Protein AF-A0A8K0ULE8-F1 (afdb_monomer)

Nearest PDB structures (foldseek):
  5k27-assembly2_B  TM=6.915E-01  e=6.421E+00  synthetic construct
  5o0i-assembly1_A  TM=7.031E-01  e=7.693E+00  Pyrococcus horikoshii OT3
  1gc5-assembly1_A  TM=5.669E-01  e=6.820E+00  Thermococcus litoralis
  8p26-assembly3_F  TM=2.749E-01  e=3.311E+00  Arabidopsis thaliana
  4b8s-assembly1_A  TM=5.685E-01  e=8.677E+00  Thermococcus litoralis

Mean predicted aligned error: 12.11 Å

Solvent-accessible surface area (backbone atoms only — not comparable to full-atom values): 22705 Å² total; per-residue (Å²): 144,85,86,84,84,82,85,81,78,89,74,80,68,84,75,68,79,76,69,72,62,56,60,66,34,23,42,37,60,37,31,70,53,32,47,78,79,87,82,47,74,37,88,89,54,75,74,54,62,62,93,87,38,66,47,86,64,55,75,67,86,63,76,83,53,90,82,64,53,56,54,40,36,43,60,51,54,66,65,64,52,29,53,51,38,50,52,34,42,71,75,74,38,52,69,50,42,63,84,72,65,83,42,91,90,54,75,74,83,78,78,66,98,59,99,62,87,74,73,69,68,64,89,69,60,66,72,33,55,48,22,67,90,65,40,77,69,76,74,57,37,82,88,63,68,90,46,43,81,54,55,66,52,52,47,47,45,48,46,53,16,62,51,38,26,40,45,41,52,44,25,70,77,36,64,87,46,59,51,45,44,80,41,77,53,81,92,54,96,46,52,82,64,45,45,48,27,27,43,31,57,65,85,70,70,84,78,56,104,8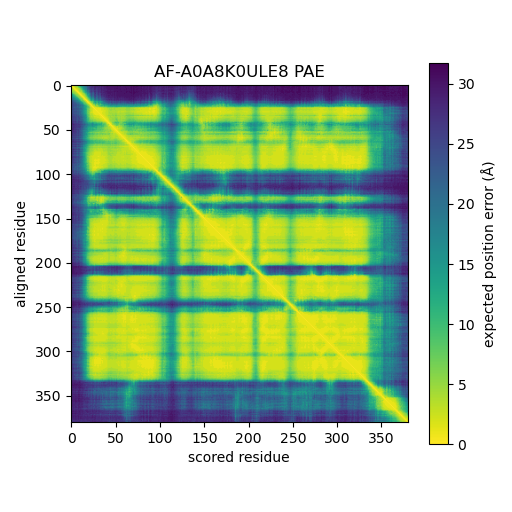3,61,84,78,51,14,41,29,32,43,34,37,29,49,45,52,38,42,17,69,46,37,51,48,55,35,40,68,42,47,58,72,61,77,43,69,64,63,97,88,44,77,61,39,56,51,68,49,40,32,52,53,51,46,50,50,55,52,23,61,74,27,66,15,49,24,37,37,42,29,38,79,59,31,40,33,46,33,38,39,34,97,80,44,31,36,34,40,25,33,68,42,53,47,84,34,84,60,21,53,53,41,47,49,46,42,51,53,36,21,44,68,70,40,90,79,42,64,73,77,72,90,66,92,65,76,73,74,69,74,83,71,82,68,85,81,49,70,72,77,72,71,53,50,69,68,53,50,52,50,50,52,51,53,56,69,67,53,68,80,79,76,74,75,89,70,83,76,77,88,124

Structure (mmCIF, N/CA/C/O backbone):
data_AF-A0A8K0ULE8-F1
#
_entry.id   AF-A0A8K0ULE8-F1
#
loop_
_atom_site.group_PDB
_atom_site.id
_atom_site.type_symbol
_atom_site.label_atom_id
_atom_site.label_alt_id
_atom_site.label_comp_id
_atom_site.label_asym_id
_atom_site.label_entity_id
_atom_site.label_seq_id
_atom_site.pdbx_PDB_ins_code
_atom_site.Cartn_x
_atom_site.Cartn_y
_atom_site.Cartn_z
_atom_site.occupancy
_atom_site.B_iso_or_equiv
_atom_site.auth_seq_id
_atom_site.auth_comp_id
_atom_site.auth_asym_id
_atom_site.auth_atom_id
_atom_site.pdbx_PDB_model_num
ATOM 1 N N . MET A 1 1 ? 62.820 -29.231 -32.930 1.00 41.22 1 MET A N 1
ATOM 2 C CA . MET A 1 1 ? 62.132 -28.408 -31.912 1.00 41.22 1 MET A CA 1
ATOM 3 C C . MET A 1 1 ? 61.739 -27.067 -32.526 1.00 41.22 1 MET A C 1
ATOM 5 O O . MET A 1 1 ? 62.378 -26.070 -32.256 1.00 41.22 1 MET A O 1
ATOM 9 N N . ASN A 1 2 ? 60.735 -27.076 -33.405 1.00 38.84 2 ASN A N 1
ATOM 10 C CA . ASN A 1 2 ? 60.076 -25.897 -33.979 1.00 38.84 2 ASN A CA 1
ATOM 11 C C . ASN A 1 2 ? 58.710 -26.378 -34.472 1.00 38.84 2 ASN A C 1
ATOM 13 O O . ASN A 1 2 ? 58.623 -26.914 -35.568 1.00 38.84 2 ASN A O 1
ATOM 17 N N . SER A 1 3 ? 57.696 -26.316 -33.613 1.00 46.69 3 SER A N 1
ATOM 18 C CA . SER A 1 3 ? 56.264 -26.376 -33.944 1.00 46.69 3 SER A CA 1
ATOM 19 C C . SER A 1 3 ? 55.527 -26.601 -32.631 1.00 46.69 3 SER A C 1
ATOM 21 O O . SER A 1 3 ? 55.575 -27.709 -32.111 1.00 46.69 3 SER A O 1
ATOM 23 N N . LEU A 1 4 ? 54.965 -25.531 -32.062 1.00 38.12 4 LEU A N 1
ATOM 24 C CA . LEU A 1 4 ? 53.870 -25.553 -31.072 1.00 38.12 4 LEU A CA 1
ATOM 25 C C . LEU A 1 4 ? 53.392 -24.134 -30.670 1.00 38.12 4 LEU A C 1
ATOM 27 O O . LEU A 1 4 ? 52.587 -24.005 -29.757 1.00 38.12 4 LEU A O 1
ATOM 31 N N . ALA A 1 5 ? 53.837 -23.062 -31.343 1.00 40.53 5 ALA A N 1
ATOM 32 C CA . ALA A 1 5 ? 53.460 -21.685 -30.990 1.00 40.53 5 ALA A CA 1
ATOM 33 C C . ALA A 1 5 ? 52.318 -21.071 -31.834 1.00 40.53 5 ALA A C 1
ATOM 35 O O . ALA A 1 5 ? 51.857 -19.986 -31.504 1.00 40.53 5 ALA A O 1
ATOM 36 N N . ASN A 1 6 ? 51.812 -21.745 -32.876 1.00 41.44 6 ASN A N 1
ATOM 37 C CA . ASN A 1 6 ? 50.876 -21.133 -33.841 1.00 41.44 6 ASN A CA 1
ATOM 38 C C . ASN A 1 6 ? 49.424 -21.657 -33.789 1.00 41.44 6 ASN A C 1
ATOM 40 O O . ASN A 1 6 ? 48.691 -21.480 -34.753 1.00 41.44 6 ASN A O 1
ATOM 44 N N . ILE A 1 7 ? 48.974 -22.286 -32.693 1.00 42.44 7 ILE A N 1
ATOM 45 C CA . ILE A 1 7 ? 47.584 -22.806 -32.579 1.00 42.44 7 ILE A CA 1
ATOM 46 C C . ILE A 1 7 ? 46.742 -22.049 -31.525 1.00 42.44 7 ILE A C 1
ATOM 48 O O . ILE A 1 7 ? 45.599 -22.394 -31.259 1.00 42.44 7 ILE A O 1
ATOM 52 N N . LEU A 1 8 ? 47.249 -20.950 -30.957 1.00 38.38 8 LEU A N 1
ATOM 53 C CA . LEU A 1 8 ? 46.501 -20.132 -29.983 1.00 38.38 8 LEU A CA 1
ATOM 54 C C . LEU A 1 8 ? 46.202 -18.701 -30.474 1.00 38.38 8 LEU A C 1
ATOM 56 O O . LEU A 1 8 ? 45.950 -17.817 -29.663 1.00 38.38 8 LEU A O 1
ATOM 60 N N . GLY A 1 9 ? 46.226 -18.473 -31.793 1.00 37.66 9 GLY A N 1
ATOM 61 C CA . GLY A 1 9 ? 46.072 -17.140 -32.394 1.00 37.66 9 GLY A CA 1
ATOM 62 C C . GLY A 1 9 ? 44.640 -16.682 -32.708 1.00 37.66 9 GLY A C 1
ATOM 63 O O . GLY A 1 9 ? 44.380 -15.490 -32.628 1.00 37.66 9 GLY A O 1
ATOM 64 N N . ASP A 1 10 ? 43.694 -17.587 -32.989 1.00 38.47 10 ASP A N 1
ATOM 65 C CA . ASP A 1 10 ? 42.441 -17.207 -33.683 1.00 38.47 10 ASP A CA 1
ATOM 66 C C . ASP A 1 10 ? 41.141 -17.545 -32.925 1.00 38.47 10 ASP A C 1
ATOM 68 O O . ASP A 1 10 ? 40.096 -17.819 -33.513 1.00 38.47 10 ASP A O 1
ATOM 72 N N . SER A 1 11 ? 41.153 -17.534 -31.591 1.00 39.69 11 SER A N 1
ATOM 73 C CA . SER A 1 11 ? 39.914 -17.705 -30.802 1.00 39.69 11 SER A CA 1
ATOM 74 C C . SER A 1 11 ? 39.792 -16.771 -29.603 1.00 39.69 11 SER A C 1
ATOM 76 O O . SER A 1 11 ? 39.112 -17.080 -28.624 1.00 39.69 11 SER A O 1
ATOM 78 N N . ILE A 1 12 ? 40.355 -15.565 -29.708 1.00 41.44 12 ILE A N 1
ATOM 79 C CA . ILE A 1 12 ? 39.846 -14.442 -28.921 1.00 41.44 12 ILE A CA 1
ATOM 80 C C . ILE A 1 12 ? 38.589 -13.960 -29.633 1.00 41.44 12 ILE A C 1
ATOM 82 O O . ILE A 1 12 ? 38.614 -13.136 -30.545 1.00 41.44 12 ILE A O 1
ATOM 86 N N . ARG A 1 13 ? 37.480 -14.578 -29.221 1.00 37.81 13 ARG A N 1
ATOM 87 C CA . ARG A 1 13 ? 36.118 -14.118 -29.458 1.00 37.81 13 ARG A CA 1
ATOM 88 C C . ARG A 1 13 ? 36.097 -12.598 -29.377 1.00 37.81 13 ARG A C 1
ATOM 90 O O . ARG A 1 13 ? 36.548 -12.027 -28.386 1.00 37.81 13 ARG A O 1
ATOM 97 N N . GLN A 1 14 ? 35.535 -11.979 -30.408 1.00 37.19 14 GLN A N 1
ATOM 98 C CA . GLN A 1 14 ? 34.980 -10.640 -30.335 1.00 37.19 14 GLN A CA 1
ATOM 99 C C . GLN A 1 14 ? 34.080 -10.573 -29.095 1.00 37.19 14 GLN A C 1
ATOM 101 O O . GLN A 1 14 ? 32.918 -10.974 -29.127 1.00 37.19 14 GLN A O 1
ATOM 106 N N . LEU A 1 15 ? 34.632 -10.109 -27.976 1.00 36.44 15 LEU A N 1
ATOM 107 C CA . LEU A 1 15 ? 33.852 -9.607 -26.862 1.00 36.44 15 LEU A CA 1
ATOM 108 C C . LEU A 1 15 ? 33.307 -8.270 -27.344 1.00 36.44 15 LEU A C 1
ATOM 110 O O . LEU A 1 15 ? 33.883 -7.213 -27.101 1.00 36.44 15 LEU A O 1
ATOM 114 N N . VAL A 1 16 ? 32.209 -8.339 -28.099 1.00 36.34 16 VAL A N 1
ATOM 115 C CA . VAL A 1 16 ? 31.273 -7.224 -28.174 1.00 36.34 16 VAL A CA 1
ATOM 116 C C . VAL A 1 16 ? 31.009 -6.845 -26.717 1.00 36.34 16 VAL A C 1
ATOM 118 O O . VAL A 1 16 ? 30.648 -7.738 -25.942 1.00 36.34 16 VAL A O 1
ATOM 121 N N . PRO A 1 17 ? 31.234 -5.592 -26.290 1.00 35.38 17 PRO A N 1
ATOM 122 C CA . PRO A 1 17 ? 30.727 -5.173 -25.001 1.00 35.38 17 PRO A CA 1
ATOM 123 C C . PRO A 1 17 ? 29.215 -5.334 -25.119 1.00 35.38 17 PRO A C 1
ATOM 125 O O . PRO A 1 17 ? 28.567 -4.578 -25.839 1.00 35.38 17 PRO A O 1
ATOM 128 N N . LEU A 1 18 ? 28.674 -6.391 -24.511 1.00 39.00 18 LEU A N 1
ATOM 129 C CA . LEU A 1 18 ? 27.244 -6.537 -24.301 1.00 39.00 18 LEU A CA 1
ATOM 130 C C . LEU A 1 18 ? 26.864 -5.312 -23.478 1.00 39.00 18 LEU A C 1
ATOM 132 O O . LEU A 1 18 ? 27.076 -5.283 -22.268 1.00 39.00 18 LEU A O 1
ATOM 136 N N . SER A 1 19 ? 26.415 -4.258 -24.162 1.00 50.84 19 SER A N 1
ATOM 137 C CA . SER A 1 19 ? 25.757 -3.130 -23.527 1.00 50.84 19 SER A CA 1
ATOM 138 C C . SER A 1 19 ? 24.705 -3.738 -22.617 1.00 50.84 19 SER A C 1
ATOM 140 O O . SER A 1 19 ? 23.903 -4.553 -23.088 1.00 50.84 19 SER A O 1
ATOM 142 N N . LEU A 1 20 ? 24.765 -3.421 -21.323 1.00 48.88 20 LEU A N 1
ATOM 143 C CA . LEU A 1 20 ? 23.747 -3.889 -20.398 1.00 48.88 20 LEU A CA 1
ATOM 144 C C . LEU A 1 20 ? 22.372 -3.527 -20.981 1.00 48.88 20 LEU A C 1
ATOM 146 O O . LEU A 1 20 ? 22.230 -2.414 -21.491 1.00 48.88 20 LEU A O 1
ATOM 150 N N . PRO A 1 21 ? 21.406 -4.462 -20.987 1.00 54.47 21 PRO A N 1
ATOM 151 C CA . PRO A 1 21 ? 20.066 -4.159 -21.469 1.00 54.47 21 PRO A CA 1
ATOM 152 C C . PRO A 1 21 ? 19.508 -2.969 -20.684 1.00 54.47 21 PRO A C 1
ATOM 154 O O . PRO A 1 21 ? 19.780 -2.845 -19.492 1.00 54.47 21 PRO A O 1
ATOM 157 N N . ASP A 1 22 ? 18.723 -2.104 -21.312 1.00 65.25 22 ASP A N 1
ATOM 158 C CA . ASP A 1 22 ? 18.002 -1.080 -20.559 1.00 65.25 22 ASP A CA 1
ATOM 159 C C . ASP A 1 22 ? 16.986 -1.767 -19.627 1.00 65.25 22 ASP A C 1
ATOM 161 O O . ASP A 1 22 ? 16.499 -2.861 -19.915 1.00 65.25 22 ASP A O 1
ATOM 165 N N . GLY A 1 23 ? 16.613 -1.148 -18.500 1.00 62.72 23 GLY A N 1
ATOM 166 C CA . GLY A 1 23 ? 15.635 -1.751 -17.574 1.00 62.72 23 GLY A CA 1
ATOM 167 C C . GLY A 1 23 ? 14.275 -2.067 -18.228 1.00 62.72 23 GLY A C 1
ATOM 168 O O . GLY A 1 23 ? 13.535 -2.923 -17.748 1.00 62.72 23 GLY A O 1
ATOM 169 N N . THR A 1 24 ? 13.970 -1.415 -19.353 1.00 72.69 24 THR A N 1
ATOM 170 C CA . THR A 1 24 ? 12.793 -1.635 -20.208 1.00 72.69 24 THR A CA 1
ATOM 171 C C . THR A 1 24 ? 12.939 -2.811 -21.182 1.00 72.69 24 THR A C 1
ATOM 173 O O . THR A 1 24 ? 11.938 -3.257 -21.745 1.00 72.69 24 THR A O 1
ATOM 176 N N . ASP A 1 25 ? 14.148 -3.350 -21.361 1.00 76.81 25 ASP A N 1
AT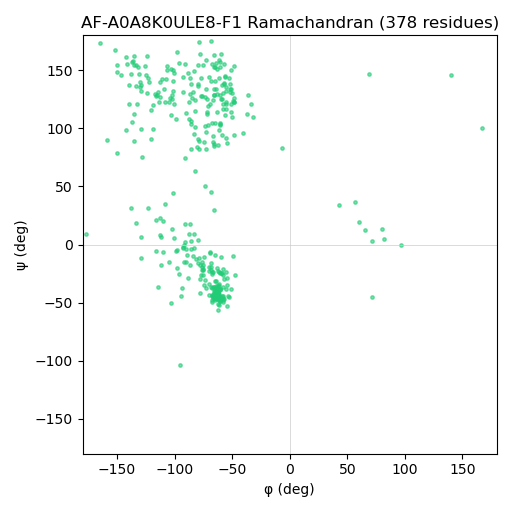OM 177 C CA . ASP A 1 25 ? 14.422 -4.497 -22.232 1.00 76.81 25 ASP A CA 1
ATOM 178 C C . ASP A 1 25 ? 13.994 -5.826 -21.608 1.00 76.81 25 ASP A C 1
ATOM 180 O O . ASP A 1 25 ?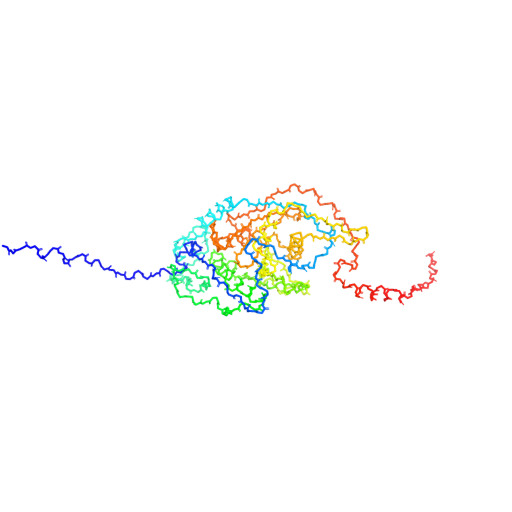 13.717 -6.792 -22.318 1.00 76.81 25 ASP A O 1
ATOM 184 N N . ASN A 1 26 ? 13.957 -5.889 -20.278 1.00 86.50 26 ASN A N 1
ATOM 185 C CA . ASN A 1 26 ? 13.511 -7.052 -19.525 1.00 86.50 26 ASN A CA 1
ATOM 186 C C . ASN A 1 26 ? 12.911 -6.582 -18.195 1.00 86.50 26 ASN A C 1
ATOM 188 O O . ASN A 1 26 ? 13.538 -6.631 -17.134 1.00 86.50 26 ASN A O 1
ATOM 192 N N . LEU A 1 27 ? 11.664 -6.113 -18.281 1.00 89.62 27 LEU A N 1
ATOM 193 C CA . LEU A 1 27 ? 10.914 -5.569 -17.150 1.00 89.62 27 LEU A CA 1
ATOM 194 C C . LEU A 1 27 ? 10.786 -6.579 -16.008 1.00 89.62 27 LEU A C 1
ATOM 196 O O . LEU A 1 27 ? 10.879 -6.206 -14.839 1.00 89.62 27 LEU A O 1
ATOM 200 N N . ARG A 1 28 ? 10.620 -7.867 -16.329 1.00 92.38 28 ARG A N 1
ATOM 201 C CA . ARG A 1 28 ? 10.543 -8.925 -15.317 1.00 92.38 28 ARG A CA 1
ATOM 202 C C . ARG A 1 28 ? 11.832 -9.027 -14.507 1.00 92.38 28 ARG A C 1
ATOM 204 O O . ARG A 1 28 ? 11.785 -8.993 -13.277 1.00 92.38 28 ARG A O 1
ATOM 211 N N . PHE A 1 29 ? 12.980 -9.112 -15.180 1.00 90.50 29 PHE A N 1
ATOM 212 C CA . PHE A 1 29 ? 14.273 -9.140 -14.500 1.00 90.50 29 PHE A CA 1
ATOM 213 C C . PHE A 1 29 ? 14.503 -7.838 -13.730 1.00 90.50 29 PHE A C 1
ATOM 215 O O . PHE A 1 29 ? 14.921 -7.890 -12.571 1.00 90.50 29 PHE A O 1
ATOM 222 N N . TYR A 1 30 ? 14.135 -6.690 -14.315 1.00 90.69 30 TYR A N 1
ATOM 223 C CA . TYR A 1 30 ? 14.220 -5.400 -13.639 1.00 90.69 30 TYR A CA 1
ATOM 224 C C . TYR A 1 30 ? 13.476 -5.407 -12.297 1.00 90.69 30 TYR A C 1
ATOM 226 O O . TYR A 1 30 ? 14.079 -5.115 -11.265 1.00 90.69 30 TYR A O 1
ATOM 234 N N . LEU A 1 31 ? 12.202 -5.805 -12.287 1.00 93.12 31 LEU A N 1
ATOM 235 C CA . LEU A 1 31 ? 11.376 -5.864 -11.079 1.00 93.12 31 LEU A CA 1
ATOM 236 C C . LEU A 1 31 ? 11.918 -6.873 -10.053 1.00 93.12 31 LEU A C 1
ATOM 238 O O . LEU A 1 31 ? 11.876 -6.599 -8.856 1.00 93.12 31 LEU A O 1
ATOM 242 N N . SER A 1 32 ? 12.468 -8.005 -10.505 1.00 93.25 32 SER A N 1
ATOM 243 C CA . SER A 1 32 ? 13.025 -9.047 -9.622 1.00 93.25 32 SER A CA 1
ATOM 244 C C . SER A 1 32 ? 14.323 -8.650 -8.905 1.00 93.25 32 SER A C 1
ATOM 246 O O . SER A 1 32 ? 14.699 -9.269 -7.913 1.00 93.25 32 SER A O 1
ATOM 248 N N . LYS A 1 33 ? 15.032 -7.635 -9.414 1.00 90.94 33 LYS A N 1
ATOM 249 C CA . LYS A 1 33 ? 16.311 -7.152 -8.861 1.00 90.94 33 LYS A CA 1
ATOM 250 C C . LYS A 1 33 ? 16.247 -5.712 -8.347 1.00 90.94 33 LYS A C 1
ATOM 252 O O . LYS A 1 33 ? 17.217 -5.222 -7.769 1.00 90.94 33 LYS A O 1
ATOM 257 N N . ALA A 1 34 ? 15.123 -5.031 -8.553 1.00 89.69 34 ALA A N 1
ATOM 258 C CA . ALA A 1 34 ? 14.890 -3.690 -8.049 1.00 89.69 34 ALA A CA 1
ATOM 259 C C . ALA A 1 34 ? 14.828 -3.699 -6.515 1.00 89.69 34 ALA A C 1
ATOM 261 O O . ALA A 1 34 ? 14.067 -4.465 -5.921 1.00 89.69 34 ALA A O 1
ATOM 262 N N . PHE A 1 35 ? 15.605 -2.825 -5.875 1.00 88.00 35 PHE A N 1
ATOM 263 C CA . PHE A 1 35 ? 15.669 -2.728 -4.417 1.00 88.00 35 PHE A CA 1
ATOM 264 C C . PHE A 1 35 ? 15.373 -1.308 -3.950 1.00 88.00 35 PHE A C 1
ATOM 266 O O . PHE A 1 35 ? 15.736 -0.323 -4.597 1.00 88.00 35 PHE A O 1
ATOM 273 N N . LEU A 1 36 ? 14.729 -1.189 -2.790 1.00 88.62 36 LEU A N 1
ATOM 274 C CA . LEU A 1 36 ? 14.494 0.113 -2.183 1.00 88.62 36 LEU A CA 1
ATOM 275 C C . LEU A 1 36 ? 15.785 0.643 -1.539 1.00 88.62 36 LEU A C 1
ATOM 277 O O . LEU A 1 36 ? 16.387 -0.051 -0.716 1.00 88.62 36 LEU A O 1
ATOM 281 N N . PRO A 1 37 ? 16.207 1.881 -1.852 1.00 86.31 37 PRO A N 1
ATOM 282 C CA . PRO A 1 37 ? 17.342 2.505 -1.185 1.00 86.31 37 PRO A CA 1
ATOM 283 C C . PRO A 1 37 ? 17.182 2.566 0.334 1.00 86.31 37 PRO A C 1
ATOM 285 O O . PRO A 1 37 ? 16.099 2.839 0.857 1.00 86.31 37 PRO A O 1
ATOM 288 N N . VAL A 1 38 ? 18.290 2.408 1.057 1.00 85.62 38 VAL A N 1
ATOM 289 C CA . VAL A 1 38 ? 18.305 2.615 2.508 1.00 85.62 38 VAL A CA 1
ATOM 290 C C . VAL A 1 38 ? 18.116 4.101 2.813 1.00 85.62 38 VAL A C 1
ATOM 292 O O . VAL A 1 38 ? 18.918 4.948 2.415 1.00 85.62 38 VAL A O 1
ATOM 295 N N . ILE A 1 39 ? 17.066 4.415 3.566 1.00 84.88 39 ILE A N 1
ATOM 296 C CA . ILE A 1 39 ? 16.788 5.771 4.037 1.00 84.88 39 ILE A CA 1
ATOM 297 C C . ILE A 1 39 ? 17.658 6.106 5.248 1.00 84.88 39 ILE A C 1
ATOM 299 O O . ILE A 1 39 ? 17.775 5.322 6.190 1.00 84.88 39 ILE A O 1
ATOM 303 N N . LYS A 1 40 ? 18.194 7.330 5.266 1.00 84.69 40 LYS A N 1
ATOM 304 C CA . LYS A 1 40 ? 18.836 7.925 6.443 1.00 84.69 40 LYS A CA 1
ATOM 305 C C . LYS A 1 40 ? 17.907 8.959 7.074 1.00 84.69 40 LYS A C 1
ATOM 307 O O . LYS A 1 40 ? 17.455 9.891 6.409 1.00 84.69 40 LYS A O 1
ATOM 312 N N . PHE A 1 41 ? 17.636 8.815 8.365 1.00 83.00 41 PHE A N 1
ATOM 313 C CA . PHE A 1 41 ? 16.819 9.765 9.122 1.00 83.00 41 PHE A CA 1
ATOM 314 C C . PHE A 1 41 ? 17.673 10.923 9.660 1.00 83.00 41 PHE A C 1
ATOM 316 O O . PHE A 1 41 ? 18.841 10.746 10.010 1.00 83.00 41 PHE A O 1
ATOM 323 N N . GLY A 1 42 ? 17.107 12.132 9.682 1.00 81.88 42 GLY A N 1
ATOM 324 C CA . GLY A 1 42 ? 17.730 13.300 10.304 1.00 81.88 42 GLY A CA 1
ATOM 325 C C . GLY A 1 42 ? 17.699 13.230 11.834 1.00 81.88 42 GLY A C 1
ATOM 326 O O . GLY A 1 42 ? 16.850 12.562 12.414 1.00 81.88 42 GLY A O 1
ATOM 327 N N . SER A 1 43 ? 18.589 13.972 12.498 1.00 79.44 43 SER A N 1
ATOM 328 C CA . SER A 1 43 ? 18.732 13.992 13.967 1.00 79.44 43 SER A CA 1
ATOM 329 C C . SER A 1 43 ? 17.568 14.645 14.724 1.00 79.44 43 SER A C 1
ATOM 331 O O . SER A 1 43 ? 17.552 14.625 15.947 1.00 79.44 43 SER A O 1
ATOM 333 N N . VAL A 1 44 ? 16.620 15.260 14.013 1.00 76.62 44 VAL A N 1
ATOM 334 C CA . VAL A 1 44 ? 15.490 16.005 14.596 1.00 76.62 44 VAL A CA 1
ATOM 335 C C . VAL A 1 44 ? 14.388 15.069 15.114 1.00 76.62 44 VAL A C 1
ATOM 337 O O . VAL A 1 44 ? 13.557 15.487 15.915 1.00 76.62 44 VAL A O 1
ATOM 340 N N . TYR A 1 45 ? 14.376 13.803 14.688 1.00 74.12 45 TYR A N 1
ATOM 341 C CA . TYR A 1 45 ? 13.341 12.847 15.080 1.00 74.12 45 TYR A CA 1
ATOM 342 C C . TYR A 1 45 ? 13.825 11.900 16.166 1.00 74.12 45 TYR A C 1
ATOM 344 O O . TYR A 1 45 ? 15.015 11.572 16.204 1.00 74.12 45 TYR A O 1
ATOM 352 N N . PRO A 1 46 ? 12.900 11.419 17.021 1.00 77.25 46 PRO A N 1
ATOM 353 C CA . PRO A 1 46 ? 13.204 10.328 17.923 1.00 77.25 46 PRO A CA 1
ATOM 354 C C . PRO A 1 46 ? 13.804 9.185 17.115 1.00 77.25 46 PRO A C 1
ATOM 356 O O . PRO A 1 46 ? 13.276 8.827 16.055 1.00 77.25 46 PRO A O 1
ATOM 359 N N . ALA A 1 47 ? 14.900 8.617 17.615 1.00 76.44 47 ALA A N 1
ATOM 360 C CA . ALA A 1 47 ? 15.392 7.369 17.066 1.00 76.44 47 ALA A CA 1
ATOM 361 C C . ALA A 1 47 ? 14.222 6.369 17.045 1.00 76.44 47 ALA A C 1
ATOM 363 O O . ALA A 1 47 ? 13.435 6.339 18.003 1.00 76.44 47 ALA A O 1
ATOM 364 N N . PRO A 1 48 ? 14.065 5.581 15.965 1.00 77.88 48 PRO A N 1
ATOM 365 C CA . PRO A 1 48 ? 13.090 4.507 15.986 1.00 77.88 48 PRO A CA 1
ATOM 366 C C . PRO A 1 48 ? 13.355 3.646 17.230 1.00 77.88 48 PRO A C 1
ATOM 368 O O . PRO A 1 48 ? 14.516 3.484 17.626 1.00 77.88 48 PRO A O 1
ATOM 371 N N . PRO A 1 49 ? 12.303 3.125 17.880 1.00 83.31 49 PRO A N 1
ATOM 372 C CA . PRO A 1 49 ? 12.496 2.267 19.036 1.00 83.31 49 PRO A CA 1
ATOM 373 C C . PRO A 1 49 ? 13.373 1.062 18.646 1.00 83.31 49 PRO A C 1
ATOM 375 O O . PRO A 1 49 ? 13.418 0.701 17.463 1.00 83.31 49 PRO A O 1
ATOM 378 N N . PRO A 1 50 ? 14.076 0.437 19.612 1.00 83.94 50 PRO A N 1
ATOM 379 C CA . PRO A 1 50 ? 14.973 -0.677 19.327 1.00 83.94 50 PRO A CA 1
ATOM 380 C C . PRO A 1 50 ? 14.294 -1.767 18.494 1.00 83.94 50 PRO A C 1
ATOM 382 O O . PRO A 1 50 ? 13.077 -1.967 18.583 1.00 83.94 50 PRO A O 1
ATOM 385 N N . ALA A 1 51 ? 15.079 -2.479 17.682 1.00 82.31 51 ALA A N 1
ATOM 386 C CA . ALA A 1 51 ? 14.562 -3.528 16.812 1.00 82.31 51 ALA A CA 1
ATOM 387 C C . ALA A 1 51 ? 13.672 -4.501 17.603 1.00 82.31 51 ALA A C 1
ATOM 389 O O . ALA A 1 51 ? 14.025 -4.961 18.686 1.00 82.31 51 ALA A O 1
ATOM 390 N N . GLY A 1 52 ? 12.479 -4.771 17.073 1.00 83.44 52 GLY A N 1
ATOM 391 C CA . GLY A 1 52 ? 11.497 -5.600 17.757 1.00 83.44 52 GLY A CA 1
ATOM 392 C C . GLY A 1 52 ? 10.693 -4.885 18.845 1.00 83.44 52 GLY A C 1
ATOM 393 O O . GLY A 1 52 ? 9.999 -5.573 19.576 1.00 83.44 52 GLY A O 1
ATOM 394 N N . HIS A 1 53 ? 10.692 -3.556 18.963 1.00 86.19 53 HIS A N 1
ATOM 395 C CA . HIS A 1 53 ? 9.779 -2.818 19.850 1.00 86.19 53 HIS A CA 1
ATOM 396 C C . HIS A 1 53 ? 8.668 -2.086 19.072 1.00 86.19 53 HIS A C 1
ATOM 398 O O . HIS A 1 53 ? 8.795 -1.777 17.885 1.00 86.19 53 HIS A O 1
ATOM 404 N N . LYS A 1 54 ? 7.531 -1.862 19.742 1.00 88.38 54 LYS A N 1
ATOM 405 C CA . LYS A 1 54 ? 6.394 -1.083 19.222 1.00 88.38 54 LYS A CA 1
ATOM 406 C C . LYS A 1 54 ? 6.635 0.411 19.439 1.00 88.38 54 LYS A C 1
ATOM 408 O O . LYS A 1 54 ? 7.285 0.775 20.420 1.00 88.38 54 LYS A O 1
ATOM 413 N N . SER A 1 55 ? 6.109 1.268 18.567 1.00 87.56 55 SER A N 1
ATOM 414 C CA . SER A 1 55 ? 6.090 2.710 18.823 1.00 87.56 55 SER A CA 1
ATOM 415 C C . SER A 1 55 ? 4.868 3.091 19.655 1.00 87.56 55 SER A C 1
ATOM 417 O O . SER A 1 55 ? 3.748 2.642 19.416 1.00 87.56 55 SER A O 1
ATOM 419 N N . HIS A 1 56 ? 5.082 3.974 20.627 1.00 85.06 56 HIS A N 1
ATOM 420 C CA . HIS A 1 56 ? 4.008 4.622 21.381 1.00 85.06 56 HIS A CA 1
ATOM 421 C C . HIS A 1 56 ? 3.588 5.965 20.763 1.00 85.06 56 HIS A C 1
ATOM 423 O O . HIS A 1 56 ? 2.652 6.595 21.247 1.00 85.06 56 HIS A O 1
ATOM 429 N N . ALA A 1 57 ? 4.253 6.403 19.688 1.00 88.31 57 ALA A N 1
ATOM 430 C CA . ALA A 1 57 ? 3.996 7.686 19.035 1.00 88.31 57 ALA A CA 1
ATOM 431 C C . ALA A 1 57 ? 2.818 7.642 18.044 1.00 88.31 57 ALA A C 1
ATOM 433 O O . ALA A 1 57 ? 2.447 8.668 17.473 1.00 88.31 57 ALA A O 1
ATOM 434 N N . ASN A 1 58 ? 2.212 6.470 17.830 1.00 90.75 58 ASN A N 1
ATOM 435 C CA . ASN A 1 58 ? 1.056 6.314 16.955 1.00 90.75 58 ASN A CA 1
ATOM 436 C C . ASN A 1 58 ? -0.244 6.777 17.640 1.00 90.75 58 ASN A C 1
ATOM 438 O O . ASN A 1 58 ? -1.016 5.985 18.188 1.00 90.75 58 ASN A O 1
ATOM 442 N N . SER A 1 59 ? -0.480 8.088 17.617 1.00 91.62 59 SER A N 1
ATOM 443 C CA . SER A 1 59 ? -1.641 8.743 18.225 1.00 91.62 59 SER A CA 1
ATOM 444 C C . SER A 1 59 ? -2.718 9.118 17.198 1.00 91.62 59 SER A C 1
ATOM 446 O O . SER A 1 59 ? -3.228 10.234 17.239 1.00 91.62 59 SER A O 1
ATOM 448 N N . LEU A 1 60 ? -3.042 8.218 16.261 1.00 93.50 60 LEU A N 1
ATOM 449 C CA . LEU A 1 60 ? -4.073 8.467 15.243 1.00 93.50 60 LEU A CA 1
ATOM 450 C C . LEU A 1 60 ? -5.422 8.841 15.871 1.00 93.50 60 LEU A C 1
ATOM 452 O O . LEU A 1 60 ? -5.927 8.146 16.761 1.00 93.50 60 LEU A O 1
ATOM 456 N N . SER A 1 61 ? -6.017 9.908 15.347 1.00 91.44 61 SER A N 1
ATOM 457 C CA . SER A 1 61 ? -7.328 10.424 15.713 1.00 91.44 61 SER A CA 1
ATOM 458 C C . SER A 1 61 ? -8.406 9.599 15.016 1.00 91.44 61 SER A C 1
ATOM 460 O O . SER A 1 61 ? -8.823 9.885 13.893 1.00 91.44 61 SER A O 1
ATOM 462 N N . VAL A 1 62 ? -8.860 8.548 15.695 1.00 89.06 62 VAL A N 1
ATOM 463 C CA . VAL A 1 62 ? -9.936 7.675 15.220 1.00 89.06 62 VAL A CA 1
ATOM 464 C C . VAL A 1 62 ? -11.141 7.824 16.127 1.00 89.06 62 VAL A C 1
ATOM 466 O O . VAL A 1 62 ? -11.053 7.567 17.327 1.00 89.06 62 VAL A O 1
ATOM 469 N N . LYS A 1 63 ? -12.281 8.189 15.542 1.00 82.75 63 LYS A N 1
ATOM 470 C CA . LYS A 1 63 ? -13.549 8.233 16.268 1.00 82.75 63 LYS A CA 1
ATOM 471 C C . LYS A 1 63 ? -14.263 6.876 16.221 1.00 82.75 63 LYS A C 1
ATOM 473 O O . LYS A 1 63 ? -14.190 6.160 15.206 1.00 82.75 63 LYS A O 1
ATOM 478 N N . PRO A 1 64 ? -14.998 6.527 17.289 1.00 77.81 64 PRO A N 1
ATOM 479 C CA . PRO A 1 64 ? -16.109 5.599 17.198 1.00 77.81 64 PRO A CA 1
ATOM 480 C C . PRO A 1 64 ? -17.024 5.971 16.041 1.00 77.81 64 PRO A C 1
ATOM 482 O O . PRO A 1 64 ? -17.499 7.096 15.953 1.00 77.81 64 PRO A O 1
ATOM 485 N N . SER A 1 65 ? -17.223 5.028 15.126 1.00 80.31 65 SER A N 1
ATOM 486 C CA . SER A 1 65 ? -18.127 5.197 13.996 1.00 80.31 65 SER A CA 1
ATOM 487 C C . SER A 1 65 ? -18.995 3.961 13.906 1.00 80.31 65 SER A C 1
ATOM 489 O O . SER A 1 65 ? -18.487 2.851 13.743 1.00 80.31 65 SER A O 1
ATOM 491 N N . ARG A 1 66 ? -20.310 4.165 14.010 1.00 79.44 66 ARG A N 1
ATOM 492 C CA . ARG A 1 66 ? -21.310 3.106 13.812 1.00 79.44 66 ARG A CA 1
ATOM 493 C C . ARG A 1 66 ? -21.369 2.647 12.356 1.00 79.44 66 ARG A C 1
ATOM 495 O O . ARG A 1 66 ? -21.831 1.546 12.087 1.00 79.44 66 ARG A O 1
ATOM 502 N N . LEU A 1 67 ? -20.870 3.476 11.438 1.00 83.50 67 LEU A N 1
ATOM 503 C CA . LEU A 1 67 ? -20.779 3.162 10.016 1.00 83.50 67 LEU A CA 1
ATOM 504 C C . LEU A 1 67 ? -19.630 2.198 9.708 1.00 83.50 67 LEU A C 1
ATOM 506 O O . LEU A 1 67 ? -19.599 1.632 8.619 1.00 83.50 67 LEU A O 1
ATOM 510 N N . ARG A 1 68 ? -18.690 1.994 10.643 1.00 89.19 68 ARG A N 1
ATOM 511 C CA . ARG A 1 68 ? -17.589 1.049 10.460 1.00 89.19 68 ARG A CA 1
ATOM 512 C C . ARG A 1 68 ? -18.112 -0.378 10.571 1.00 89.19 68 ARG A C 1
ATOM 514 O O . ARG A 1 68 ? -18.338 -0.887 11.666 1.00 89.19 68 ARG A O 1
ATOM 521 N N . THR A 1 69 ? -18.284 -1.023 9.423 1.00 91.19 69 THR A N 1
ATOM 522 C CA . THR A 1 69 ? -18.829 -2.383 9.316 1.00 91.19 69 THR A CA 1
ATOM 523 C C . THR A 1 69 ? -17.767 -3.478 9.337 1.00 91.19 69 THR A C 1
ATOM 525 O O . THR A 1 69 ? -18.137 -4.649 9.276 1.00 91.19 69 THR A O 1
ATOM 528 N N . LEU A 1 70 ? -16.477 -3.136 9.442 1.00 93.69 70 LEU A N 1
ATOM 529 C CA . LEU A 1 70 ? -15.371 -4.097 9.463 1.00 93.69 70 LEU A CA 1
ATOM 530 C C . LEU A 1 70 ? -15.449 -5.014 10.690 1.00 93.69 70 LEU A C 1
ATOM 532 O O . LEU A 1 70 ? -15.277 -4.564 11.821 1.00 93.69 70 LEU A O 1
ATOM 536 N N . LYS A 1 71 ? -15.680 -6.307 10.450 1.00 92.00 71 LYS A N 1
ATOM 537 C CA . LYS A 1 71 ? -15.821 -7.343 11.483 1.00 92.00 71 LYS A CA 1
ATOM 538 C C . LYS A 1 71 ? -14.568 -8.190 11.603 1.00 92.00 71 LYS A C 1
ATOM 540 O O . LYS A 1 71 ? -14.055 -8.371 12.699 1.00 92.00 71 LYS A O 1
ATOM 545 N N . THR A 1 72 ? -14.076 -8.706 10.479 1.00 95.12 72 THR A N 1
ATOM 546 C CA . THR A 1 72 ? -12.979 -9.681 10.476 1.00 95.12 72 THR A CA 1
ATOM 547 C C . THR A 1 72 ? -11.873 -9.276 9.521 1.00 95.12 72 THR A C 1
ATOM 549 O O . THR A 1 72 ? -12.142 -8.904 8.383 1.00 95.12 72 THR A O 1
ATOM 552 N N . MET A 1 73 ? -10.632 -9.417 9.955 1.00 96.56 73 MET A N 1
ATOM 553 C CA . MET A 1 73 ? -9.444 -9.259 9.128 1.00 96.56 73 MET A CA 1
ATOM 554 C C . MET A 1 73 ? -8.731 -10.608 9.056 1.00 96.56 73 MET A C 1
ATOM 556 O O . MET A 1 73 ? -8.510 -11.259 10.074 1.00 96.56 73 MET A O 1
ATOM 560 N N . ALA A 1 74 ? -8.419 -11.055 7.848 1.00 96.56 74 ALA A N 1
ATOM 561 C CA . ALA A 1 74 ? -7.672 -12.276 7.602 1.00 96.56 74 ALA A CA 1
ATOM 562 C C . ALA A 1 74 ? -6.262 -11.928 7.123 1.00 96.56 74 ALA A C 1
ATOM 564 O O . ALA A 1 74 ? -6.061 -10.981 6.358 1.00 96.56 74 ALA A O 1
ATOM 565 N N . SER A 1 75 ? -5.278 -12.709 7.555 1.00 96.88 75 SER A N 1
ATOM 566 C CA . SER A 1 75 ? -3.934 -12.618 6.998 1.00 96.88 75 SER A CA 1
ATOM 567 C C . SER A 1 75 ? -3.849 -13.513 5.763 1.00 96.88 75 SER A C 1
ATOM 569 O O . SER A 1 75 ? -4.243 -14.677 5.821 1.00 96.88 75 SER A O 1
ATOM 571 N N . ILE A 1 76 ? -3.360 -12.968 4.651 1.00 97.19 76 ILE A N 1
ATOM 572 C CA . ILE A 1 76 ? -2.947 -13.761 3.492 1.00 97.19 76 ILE A CA 1
ATOM 573 C C . ILE A 1 76 ? -1.589 -14.363 3.850 1.00 97.19 76 ILE A C 1
ATOM 575 O O . ILE A 1 76 ? -0.685 -13.644 4.289 1.00 97.19 76 ILE A O 1
ATOM 579 N N . HIS A 1 77 ? -1.453 -15.680 3.699 1.00 96.62 77 HIS A N 1
ATOM 580 C CA . HIS A 1 77 ? -0.196 -16.346 3.995 1.00 96.62 77 HIS A CA 1
ATOM 581 C C . HIS A 1 77 ? 0.896 -15.869 3.029 1.00 96.62 77 HIS A C 1
ATOM 583 O O . HIS A 1 77 ? 0.651 -15.655 1.842 1.00 96.62 77 HIS A O 1
ATOM 589 N N . ARG A 1 78 ? 2.116 -15.677 3.542 1.00 96.50 78 ARG A N 1
ATOM 590 C CA . ARG A 1 78 ? 3.204 -15.070 2.764 1.00 96.50 78 ARG A CA 1
ATOM 591 C C . ARG A 1 78 ? 3.608 -15.919 1.555 1.00 96.50 78 ARG A C 1
ATOM 593 O O . ARG A 1 78 ? 3.899 -15.334 0.521 1.00 96.50 78 ARG A O 1
ATOM 600 N N . SER A 1 79 ? 3.619 -17.251 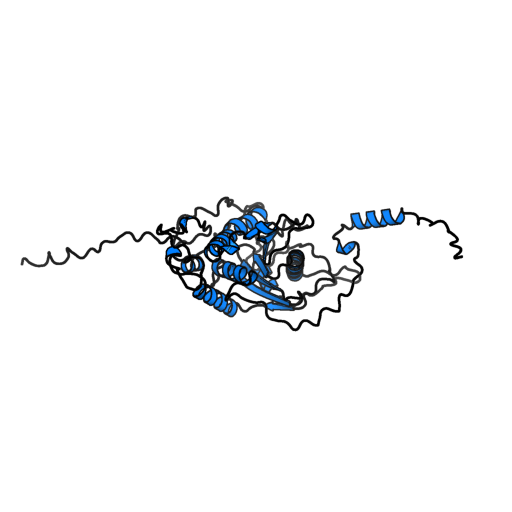1.674 1.00 97.38 79 SER A N 1
ATOM 601 C CA . SER A 1 79 ? 3.926 -18.133 0.533 1.00 97.38 79 SER A CA 1
ATOM 602 C C . SER A 1 79 ? 2.871 -18.020 -0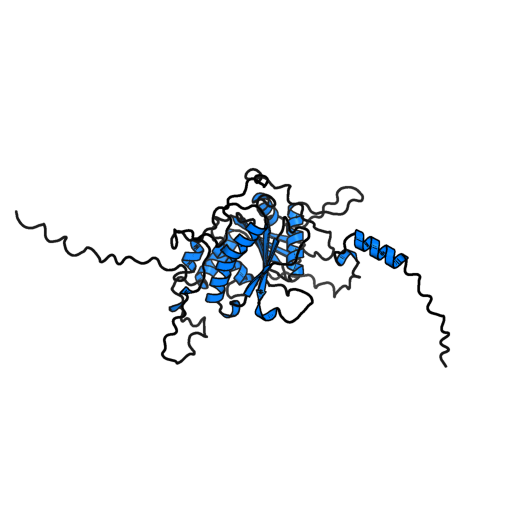.558 1.00 97.38 79 SER A C 1
ATOM 604 O O . SER A 1 79 ? 3.220 -17.802 -1.704 1.00 97.38 79 SER A O 1
ATOM 606 N N . ASP A 1 80 ? 1.590 -18.056 -0.188 1.00 97.56 80 ASP A N 1
ATOM 607 C CA . ASP A 1 80 ? 0.489 -17.995 -1.152 1.00 97.56 80 ASP A CA 1
ATOM 608 C C . ASP A 1 80 ? 0.512 -16.656 -1.896 1.00 97.56 80 ASP A C 1
ATOM 610 O O . ASP A 1 80 ? 0.315 -16.596 -3.105 1.00 97.56 80 ASP A O 1
ATOM 614 N N . PHE A 1 81 ? 0.807 -15.567 -1.179 1.00 98.06 81 PHE A N 1
ATOM 615 C CA . PHE A 1 81 ? 1.012 -14.263 -1.799 1.00 98.06 81 PHE A CA 1
ATOM 616 C C . PHE A 1 81 ? 2.222 -14.253 -2.743 1.00 98.06 81 PHE A C 1
ATOM 618 O O . PHE A 1 81 ? 2.126 -13.705 -3.838 1.00 98.06 81 PHE A O 1
ATOM 625 N N . ALA A 1 82 ? 3.345 -14.851 -2.338 1.00 98.19 82 ALA A N 1
ATOM 626 C CA . ALA A 1 82 ? 4.537 -14.945 -3.174 1.00 98.19 82 ALA A CA 1
ATOM 627 C C . ALA A 1 82 ? 4.256 -15.708 -4.472 1.00 98.19 82 ALA A C 1
ATOM 629 O O . ALA A 1 82 ? 4.545 -15.191 -5.549 1.00 98.19 82 ALA A O 1
ATOM 630 N N . ASP A 1 83 ? 3.616 -16.873 -4.379 1.00 98.38 83 ASP A N 1
ATOM 631 C CA . ASP A 1 83 ? 3.259 -17.705 -5.528 1.00 98.38 83 ASP A CA 1
ATOM 632 C C . ASP A 1 83 ? 2.366 -16.937 -6.513 1.00 98.38 83 ASP A C 1
ATOM 634 O O . ASP A 1 83 ? 2.636 -16.927 -7.714 1.00 98.38 83 ASP A O 1
ATOM 638 N N . LEU A 1 84 ? 1.361 -16.211 -6.006 1.00 98.25 84 LEU A N 1
ATOM 639 C CA . LEU A 1 84 ? 0.489 -15.363 -6.824 1.00 98.25 84 LEU A CA 1
ATOM 640 C C . LEU A 1 84 ? 1.261 -14.245 -7.538 1.00 98.25 84 LEU A C 1
ATOM 642 O O . LEU A 1 84 ? 1.051 -14.006 -8.728 1.00 98.25 84 LEU A O 1
ATOM 646 N N . VAL A 1 85 ? 2.167 -13.561 -6.832 1.00 98.50 85 VAL A N 1
ATOM 647 C CA . VAL A 1 85 ? 2.978 -12.483 -7.413 1.00 98.50 85 VAL A CA 1
ATOM 648 C C . VAL A 1 85 ? 3.937 -13.028 -8.470 1.00 98.50 85 VAL A C 1
ATOM 650 O O . VAL A 1 85 ? 4.059 -12.427 -9.539 1.00 98.50 85 VAL A O 1
ATOM 653 N N . HIS A 1 86 ? 4.610 -14.150 -8.206 1.00 98.25 86 HIS A N 1
ATOM 654 C CA . HIS A 1 86 ? 5.515 -14.777 -9.168 1.00 98.25 86 HIS A CA 1
ATOM 655 C C . HIS A 1 86 ? 4.761 -15.253 -10.404 1.00 98.25 86 HIS A C 1
ATOM 657 O O . HIS A 1 86 ? 5.164 -14.905 -11.510 1.00 98.25 86 HIS A O 1
ATOM 663 N N . GLN A 1 87 ? 3.627 -15.935 -10.225 1.00 98.06 87 GLN A N 1
ATOM 664 C CA . GLN A 1 87 ? 2.775 -16.369 -11.329 1.00 98.06 87 GLN A CA 1
ATOM 665 C C . GLN A 1 87 ? 2.328 -15.181 -12.191 1.00 98.06 87 GLN A C 1
ATOM 667 O O . GLN A 1 87 ? 2.459 -15.225 -13.415 1.00 98.06 87 GLN A O 1
ATOM 672 N N . TYR A 1 88 ? 1.861 -14.093 -11.569 1.00 97.81 88 TYR A N 1
ATOM 673 C CA . TYR A 1 88 ? 1.481 -12.884 -12.297 1.00 97.81 88 TYR A CA 1
ATOM 674 C C . TYR A 1 88 ? 2.662 -12.279 -13.066 1.00 97.81 88 TYR A C 1
ATOM 676 O O . TYR A 1 88 ? 2.546 -11.965 -14.251 1.00 97.81 88 TYR A O 1
ATOM 684 N N . CYS A 1 89 ? 3.823 -12.143 -12.418 1.00 97.19 89 CYS A N 1
ATOM 685 C CA . CYS A 1 89 ? 5.025 -11.633 -13.073 1.00 97.19 89 CYS A CA 1
ATOM 686 C C . CYS A 1 89 ? 5.457 -12.525 -14.244 1.00 97.19 89 CYS A C 1
ATOM 688 O O . CYS A 1 89 ? 5.888 -12.017 -15.280 1.00 97.19 89 CYS A O 1
ATOM 690 N N . ASP A 1 90 ? 5.324 -13.841 -14.100 1.00 96.50 90 ASP A N 1
ATOM 691 C CA . ASP A 1 90 ? 5.737 -14.794 -15.116 1.00 96.50 90 ASP A CA 1
ATOM 692 C C . ASP A 1 90 ? 4.815 -14.845 -16.330 1.00 96.50 90 ASP A C 1
ATOM 694 O O . ASP A 1 90 ? 5.283 -15.085 -17.447 1.00 96.50 90 ASP A O 1
ATOM 698 N N . GLU A 1 91 ? 3.528 -14.575 -16.140 1.00 95.75 91 GLU A N 1
ATOM 699 C CA . GLU A 1 91 ? 2.552 -14.609 -17.224 1.00 95.75 91 GLU A CA 1
AT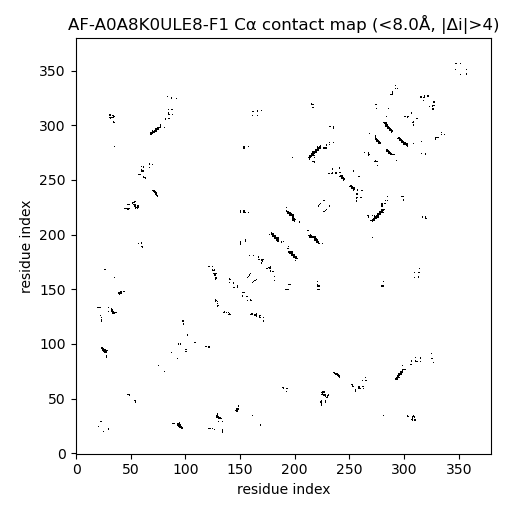OM 700 C C . GLU A 1 91 ? 2.333 -13.241 -17.893 1.00 95.75 91 GLU A C 1
ATOM 702 O O . GLU A 1 91 ? 2.167 -13.182 -19.115 1.00 95.75 91 GLU A O 1
ATOM 707 N N . TYR A 1 92 ? 2.350 -12.149 -17.123 1.00 94.44 92 TYR A N 1
ATOM 708 C CA . TYR A 1 92 ? 1.899 -10.831 -17.594 1.00 94.44 92 TYR A CA 1
ATOM 709 C C . TYR A 1 92 ? 3.015 -9.798 -17.735 1.00 94.44 92 TYR A C 1
ATOM 711 O O . TYR A 1 92 ? 2.836 -8.809 -18.444 1.00 94.44 92 TYR A O 1
ATOM 719 N N . ILE A 1 93 ? 4.178 -10.010 -17.111 1.00 93.88 93 ILE A N 1
ATOM 720 C CA . ILE A 1 93 ? 5.306 -9.083 -17.238 1.00 93.88 93 ILE A CA 1
ATOM 721 C C . ILE A 1 93 ? 6.316 -9.634 -18.250 1.00 93.88 93 ILE A C 1
ATOM 723 O O . ILE A 1 93 ? 6.873 -10.715 -18.035 1.00 93.88 93 ILE A O 1
ATOM 727 N N . PRO A 1 94 ? 6.613 -8.911 -19.341 1.00 91.81 94 PRO A N 1
ATOM 728 C CA . PRO A 1 94 ? 7.519 -9.392 -20.370 1.00 91.81 94 PRO A CA 1
ATOM 729 C C . PRO A 1 94 ? 8.961 -9.472 -19.858 1.00 91.81 94 PRO A C 1
ATOM 731 O O . PRO A 1 94 ? 9.451 -8.604 -19.129 1.00 91.81 94 PRO A O 1
ATOM 734 N N . ASN A 1 95 ? 9.649 -10.534 -20.274 1.00 88.62 95 ASN A N 1
ATOM 735 C CA . ASN A 1 95 ? 11.084 -10.734 -20.067 1.00 88.62 95 ASN A CA 1
ATOM 736 C C . ASN A 1 95 ? 11.918 -10.406 -21.324 1.00 88.62 95 ASN A C 1
ATOM 738 O O . ASN A 1 95 ? 13.126 -10.635 -21.346 1.00 88.62 95 ASN A O 1
ATOM 742 N N . THR A 1 96 ? 11.269 -9.883 -22.364 1.00 82.94 96 THR A N 1
ATOM 743 C CA . THR A 1 96 ? 11.864 -9.466 -23.636 1.00 82.94 96 THR A CA 1
ATOM 744 C C . THR A 1 96 ? 11.539 -8.008 -23.926 1.00 82.94 96 THR A C 1
ATOM 746 O O . THR A 1 96 ? 10.567 -7.466 -23.394 1.00 82.94 96 THR A O 1
ATOM 749 N N . ARG A 1 97 ? 12.299 -7.400 -24.846 1.00 75.25 97 ARG A N 1
ATOM 750 C CA . ARG A 1 97 ? 12.056 -6.036 -25.322 1.00 75.25 97 ARG A CA 1
ATOM 751 C C . ARG A 1 97 ? 10.614 -5.860 -25.779 1.00 75.25 97 ARG A C 1
ATOM 753 O O . ARG A 1 97 ? 10.126 -6.634 -26.602 1.00 75.25 97 ARG A O 1
ATOM 760 N N . MET A 1 98 ? 9.975 -4.792 -25.305 1.00 66.00 98 MET A N 1
ATOM 761 C CA . MET A 1 98 ? 8.602 -4.428 -25.674 1.00 66.00 98 MET A CA 1
ATOM 762 C C . MET A 1 98 ? 8.416 -4.240 -27.186 1.00 66.00 98 MET A C 1
ATOM 764 O O . MET A 1 98 ? 7.350 -4.549 -27.705 1.00 66.00 98 MET A O 1
ATOM 768 N N . GLU A 1 99 ? 9.457 -3.813 -27.912 1.00 64.12 99 GLU A N 1
ATOM 769 C CA . GLU A 1 99 ? 9.443 -3.680 -29.380 1.00 64.12 99 GLU A CA 1
ATOM 770 C C . GLU A 1 99 ? 9.115 -5.000 -30.102 1.00 64.12 99 GLU A C 1
ATOM 772 O O . GLU A 1 99 ? 8.582 -4.991 -31.208 1.00 64.12 99 GLU A O 1
ATOM 777 N N . HIS A 1 100 ? 9.414 -6.138 -29.468 1.00 52.44 100 HIS A N 1
ATOM 778 C CA . HIS A 1 100 ? 9.184 -7.476 -30.009 1.00 52.44 100 HIS A CA 1
ATOM 779 C C . HIS A 1 100 ? 7.883 -8.108 -29.490 1.00 52.44 100 HIS A C 1
ATOM 781 O O . HIS A 1 100 ? 7.504 -9.189 -29.944 1.00 52.44 100 HIS A O 1
ATOM 787 N N . VAL A 1 101 ? 7.173 -7.455 -28.563 1.00 55.12 101 VAL A N 1
ATOM 788 C CA . VAL A 1 101 ? 5.894 -7.938 -28.023 1.00 55.12 101 VAL A CA 1
ATOM 789 C C . VAL A 1 101 ? 4.765 -7.550 -28.988 1.00 55.12 101 VAL A C 1
ATOM 791 O O . VAL A 1 101 ? 3.859 -6.790 -28.671 1.00 55.12 101 VAL A O 1
ATOM 794 N N . VAL A 1 102 ? 4.813 -8.092 -30.208 1.00 47.56 102 VAL A N 1
ATOM 795 C CA . VAL A 1 102 ? 3.666 -8.128 -31.129 1.00 47.56 102 VAL A CA 1
ATOM 796 C C . VAL A 1 102 ? 2.932 -9.439 -30.865 1.00 47.56 102 VAL A C 1
ATOM 798 O O . VAL A 1 102 ? 3.073 -10.423 -31.585 1.00 47.56 102 VAL A O 1
ATOM 801 N N . GLY A 1 103 ? 2.220 -9.490 -29.740 1.00 44.12 103 GLY A N 1
ATOM 802 C CA . GLY A 1 103 ? 1.448 -10.659 -29.331 1.00 44.12 103 GLY A CA 1
ATOM 803 C C . GLY A 1 103 ? -0.054 -10.474 -29.576 1.00 44.12 103 GLY A C 1
ATOM 804 O O . GLY A 1 103 ? -0.553 -9.358 -29.440 1.00 44.12 103 GLY A O 1
ATOM 805 N N . PRO A 1 104 ? -0.820 -11.556 -29.828 1.00 44.94 104 PRO A N 1
ATOM 806 C CA . PRO A 1 104 ? -2.285 -11.514 -29.957 1.00 44.94 104 PRO A CA 1
ATOM 807 C C . PRO A 1 104 ? -3.015 -10.991 -28.703 1.00 44.94 104 PRO A C 1
ATOM 809 O O . PRO A 1 104 ? -4.207 -10.706 -28.768 1.00 44.94 104 PRO A O 1
ATOM 812 N N . ARG A 1 105 ? -2.306 -10.843 -27.572 1.00 52.50 105 ARG A N 1
ATOM 813 C CA . ARG A 1 105 ? -2.797 -10.247 -26.318 1.00 52.50 105 ARG A CA 1
ATOM 814 C C . ARG A 1 105 ? -2.830 -8.704 -26.329 1.00 52.50 105 ARG A C 1
ATOM 816 O O . ARG A 1 105 ? -3.461 -8.131 -25.453 1.00 52.50 105 ARG A O 1
ATOM 823 N N . TYR A 1 106 ? -2.219 -8.047 -27.323 1.00 50.00 106 TYR A N 1
ATOM 824 C CA . TYR A 1 106 ? -2.195 -6.583 -27.483 1.00 50.00 106 TYR A CA 1
ATOM 825 C C . TYR A 1 106 ? -2.654 -6.189 -28.904 1.00 50.00 106 TYR A C 1
ATOM 827 O O . TYR A 1 106 ? -1.834 -5.872 -29.771 1.00 50.00 106 TYR A O 1
ATOM 835 N N . PRO A 1 107 ? -3.967 -6.256 -29.196 1.00 46.00 107 PRO A N 1
ATOM 836 C CA . PRO A 1 107 ? -4.501 -6.221 -30.562 1.00 46.00 107 PRO A CA 1
ATOM 837 C C . PRO A 1 107 ? -4.376 -4.872 -31.294 1.00 46.00 107 PRO A C 1
ATOM 839 O O . PRO A 1 107 ? -4.669 -4.806 -32.488 1.00 46.00 107 PRO A O 1
ATOM 842 N N . GLU A 1 108 ? -3.927 -3.798 -30.639 1.00 47.50 108 GLU A N 1
ATOM 843 C CA . GLU A 1 108 ? -3.882 -2.464 -31.258 1.00 47.50 108 GLU A CA 1
ATOM 844 C C . GLU A 1 108 ? -2.569 -2.134 -31.983 1.00 47.50 108 GLU A C 1
ATOM 846 O O . GLU A 1 108 ? -2.548 -1.240 -32.827 1.00 47.50 108 GLU A O 1
ATOM 851 N N . ALA A 1 109 ? -1.484 -2.883 -31.758 1.00 45.97 109 ALA A N 1
ATOM 852 C CA . ALA A 1 109 ? -0.199 -2.593 -32.406 1.00 45.97 109 ALA A CA 1
ATOM 853 C C . ALA A 1 109 ? -0.142 -2.983 -33.900 1.00 45.97 109 ALA A C 1
ATOM 855 O O . ALA A 1 109 ? 0.792 -2.604 -34.602 1.00 45.97 109 ALA A O 1
ATOM 856 N N . SER A 1 110 ? -1.127 -3.731 -34.412 1.00 43.12 110 SER A N 1
ATOM 857 C CA . SER A 1 110 ? -1.074 -4.355 -35.746 1.00 43.12 110 SER A CA 1
ATOM 858 C C . SER A 1 110 ? -2.047 -3.776 -36.786 1.00 43.12 110 SER A C 1
ATOM 860 O O . SER A 1 110 ? -2.109 -4.282 -37.904 1.00 43.12 110 SER A O 1
ATOM 862 N N . LYS A 1 111 ? -2.771 -2.685 -36.485 1.00 43.91 111 LYS A N 1
ATOM 863 C CA . LYS A 1 111 ? -3.699 -2.028 -37.437 1.00 43.91 111 LYS A CA 1
ATOM 864 C C . LYS A 1 111 ? -3.221 -0.670 -37.972 1.00 43.91 111 LYS A C 1
ATOM 866 O O . LYS A 1 111 ? -4.037 0.202 -38.254 1.00 43.91 111 LYS A O 1
ATOM 871 N N . ALA A 1 112 ? -1.918 -0.493 -38.173 1.00 45.81 112 ALA A N 1
ATOM 872 C CA . ALA A 1 112 ? -1.384 0.620 -38.958 1.00 45.81 112 ALA A CA 1
ATOM 873 C C . ALA A 1 112 ? -0.574 0.065 -40.137 1.00 45.81 112 ALA A C 1
ATOM 875 O O . ALA A 1 112 ? 0.617 -0.207 -40.023 1.00 45.81 112 ALA A O 1
ATOM 876 N N . GLY A 1 113 ? -1.248 -0.133 -41.271 1.00 42.09 113 GLY A N 1
ATOM 877 C CA . GLY A 1 113 ? -0.645 -0.504 -42.552 1.00 42.09 113 GLY A CA 1
ATOM 878 C C . GLY A 1 113 ? 0.092 0.658 -43.219 1.00 42.09 113 GLY A C 1
ATOM 879 O O . GLY A 1 113 ? -0.143 0.920 -44.391 1.00 42.09 113 GLY A O 1
ATOM 880 N N . ASP A 1 114 ? 0.968 1.339 -42.480 1.00 42.91 114 ASP A N 1
ATOM 881 C CA . ASP A 1 114 ? 1.881 2.342 -43.020 1.00 42.91 114 ASP A CA 1
ATOM 882 C C . ASP A 1 114 ? 3.319 1.917 -42.723 1.00 42.91 114 ASP A C 1
ATOM 884 O O . ASP A 1 114 ? 3.749 1.834 -41.573 1.00 42.91 114 ASP A O 1
ATOM 888 N N . SER A 1 115 ? 4.071 1.654 -43.790 1.00 42.16 115 SER A N 1
ATOM 889 C CA . SER A 1 115 ? 5.462 1.184 -43.816 1.00 42.16 115 SER A CA 1
ATOM 890 C C . SER A 1 115 ? 6.490 2.216 -43.326 1.00 42.16 115 SER A C 1
ATOM 892 O O . SER A 1 115 ? 7.549 2.401 -43.925 1.00 42.16 115 SER A O 1
ATOM 894 N N . LYS A 1 116 ? 6.216 2.884 -42.207 1.00 41.53 116 LYS A N 1
ATOM 895 C CA . LYS A 1 116 ? 7.230 3.538 -41.385 1.00 41.53 116 LYS A CA 1
ATOM 896 C C . LYS A 1 116 ? 7.171 2.881 -40.022 1.00 41.53 116 LYS A C 1
ATOM 898 O O . LYS A 1 116 ? 6.294 3.200 -39.230 1.00 41.53 116 LYS A O 1
ATOM 903 N N . SER A 1 117 ? 8.103 1.954 -39.801 1.00 39.53 117 SER A N 1
ATOM 904 C CA . SER A 1 117 ? 8.413 1.346 -38.507 1.00 39.53 117 SER A CA 1
ATOM 905 C C . SER A 1 117 ? 8.367 2.418 -37.417 1.00 39.53 117 SER A C 1
ATOM 907 O O . SER A 1 117 ? 9.299 3.205 -37.249 1.00 39.53 117 SER A O 1
ATOM 909 N N . ARG A 1 118 ? 7.224 2.515 -36.737 1.00 39.44 118 ARG A N 1
ATOM 910 C CA . ARG A 1 118 ? 7.056 3.342 -35.555 1.00 39.44 118 ARG A CA 1
ATOM 911 C C . ARG A 1 118 ? 7.647 2.505 -34.441 1.00 39.44 118 ARG A C 1
ATOM 913 O O . ARG A 1 118 ? 6.930 1.757 -33.786 1.00 39.44 118 ARG A O 1
ATOM 920 N N . THR A 1 119 ? 8.966 2.585 -34.286 1.00 39.81 119 THR A N 1
ATOM 921 C CA . THR A 1 119 ? 9.627 2.152 -33.061 1.00 39.81 119 THR A CA 1
ATOM 922 C C . THR A 1 119 ? 8.871 2.827 -31.924 1.00 39.81 119 THR A C 1
ATOM 924 O O . THR A 1 119 ? 8.836 4.057 -31.809 1.00 39.81 119 THR A O 1
ATOM 927 N N . VAL A 1 120 ? 8.133 2.041 -31.142 1.00 44.12 120 VAL A N 1
ATOM 928 C CA . VAL A 1 120 ? 7.600 2.519 -29.873 1.00 44.12 120 VAL A CA 1
ATOM 929 C C . VAL A 1 120 ? 8.843 2.732 -29.033 1.00 44.12 120 VAL A C 1
ATOM 931 O O . VAL A 1 120 ? 9.376 1.779 -28.483 1.00 44.12 120 VAL A O 1
ATOM 934 N N . ASN A 1 121 ? 9.364 3.961 -29.033 1.00 41.56 121 ASN A N 1
ATOM 935 C CA . ASN A 1 121 ? 10.521 4.344 -28.238 1.00 41.56 121 ASN A CA 1
ATOM 936 C C . ASN A 1 121 ? 10.146 4.168 -26.757 1.00 41.56 121 ASN A C 1
ATOM 938 O O . ASN A 1 121 ? 9.714 5.107 -26.091 1.00 41.56 121 ASN A O 1
ATOM 942 N N . THR A 1 122 ? 10.306 2.953 -26.237 1.00 47.84 122 THR A N 1
ATOM 943 C CA . THR A 1 122 ? 10.211 2.610 -24.812 1.00 47.84 122 THR A CA 1
ATOM 944 C C . THR A 1 122 ? 11.318 3.274 -23.994 1.00 47.84 122 THR A C 1
ATOM 946 O O . THR A 1 122 ? 11.222 3.338 -22.773 1.00 47.84 122 THR A O 1
ATOM 949 N N . SER A 1 123 ? 12.295 3.886 -24.676 1.00 49.56 123 SER A N 1
ATOM 950 C CA . SER A 1 123 ? 13.294 4.840 -24.173 1.00 49.56 123 SER A CA 1
ATOM 951 C C . SER A 1 123 ? 12.723 6.007 -23.336 1.00 49.56 123 SER A C 1
ATOM 953 O O . SER A 1 123 ? 13.505 6.743 -22.736 1.00 49.56 123 SER A O 1
ATOM 955 N N . GLY A 1 124 ? 11.400 6.203 -23.277 1.00 55.25 124 GLY A N 1
ATOM 956 C CA . GLY A 1 124 ? 10.760 7.239 -22.458 1.00 55.25 124 GLY A CA 1
ATOM 957 C C . GLY A 1 124 ? 10.341 6.826 -21.039 1.00 55.25 124 GLY A C 1
ATOM 958 O O . GLY A 1 124 ? 10.063 7.717 -20.239 1.00 55.25 124 GLY A O 1
ATOM 959 N N . ALA A 1 125 ? 10.274 5.527 -20.710 1.00 64.69 125 ALA A N 1
ATOM 960 C CA . ALA A 1 125 ? 9.802 5.088 -19.393 1.00 64.69 125 ALA A CA 1
ATOM 961 C C . ALA A 1 125 ? 10.843 5.413 -18.313 1.00 64.69 125 ALA A C 1
ATOM 963 O O . ALA A 1 125 ? 11.949 4.867 -18.293 1.00 64.69 125 ALA A O 1
ATOM 964 N N . LYS A 1 126 ? 10.492 6.317 -17.395 1.00 75.62 126 LYS A N 1
ATOM 965 C CA . LYS A 1 126 ? 11.403 6.780 -16.345 1.00 75.62 126 LYS A CA 1
ATOM 966 C C . LYS A 1 126 ? 11.361 5.831 -15.146 1.00 75.62 126 LYS A C 1
ATOM 968 O O . LYS A 1 126 ? 10.678 6.092 -14.161 1.00 75.62 126 LYS A O 1
ATOM 973 N N . LEU A 1 127 ? 12.110 4.733 -15.220 1.00 83.31 127 LEU A N 1
ATOM 974 C CA . LEU A 1 127 ? 12.283 3.820 -14.087 1.00 83.31 127 LEU A CA 1
ATOM 975 C C . LEU A 1 127 ? 13.152 4.495 -13.013 1.00 83.31 127 LEU A C 1
ATOM 977 O O . LEU A 1 127 ? 14.289 4.883 -13.281 1.00 83.31 127 LEU A O 1
ATOM 981 N N . THR A 1 128 ? 12.613 4.686 -11.807 1.00 81.50 128 THR A N 1
ATOM 982 C CA . THR A 1 128 ? 13.260 5.482 -10.745 1.00 81.50 128 THR A CA 1
ATOM 983 C C . THR A 1 128 ? 13.868 4.642 -9.626 1.00 81.50 128 THR A C 1
ATOM 985 O O . THR A 1 128 ? 14.673 5.159 -8.847 1.00 81.50 128 THR A O 1
ATOM 988 N N . ILE A 1 129 ? 13.508 3.358 -9.525 1.00 84.31 129 ILE A N 1
ATOM 989 C CA . ILE A 1 129 ? 14.074 2.458 -8.517 1.00 84.31 129 ILE A CA 1
ATOM 990 C C . ILE A 1 129 ? 15.404 1.864 -8.998 1.00 84.31 129 ILE A C 1
ATOM 992 O O . ILE A 1 129 ? 15.481 1.358 -10.121 1.00 84.31 129 ILE A O 1
ATOM 996 N N . PRO A 1 130 ? 16.465 1.896 -8.169 1.00 79.50 130 PRO A N 1
ATOM 997 C CA . PRO A 1 130 ? 17.733 1.289 -8.532 1.00 79.50 130 PRO A CA 1
ATOM 998 C C . PRO A 1 130 ? 17.618 -0.214 -8.758 1.00 79.50 130 PRO A C 1
ATOM 1000 O O . PRO A 1 130 ? 16.929 -0.937 -8.035 1.00 79.50 130 PRO A O 1
ATOM 1003 N N . ASN A 1 131 ? 18.380 -0.676 -9.738 1.00 78.50 131 ASN A N 1
ATOM 1004 C CA . ASN A 1 131 ? 18.616 -2.079 -9.997 1.00 78.50 131 ASN A CA 1
ATOM 1005 C C . ASN A 1 131 ? 20.118 -2.226 -10.256 1.00 78.50 131 ASN A C 1
ATOM 1007 O O . ASN A 1 131 ? 20.588 -1.698 -11.260 1.00 78.50 131 ASN A O 1
ATOM 1011 N N . PRO A 1 132 ? 20.882 -2.885 -9.372 1.00 71.81 132 PRO A N 1
ATOM 1012 C CA . PRO A 1 132 ? 22.340 -2.850 -9.412 1.00 71.81 132 PRO A CA 1
ATOM 1013 C C . PRO A 1 132 ? 22.896 -3.587 -10.636 1.00 71.81 132 PRO A C 1
ATOM 1015 O O . PRO A 1 132 ? 24.001 -3.283 -11.073 1.00 71.81 132 PRO A O 1
ATOM 1018 N N . GLU A 1 133 ? 22.104 -4.500 -11.204 1.00 68.88 133 GLU A N 1
ATOM 1019 C CA . GLU A 1 133 ? 22.423 -5.257 -12.413 1.00 68.88 133 GLU A CA 1
ATOM 1020 C C . GLU A 1 133 ? 22.183 -4.447 -13.694 1.00 68.88 133 GLU A C 1
ATOM 1022 O O . GLU A 1 133 ? 22.680 -4.839 -14.736 1.00 68.88 133 GLU A O 1
ATOM 1027 N N . TYR A 1 134 ? 21.444 -3.329 -13.647 1.00 61.53 134 TYR A N 1
ATOM 1028 C CA . TYR A 1 134 ? 21.216 -2.444 -14.804 1.00 61.53 134 TYR A CA 1
ATOM 1029 C C . TYR A 1 134 ? 21.839 -1.057 -14.640 1.00 61.53 134 TYR A C 1
ATOM 1031 O O . TYR A 1 134 ? 22.352 -0.475 -15.590 1.00 61.53 134 TYR A O 1
ATOM 1039 N N . PHE A 1 135 ? 21.820 -0.526 -13.420 1.00 60.59 135 PHE A N 1
ATOM 1040 C CA . PHE A 1 135 ? 22.280 0.808 -13.067 1.00 60.59 135 PHE A CA 1
ATOM 1041 C C . PHE A 1 135 ? 22.965 0.758 -11.696 1.00 60.59 135 PHE A C 1
ATOM 1043 O O . PHE A 1 135 ? 22.324 0.808 -10.646 1.00 60.59 135 PHE A O 1
ATOM 1050 N N . SER A 1 136 ? 24.297 0.692 -11.695 1.00 48.78 136 SER A N 1
ATOM 1051 C CA . SER A 1 136 ? 25.115 0.845 -10.481 1.00 48.78 136 SER A CA 1
ATOM 1052 C C . SER A 1 136 ? 25.206 2.308 -10.016 1.00 48.78 136 SER A C 1
ATOM 1054 O O . SER A 1 136 ? 25.522 2.588 -8.858 1.00 48.78 136 SER A O 1
ATOM 1056 N N . GLY A 1 137 ? 24.887 3.254 -10.904 1.00 45.69 137 GLY A N 1
ATOM 1057 C CA . GLY A 1 137 ? 24.793 4.675 -10.604 1.00 45.69 137 GLY A CA 1
ATOM 1058 C C . GLY A 1 137 ? 23.409 5.029 -10.077 1.00 45.69 137 GLY A C 1
ATOM 1059 O O . GLY A 1 137 ? 22.460 5.154 -10.844 1.00 45.69 137 GLY A O 1
ATOM 1060 N N . ILE A 1 138 ? 23.298 5.241 -8.769 1.00 44.09 138 ILE A N 1
ATOM 1061 C CA . ILE A 1 138 ? 22.131 5.878 -8.157 1.00 44.09 138 ILE A CA 1
ATOM 1062 C C . ILE A 1 138 ? 22.088 7.330 -8.663 1.00 44.09 138 ILE A C 1
ATOM 1064 O O . ILE A 1 138 ? 22.567 8.247 -7.998 1.00 44.09 138 ILE A O 1
ATOM 1068 N N . ALA A 1 139 ? 21.495 7.577 -9.832 1.00 45.44 139 ALA A N 1
ATOM 1069 C CA . ALA A 1 139 ? 20.769 8.823 -10.018 1.00 45.44 139 ALA A CA 1
ATOM 1070 C C . ALA A 1 139 ? 19.582 8.699 -9.061 1.00 45.44 139 ALA A C 1
ATOM 1072 O O . ALA A 1 139 ? 18.579 8.072 -9.390 1.00 45.44 139 ALA A O 1
ATOM 1073 N N . GLY A 1 140 ? 19.781 9.123 -7.808 1.00 55.00 140 GLY A N 1
ATOM 1074 C CA . GLY A 1 140 ? 18.823 8.912 -6.725 1.00 55.00 140 GLY A CA 1
ATOM 1075 C C . GLY A 1 140 ? 17.419 9.306 -7.144 1.00 55.00 140 GLY A C 1
ATOM 1076 O O . GLY A 1 140 ? 17.265 10.159 -8.019 1.00 55.00 140 GLY A O 1
ATOM 1077 N N . ILE A 1 141 ? 16.412 8.685 -6.514 1.00 62.75 141 ILE A N 1
ATOM 1078 C CA . ILE A 1 141 ? 15.002 9.079 -6.647 1.00 62.75 141 ILE A CA 1
ATOM 1079 C C . ILE A 1 141 ? 14.971 10.605 -6.725 1.00 62.75 141 ILE A C 1
ATOM 1081 O O . ILE A 1 141 ? 15.428 11.275 -5.800 1.00 62.75 141 ILE A O 1
ATOM 1085 N N . SER A 1 142 ? 14.600 11.141 -7.887 1.00 60.56 142 SER A N 1
ATOM 1086 C CA . SER A 1 142 ? 14.914 12.531 -8.221 1.00 60.56 142 SER A CA 1
ATOM 1087 C C . SER A 1 142 ? 14.302 13.467 -7.176 1.00 60.56 142 SER A C 1
ATOM 1089 O O . SER A 1 142 ? 13.112 13.370 -6.890 1.00 60.56 142 SER A O 1
ATOM 1091 N N . GLY A 1 143 ? 15.122 14.331 -6.568 1.00 60.91 143 GLY A N 1
ATOM 1092 C CA . GLY A 1 143 ? 14.681 15.218 -5.484 1.00 60.91 143 GLY A CA 1
ATOM 1093 C C . GLY A 1 143 ? 14.638 14.581 -4.088 1.00 60.91 143 GLY A C 1
ATOM 1094 O O . GLY A 1 143 ? 14.233 15.247 -3.137 1.00 60.91 143 GLY A O 1
ATOM 1095 N N . ALA A 1 144 ? 15.087 13.331 -3.927 1.00 64.25 144 ALA A N 1
ATOM 1096 C CA . ALA A 1 144 ? 15.207 12.690 -2.625 1.00 64.25 144 ALA A CA 1
ATOM 1097 C C . ALA A 1 144 ? 16.165 13.471 -1.712 1.00 64.25 144 ALA A C 1
ATOM 1099 O O . ALA A 1 144 ? 17.330 13.684 -2.067 1.00 64.25 144 ALA A O 1
ATOM 1100 N N . PRO A 1 145 ? 15.723 13.867 -0.510 1.00 66.56 145 PRO A N 1
ATOM 1101 C CA . PRO A 1 145 ? 16.596 14.541 0.432 1.00 66.56 145 PRO A CA 1
ATOM 1102 C C . PRO A 1 145 ? 17.637 13.557 0.976 1.00 66.56 145 PRO A C 1
ATOM 1104 O O . PRO A 1 145 ? 17.338 12.397 1.255 1.00 66.56 145 PRO A O 1
ATOM 1107 N N . ALA A 1 146 ? 18.858 14.043 1.218 1.00 73.00 146 ALA A N 1
ATOM 1108 C CA . ALA A 1 146 ? 19.931 13.237 1.809 1.00 73.00 146 ALA A CA 1
ATOM 1109 C C . ALA A 1 146 ? 19.580 12.694 3.211 1.00 73.00 146 ALA A C 1
ATOM 1111 O O . ALA A 1 146 ? 20.154 11.700 3.660 1.00 73.00 146 ALA A O 1
ATOM 1112 N N . LYS A 1 147 ? 18.659 13.368 3.915 1.00 81.38 147 LYS A N 1
ATOM 1113 C CA . LYS A 1 147 ? 18.124 12.968 5.218 1.00 81.38 147 LYS A CA 1
ATOM 1114 C C . LYS A 1 147 ? 16.625 13.227 5.272 1.00 81.38 147 LYS A C 1
ATOM 1116 O O . LYS A 1 147 ? 16.154 14.290 4.874 1.00 81.38 147 LYS A O 1
ATOM 1121 N N . ILE A 1 148 ? 15.878 12.284 5.829 1.00 83.00 148 ILE A N 1
ATOM 1122 C CA . ILE A 1 148 ? 14.440 12.447 6.044 1.00 83.00 148 ILE A CA 1
ATOM 1123 C C . ILE A 1 148 ? 14.190 13.229 7.324 1.00 83.00 148 ILE A C 1
ATOM 1125 O O . ILE A 1 148 ? 14.654 12.843 8.398 1.00 83.00 148 ILE A O 1
ATOM 1129 N N . THR A 1 149 ? 13.451 14.327 7.189 1.00 82.44 149 THR A N 1
ATOM 1130 C CA . THR A 1 149 ? 13.166 15.289 8.256 1.00 82.44 149 THR A CA 1
ATOM 1131 C C . THR A 1 149 ? 11.682 15.587 8.392 1.00 82.44 149 THR A C 1
ATOM 1133 O O . THR A 1 149 ? 11.326 16.479 9.149 1.00 82.44 149 THR A O 1
ATOM 1136 N N . ASP A 1 150 ? 10.806 14.900 7.669 1.00 85.44 150 ASP A N 1
ATOM 1137 C CA . ASP A 1 150 ? 9.366 14.932 7.888 1.00 85.44 150 ASP A CA 1
ATOM 1138 C C . ASP A 1 150 ? 8.694 13.767 7.145 1.00 85.44 150 ASP A C 1
ATOM 1140 O O . ASP A 1 150 ? 9.316 13.015 6.389 1.00 85.44 150 ASP A O 1
ATOM 1144 N N . ILE A 1 151 ? 7.391 13.616 7.375 1.00 89.56 151 ILE A N 1
ATOM 1145 C CA . ILE A 1 151 ? 6.546 12.663 6.653 1.00 89.56 151 ILE A CA 1
ATOM 1146 C C . ILE A 1 151 ? 6.366 13.029 5.169 1.00 89.56 151 ILE A C 1
ATOM 1148 O O . ILE A 1 151 ? 6.085 12.146 4.358 1.00 89.56 151 ILE A O 1
ATOM 1152 N N . HIS A 1 152 ? 6.538 14.303 4.797 1.00 89.69 152 HIS A N 1
ATOM 1153 C CA . HIS A 1 152 ? 6.419 14.760 3.411 1.00 89.69 152 HIS A CA 1
ATOM 1154 C C . HIS A 1 152 ? 7.531 14.175 2.537 1.00 89.69 152 HIS A C 1
ATOM 1156 O O . HIS A 1 152 ? 7.277 13.770 1.408 1.00 89.69 152 HIS A O 1
ATOM 1162 N N . HIS A 1 153 ? 8.734 14.030 3.080 1.00 89.75 153 HIS A N 1
ATOM 1163 C CA . HIS A 1 153 ? 9.846 13.371 2.412 1.00 89.75 153 HIS A CA 1
ATOM 1164 C C . HIS A 1 153 ? 9.557 11.886 2.176 1.00 89.75 153 HIS A C 1
ATOM 1166 O O . HIS A 1 153 ? 9.847 11.379 1.099 1.00 89.75 153 HIS A O 1
ATOM 1172 N N . ILE A 1 154 ? 8.932 11.186 3.129 1.00 90.75 154 ILE A N 1
ATOM 1173 C CA . ILE A 1 154 ? 8.598 9.762 2.952 1.00 90.75 154 ILE A CA 1
ATOM 1174 C C . ILE A 1 154 ? 7.527 9.582 1.883 1.00 90.75 154 ILE A C 1
ATOM 1176 O O . ILE A 1 154 ? 7.713 8.782 0.972 1.00 90.75 154 ILE A O 1
ATOM 1180 N N . ILE A 1 155 ? 6.421 10.329 1.959 1.00 92.62 155 ILE A N 1
ATOM 1181 C CA . ILE A 1 155 ? 5.363 10.216 0.946 1.00 92.62 155 ILE A CA 1
ATOM 1182 C C . ILE A 1 155 ? 5.890 10.616 -0.442 1.00 92.62 155 ILE A C 1
ATOM 1184 O O . ILE A 1 155 ? 5.531 9.984 -1.430 1.00 92.62 155 ILE A O 1
ATOM 1188 N N . HIS A 1 156 ? 6.795 11.599 -0.516 1.00 91.38 156 HIS A N 1
ATOM 1189 C CA . HIS A 1 156 ? 7.473 11.988 -1.751 1.00 91.38 156 HIS A CA 1
ATOM 1190 C C . HIS A 1 156 ? 8.363 10.866 -2.301 1.00 91.38 156 HIS A C 1
ATOM 1192 O O . HIS A 1 156 ? 8.303 10.582 -3.493 1.00 91.38 156 HIS A O 1
ATOM 1198 N N . LEU A 1 157 ? 9.145 10.190 -1.453 1.00 91.75 157 LEU A N 1
ATOM 1199 C CA . LEU A 1 157 ? 9.965 9.042 -1.859 1.00 91.75 157 LEU A CA 1
ATOM 1200 C C . LEU A 1 157 ? 9.117 7.867 -2.338 1.00 91.75 157 LEU A C 1
ATOM 1202 O O . LEU A 1 157 ? 9.440 7.259 -3.352 1.00 91.75 157 LEU A O 1
ATOM 1206 N N . VAL A 1 158 ? 8.025 7.561 -1.635 1.00 94.56 158 VAL A N 1
ATOM 1207 C CA . VAL A 1 158 ? 7.080 6.512 -2.038 1.00 94.56 158 VAL A CA 1
ATOM 1208 C C . VAL A 1 158 ? 6.460 6.856 -3.394 1.00 94.56 158 VAL A C 1
ATOM 1210 O O . VAL A 1 158 ? 6.442 6.007 -4.281 1.00 94.56 158 VAL A O 1
ATOM 1213 N N . LYS A 1 159 ? 6.016 8.106 -3.585 1.00 94.19 159 LYS A N 1
ATOM 1214 C CA . LYS A 1 159 ? 5.440 8.576 -4.850 1.00 94.19 159 LYS A CA 1
ATOM 1215 C C . LYS A 1 159 ? 6.444 8.510 -6.001 1.00 94.19 159 LYS A C 1
ATOM 1217 O O . LYS A 1 159 ? 6.179 7.845 -6.990 1.00 94.19 159 LYS A O 1
ATOM 1222 N N . ASN A 1 160 ? 7.594 9.162 -5.859 1.00 90.75 160 ASN A N 1
ATOM 1223 C CA . ASN A 1 160 ? 8.553 9.342 -6.953 1.00 90.75 160 ASN A CA 1
ATOM 1224 C C . ASN A 1 160 ? 9.502 8.150 -7.147 1.00 90.75 160 ASN A C 1
ATOM 1226 O O . ASN A 1 160 ? 10.247 8.108 -8.123 1.00 90.75 160 ASN A O 1
ATOM 1230 N N . GLY A 1 161 ? 9.507 7.201 -6.213 1.00 90.75 161 GLY A N 1
ATOM 1231 C CA . GLY A 1 161 ? 10.235 5.942 -6.305 1.00 90.75 161 GLY A CA 1
ATOM 1232 C C . GLY A 1 161 ? 9.335 4.816 -6.824 1.00 90.75 161 GLY A C 1
ATOM 1233 O O . GLY A 1 161 ? 9.053 4.754 -8.023 1.00 90.75 161 GLY A O 1
ATOM 1234 N N . PRO A 1 162 ? 8.876 3.908 -5.942 1.00 94.50 162 PRO A N 1
ATOM 1235 C CA . PRO A 1 162 ? 8.217 2.678 -6.368 1.00 94.50 162 PRO A CA 1
ATOM 1236 C C . PRO A 1 162 ? 6.915 2.932 -7.134 1.00 94.50 162 PRO A C 1
ATOM 1238 O O . PRO A 1 162 ? 6.656 2.256 -8.125 1.00 94.50 162 PRO A O 1
ATOM 1241 N N . LEU A 1 163 ? 6.113 3.919 -6.722 1.00 95.88 163 LEU A N 1
ATOM 1242 C CA . LEU A 1 163 ? 4.819 4.178 -7.356 1.00 95.88 163 LEU A CA 1
ATOM 1243 C C . LEU A 1 163 ? 4.956 4.758 -8.767 1.00 95.88 163 LEU A C 1
ATOM 1245 O O . LEU A 1 163 ? 4.267 4.301 -9.673 1.00 95.88 163 LEU A O 1
ATOM 1249 N N . GLU A 1 164 ? 5.867 5.711 -8.969 1.00 92.75 164 GLU A N 1
ATOM 1250 C CA . GLU A 1 164 ? 6.165 6.259 -10.295 1.00 92.75 164 GLU A CA 1
ATOM 1251 C C . GLU A 1 164 ? 6.697 5.172 -11.233 1.00 92.75 164 GLU A C 1
ATOM 1253 O O . GLU A 1 164 ? 6.212 5.028 -12.349 1.00 92.75 164 GLU A O 1
ATOM 1258 N N . THR A 1 165 ? 7.632 4.344 -10.758 1.00 92.19 165 THR A N 1
ATOM 1259 C CA . THR A 1 165 ? 8.166 3.231 -11.555 1.00 92.19 165 THR A CA 1
ATOM 1260 C C . THR A 1 165 ? 7.054 2.267 -11.980 1.00 92.19 165 THR A C 1
ATOM 1262 O O . THR A 1 165 ? 6.988 1.878 -13.143 1.00 92.19 165 THR A O 1
ATOM 1265 N N . VAL A 1 166 ? 6.145 1.905 -11.067 1.00 95.31 166 VAL A N 1
ATOM 1266 C CA . VAL A 1 166 ? 5.001 1.040 -11.397 1.00 95.31 166 VAL A CA 1
ATOM 1267 C C . VAL A 1 166 ? 4.035 1.720 -12.364 1.00 95.31 166 VAL A C 1
ATOM 1269 O O . VAL A 1 166 ? 3.573 1.062 -13.291 1.00 95.31 166 VAL A O 1
ATOM 1272 N N . ARG A 1 167 ? 3.762 3.020 -12.201 1.00 94.56 167 ARG A N 1
ATOM 1273 C CA . ARG A 1 167 ? 2.921 3.786 -13.132 1.00 94.56 167 ARG A CA 1
ATOM 1274 C C . ARG A 1 167 ? 3.487 3.749 -14.549 1.00 94.56 167 ARG A C 1
ATOM 1276 O O . ARG A 1 167 ? 2.746 3.465 -15.482 1.00 94.56 167 ARG A O 1
ATOM 1283 N N . GLU A 1 168 ? 4.785 4.004 -14.703 1.00 90.81 168 GLU A N 1
ATOM 1284 C CA . GLU A 1 168 ? 5.453 3.981 -16.008 1.00 90.81 168 GLU A CA 1
ATOM 1285 C C . GLU A 1 168 ? 5.388 2.591 -16.647 1.00 90.81 168 GLU A C 1
ATOM 1287 O O . GLU A 1 168 ? 5.026 2.465 -17.816 1.00 90.81 168 GLU A O 1
ATOM 1292 N N . ILE A 1 169 ? 5.667 1.535 -15.876 1.00 91.88 169 ILE A N 1
ATOM 1293 C CA . ILE A 1 169 ? 5.588 0.158 -16.375 1.00 91.88 169 ILE A CA 1
ATOM 1294 C C . ILE A 1 169 ? 4.155 -0.185 -16.793 1.00 91.88 169 ILE A C 1
ATOM 1296 O O . ILE A 1 169 ? 3.946 -0.699 -17.889 1.00 91.88 169 ILE A O 1
ATOM 1300 N N . LEU A 1 170 ? 3.156 0.126 -15.965 1.00 93.31 170 LEU A N 1
ATOM 1301 C CA . LEU A 1 170 ? 1.758 -0.147 -16.290 1.00 93.31 170 LEU A CA 1
ATOM 1302 C C . LEU A 1 170 ? 1.265 0.670 -17.483 1.00 93.31 170 LEU A C 1
ATOM 1304 O O . LEU A 1 170 ? 0.539 0.122 -18.296 1.00 93.31 170 LEU A O 1
ATOM 1308 N N . GLY A 1 171 ? 1.686 1.926 -17.645 1.00 91.00 171 GLY A N 1
ATOM 1309 C CA . GLY A 1 171 ? 1.341 2.730 -18.822 1.00 91.00 171 GLY A CA 1
ATOM 1310 C C . GLY A 1 171 ? 1.970 2.212 -20.122 1.00 91.00 171 GLY A C 1
ATOM 1311 O O . GLY A 1 171 ? 1.430 2.449 -21.201 1.00 91.00 171 GLY A O 1
ATOM 1312 N N . VAL A 1 172 ? 3.094 1.492 -20.027 1.00 87.94 172 VAL A N 1
ATOM 1313 C CA . VAL A 1 172 ? 3.712 0.780 -21.157 1.00 87.94 172 VAL A CA 1
ATOM 1314 C C . VAL A 1 172 ? 2.980 -0.531 -21.458 1.00 87.94 172 VAL A C 1
ATOM 1316 O O . VAL A 1 172 ? 2.771 -0.846 -22.627 1.00 87.94 172 VAL A O 1
ATOM 1319 N N . LEU A 1 173 ? 2.595 -1.290 -20.427 1.00 88.81 173 LEU A N 1
ATOM 1320 C CA . LEU A 1 173 ? 1.890 -2.569 -20.583 1.00 88.81 173 LEU A CA 1
ATOM 1321 C C . LEU A 1 173 ? 0.420 -2.391 -20.984 1.00 88.81 173 LEU A C 1
ATOM 1323 O O . LEU A 1 173 ? -0.099 -3.196 -21.746 1.00 88.81 173 LEU A O 1
ATOM 1327 N N . TYR A 1 174 ? -0.232 -1.344 -20.490 1.00 90.94 174 TYR A N 1
ATOM 1328 C CA . TYR A 1 174 ? -1.657 -1.061 -20.638 1.00 90.94 174 TYR A CA 1
ATOM 1329 C C . TYR A 1 174 ? -1.820 0.426 -20.991 1.00 90.94 174 TYR A C 1
ATOM 1331 O O . TYR A 1 174 ? -1.909 1.274 -20.095 1.00 90.94 174 TYR A O 1
ATOM 1339 N N . PRO A 1 175 ? -1.799 0.790 -22.287 1.00 90.06 175 PRO A N 1
ATOM 1340 C CA . PRO A 1 175 ? -1.844 2.186 -22.728 1.00 90.06 175 PRO A CA 1
ATOM 1341 C C . PRO A 1 175 ? -3.035 2.990 -22.181 1.00 90.06 175 PRO A C 1
ATOM 1343 O O . PRO A 1 175 ? -2.918 4.198 -21.966 1.00 90.06 175 PRO A O 1
ATOM 1346 N N . GLU A 1 176 ? -4.162 2.336 -21.901 1.00 89.50 176 GLU A N 1
ATOM 1347 C CA . GLU A 1 176 ? -5.346 2.911 -21.258 1.00 89.50 176 GLU A CA 1
ATOM 1348 C C . GLU A 1 176 ? -5.076 3.433 -19.836 1.00 89.50 176 GLU A C 1
ATOM 1350 O O . GLU A 1 176 ? -5.762 4.343 -19.359 1.00 89.50 176 GLU A O 1
ATOM 1355 N N . LEU A 1 177 ? -4.039 2.915 -19.169 1.00 92.19 177 LEU A N 1
ATOM 1356 C CA . LEU A 1 177 ? -3.624 3.332 -17.831 1.00 92.19 177 LEU A CA 1
ATOM 1357 C C . LEU A 1 177 ? -2.690 4.545 -17.835 1.00 92.19 177 LEU A C 1
ATOM 1359 O O . LEU A 1 177 ? -2.371 5.076 -16.774 1.00 92.19 177 LEU A O 1
ATOM 1363 N N . LYS A 1 178 ? -2.288 5.053 -19.006 1.00 90.31 178 LYS A N 1
ATOM 1364 C CA . LYS A 1 178 ? -1.358 6.189 -19.122 1.00 90.31 178 LYS A CA 1
ATOM 1365 C C . LYS A 1 178 ? -1.853 7.474 -18.446 1.00 90.31 178 LYS A C 1
ATOM 1367 O O . LYS A 1 178 ? -1.051 8.325 -18.078 1.00 90.31 178 LYS A O 1
ATOM 1372 N N . HIS A 1 179 ? -3.166 7.622 -18.293 1.00 91.75 179 HIS A N 1
ATOM 1373 C CA . HIS A 1 179 ? -3.792 8.779 -17.650 1.00 91.75 179 HIS A CA 1
ATOM 1374 C C . HIS A 1 179 ? -4.008 8.609 -16.142 1.00 91.75 179 HIS A C 1
ATOM 1376 O O . HIS A 1 179 ? -4.581 9.491 -15.500 1.00 91.75 179 HIS A O 1
ATOM 1382 N N . TRP A 1 180 ? -3.589 7.484 -15.570 1.00 94.44 180 TRP A N 1
ATOM 1383 C CA . TRP A 1 180 ? -3.745 7.213 -14.151 1.00 94.44 180 TRP A CA 1
ATOM 1384 C C . TRP A 1 180 ? -2.518 7.652 -13.365 1.00 94.44 180 TRP A C 1
ATOM 1386 O O . TRP A 1 180 ? -1.386 7.304 -13.697 1.00 94.44 180 TRP A O 1
ATOM 1396 N N . GLU A 1 181 ? -2.749 8.379 -12.277 1.00 95.12 181 GLU A N 1
ATOM 1397 C CA . GLU A 1 181 ? -1.689 8.930 -11.441 1.00 95.12 181 GLU A CA 1
ATOM 1398 C C . GLU A 1 181 ? -1.978 8.741 -9.951 1.00 95.12 181 GLU A C 1
ATOM 1400 O O . GLU A 1 181 ? -3.119 8.584 -9.514 1.00 95.12 181 GLU A O 1
ATOM 1405 N N . PHE A 1 182 ? -0.915 8.783 -9.144 1.00 95.12 182 PHE A N 1
ATOM 1406 C CA . PHE A 1 182 ? -1.025 8.833 -7.689 1.00 95.12 182 PHE A CA 1
ATOM 1407 C C . PHE A 1 182 ? -1.197 10.281 -7.221 1.00 95.12 182 PHE A C 1
ATOM 1409 O O . PHE A 1 182 ? -0.250 11.082 -7.197 1.00 95.12 182 PHE A O 1
ATOM 1416 N N . ILE A 1 183 ? -2.420 10.605 -6.815 1.00 94.06 183 ILE A N 1
ATOM 1417 C CA . ILE A 1 183 ? -2.849 11.941 -6.401 1.00 94.06 183 ILE A CA 1
ATOM 1418 C C . ILE A 1 183 ? -2.892 11.996 -4.875 1.00 94.06 183 ILE A C 1
ATOM 1420 O O . ILE A 1 183 ? -3.268 11.030 -4.215 1.00 94.06 183 ILE A O 1
ATOM 1424 N N . HIS A 1 184 ? -2.465 13.111 -4.280 1.00 93.25 184 HIS A N 1
ATOM 1425 C CA . HIS A 1 184 ? -2.535 13.269 -2.829 1.00 93.25 184 HIS A CA 1
ATOM 1426 C C . HIS A 1 184 ? -3.987 13.321 -2.355 1.00 93.25 184 HIS A C 1
ATOM 1428 O O . HIS A 1 184 ? -4.801 14.055 -2.907 1.00 93.25 184 HIS A O 1
ATOM 1434 N N . GLY A 1 185 ? -4.279 12.561 -1.300 1.00 89.69 185 GLY A N 1
ATOM 1435 C CA . GLY A 1 185 ? -5.591 12.562 -0.673 1.00 89.69 185 GLY A CA 1
ATOM 1436 C C . GLY A 1 185 ? -5.920 13.869 0.049 1.00 89.69 185 GLY A C 1
ATOM 1437 O O . GLY A 1 185 ? -5.083 14.766 0.200 1.00 89.69 185 GLY A O 1
ATOM 1438 N N . SER A 1 186 ? -7.152 13.952 0.550 1.00 87.50 186 SER A N 1
ATOM 1439 C CA . SER A 1 186 ? -7.630 15.094 1.330 1.00 87.50 186 SER A CA 1
ATOM 1440 C C . SER A 1 186 ? -6.817 15.316 2.614 1.00 87.50 186 SER A C 1
ATOM 1442 O O . SER A 1 186 ? -6.154 14.420 3.148 1.00 87.50 186 SER A O 1
ATOM 1444 N N . ILE A 1 187 ? -6.851 16.551 3.123 1.00 84.88 187 ILE A N 1
ATOM 1445 C CA . ILE A 1 187 ? -6.119 16.923 4.335 1.00 84.88 187 ILE A CA 1
ATOM 1446 C C . ILE A 1 187 ? -6.791 16.292 5.556 1.00 84.88 187 ILE A C 1
ATOM 1448 O O . ILE A 1 187 ? -7.872 16.700 5.968 1.00 84.88 187 ILE A O 1
ATOM 1452 N N . ASP A 1 188 ? -6.088 15.351 6.177 1.00 89.75 188 ASP A N 1
ATOM 1453 C CA . ASP A 1 188 ? -6.503 14.703 7.418 1.00 89.75 188 ASP A CA 1
ATOM 1454 C C . ASP A 1 188 ? -5.978 15.437 8.677 1.00 89.75 188 ASP A C 1
ATOM 1456 O O . ASP A 1 188 ? -4.957 16.138 8.640 1.00 89.75 188 ASP A O 1
ATOM 1460 N N . ALA A 1 189 ? -6.660 15.276 9.817 1.00 90.31 189 ALA A N 1
ATOM 1461 C CA . ALA A 1 189 ? -6.231 15.825 11.108 1.00 90.31 189 ALA A CA 1
ATOM 1462 C C . ALA A 1 189 ? -4.870 15.262 11.567 1.00 90.31 189 ALA A C 1
ATOM 1464 O O . ALA A 1 189 ? -4.031 15.998 12.089 1.00 90.31 189 ALA A O 1
ATOM 1465 N N . ASP A 1 190 ? -4.606 13.990 11.272 1.00 94.12 190 ASP A N 1
ATOM 1466 C CA . ASP A 1 190 ? -3.382 13.258 11.601 1.00 94.12 190 ASP A CA 1
ATOM 1467 C C . ASP A 1 190 ? -2.284 13.439 10.551 1.00 94.12 190 ASP A C 1
ATOM 1469 O O . ASP A 1 190 ? -1.301 12.700 10.521 1.00 94.12 190 ASP A O 1
ATOM 1473 N N . ARG A 1 191 ? -2.401 14.460 9.700 1.00 92.38 191 ARG A N 1
ATOM 1474 C CA . ARG A 1 191 ? -1.484 14.745 8.596 1.00 92.38 191 ARG A CA 1
ATOM 1475 C C . ARG A 1 191 ? 0.016 14.711 8.912 1.00 92.38 191 ARG A C 1
ATOM 1477 O O . ARG A 1 191 ? 0.837 14.526 8.018 1.00 92.38 191 ARG A O 1
ATOM 1484 N N . LYS A 1 192 ? 0.392 14.957 10.166 1.00 91.81 192 LYS A N 1
ATOM 1485 C CA . LYS A 1 192 ? 1.792 14.945 10.617 1.00 91.81 192 LYS A CA 1
ATOM 1486 C C . LYS A 1 192 ? 2.362 13.528 10.751 1.00 91.81 192 LYS A C 1
ATOM 1488 O O . LYS A 1 192 ? 3.577 13.369 10.744 1.00 91.81 192 LYS A O 1
ATOM 1493 N N . ILE A 1 193 ? 1.497 12.525 10.884 1.00 93.69 193 ILE A N 1
ATOM 1494 C CA . ILE A 1 193 ? 1.859 11.129 11.158 1.00 93.69 193 ILE A CA 1
ATOM 1495 C C . ILE A 1 193 ? 1.205 10.134 10.190 1.00 93.69 193 ILE A C 1
ATOM 1497 O O . ILE A 1 193 ? 1.603 8.972 10.167 1.00 93.69 193 ILE A O 1
ATOM 1501 N N . PHE A 1 194 ? 0.228 10.579 9.396 1.00 95.88 194 PHE A N 1
ATOM 1502 C CA . PHE A 1 194 ? -0.520 9.781 8.432 1.00 95.88 194 PHE A CA 1
ATOM 1503 C C . PHE A 1 194 ? -0.738 10.577 7.148 1.00 95.88 194 PHE A C 1
ATOM 1505 O O . PHE A 1 194 ? -1.333 11.658 7.153 1.00 95.88 194 PHE A O 1
ATOM 1512 N N . ARG A 1 195 ? -0.244 10.044 6.032 1.00 96.25 195 ARG A N 1
ATOM 1513 C CA . ARG A 1 195 ? -0.434 10.605 4.693 1.00 96.25 195 ARG A CA 1
ATOM 1514 C C . ARG A 1 195 ? -0.895 9.514 3.759 1.00 96.25 195 ARG A C 1
ATOM 1516 O O . ARG A 1 195 ? -0.455 8.378 3.896 1.00 96.25 195 ARG A O 1
ATOM 1523 N N . TYR A 1 196 ? -1.726 9.878 2.794 1.00 96.81 196 TYR A N 1
ATOM 1524 C CA . TYR A 1 196 ? -2.165 8.936 1.785 1.00 96.81 196 TYR A CA 1
ATOM 1525 C C . TYR A 1 196 ? -2.283 9.578 0.403 1.00 96.81 196 TYR A C 1
ATOM 1527 O O . TYR A 1 196 ? -2.320 10.805 0.256 1.00 96.81 196 TYR A O 1
ATOM 1535 N N . MET A 1 197 ? -2.295 8.717 -0.602 1.00 96.50 197 MET A N 1
ATOM 1536 C CA . MET A 1 197 ? -2.516 9.019 -2.007 1.00 96.50 197 MET A CA 1
ATOM 1537 C C . MET A 1 197 ? -3.557 8.049 -2.557 1.00 96.50 197 MET A C 1
ATOM 1539 O O . MET A 1 197 ? -3.674 6.928 -2.065 1.00 96.50 197 MET A O 1
ATOM 1543 N N . THR A 1 198 ? -4.286 8.466 -3.578 1.00 96.19 198 THR A N 1
ATOM 1544 C CA . THR A 1 198 ? -5.221 7.632 -4.337 1.00 96.19 198 THR A CA 1
ATOM 1545 C C . THR A 1 198 ? -4.691 7.447 -5.749 1.00 96.19 198 THR A C 1
ATOM 1547 O O . THR A 1 198 ? -4.162 8.394 -6.329 1.00 96.19 198 THR A O 1
ATOM 1550 N N . TYR A 1 199 ? -4.820 6.246 -6.308 1.00 95.81 199 TYR A N 1
ATOM 1551 C CA . TYR A 1 199 ? -4.509 6.007 -7.718 1.00 95.81 199 TYR A CA 1
ATOM 1552 C C . TYR A 1 199 ? -5.750 6.298 -8.559 1.00 95.81 199 TYR A C 1
ATOM 1554 O O . TYR A 1 199 ? -6.715 5.552 -8.466 1.00 95.81 199 TYR A O 1
ATOM 1562 N N . ALA A 1 200 ? -5.774 7.393 -9.314 1.00 93.12 200 ALA A N 1
ATOM 1563 C CA . ALA A 1 200 ? -6.987 7.878 -9.971 1.00 93.12 200 ALA A CA 1
ATOM 1564 C C . ALA A 1 200 ? -6.725 8.337 -11.410 1.00 93.12 200 ALA A C 1
ATOM 1566 O O . ALA A 1 200 ? -5.602 8.685 -11.774 1.00 93.12 200 ALA A O 1
ATOM 1567 N N . ASN A 1 201 ? -7.779 8.334 -12.228 1.00 91.25 201 ASN A N 1
ATOM 1568 C CA . ASN A 1 201 ? -7.713 8.755 -13.623 1.00 91.25 201 ASN A CA 1
ATOM 1569 C C . ASN A 1 201 ? -7.810 10.283 -13.755 1.00 91.25 201 ASN A C 1
ATOM 1571 O O . ASN A 1 201 ? -8.865 10.870 -13.508 1.00 91.25 201 ASN A O 1
ATOM 1575 N N . THR A 1 202 ? -6.734 10.908 -14.227 1.00 87.38 202 THR A N 1
ATOM 1576 C CA . THR A 1 202 ? -6.612 12.367 -14.379 1.00 87.38 202 THR A CA 1
ATOM 1577 C C . THR A 1 202 ? -7.541 12.966 -15.438 1.00 87.38 202 THR A C 1
ATOM 1579 O O . THR A 1 202 ? -7.904 14.136 -15.337 1.00 87.38 202 THR A O 1
ATOM 1582 N N . THR A 1 203 ? -7.999 12.199 -16.438 1.00 82.94 203 THR A N 1
ATOM 1583 C CA . THR A 1 203 ? -8.902 12.737 -17.478 1.00 82.94 203 THR A CA 1
ATOM 1584 C C . THR A 1 203 ? -10.335 12.904 -16.985 1.00 82.94 203 THR A C 1
ATOM 1586 O O . THR A 1 203 ? -11.098 13.689 -17.544 1.00 82.94 203 THR A O 1
ATOM 1589 N N . THR A 1 204 ? -10.716 12.180 -15.931 1.00 69.38 204 THR A N 1
ATOM 1590 C CA . THR A 1 204 ? -12.092 12.157 -15.413 1.00 69.38 204 THR A CA 1
ATOM 1591 C C . THR A 1 204 ? -12.339 13.254 -14.359 1.00 69.38 204 THR A C 1
ATOM 1593 O O . THR A 1 204 ? -13.482 13.508 -13.983 1.00 69.38 204 THR A O 1
ATOM 1596 N N . GLU A 1 205 ? -11.293 13.950 -13.898 1.00 53.25 205 GLU A N 1
ATOM 1597 C CA . GLU A 1 205 ? -11.335 14.837 -12.722 1.00 53.25 205 GLU A CA 1
ATOM 1598 C C . GLU A 1 205 ? -11.940 16.239 -12.932 1.00 53.25 205 GLU A C 1
ATOM 1600 O O . GLU A 1 205 ? -11.998 17.017 -11.983 1.00 53.25 205 GLU A O 1
ATOM 1605 N N . GLN A 1 206 ? -12.471 16.589 -14.107 1.00 45.69 206 GLN A N 1
ATOM 1606 C CA . GLN A 1 206 ? -12.987 17.954 -14.325 1.00 45.69 206 GLN A CA 1
ATOM 1607 C C . GLN A 1 206 ? -14.486 18.187 -14.054 1.00 45.69 206 GLN A C 1
ATOM 1609 O O . GLN A 1 206 ? -14.924 19.329 -14.165 1.00 45.69 206 GLN A O 1
ATOM 1614 N N . VAL A 1 207 ? -15.300 17.188 -13.679 1.00 44.53 207 VAL A N 1
ATOM 1615 C CA . VAL A 1 207 ? -16.774 17.357 -13.794 1.00 44.53 207 VAL A CA 1
ATOM 1616 C C . VAL A 1 207 ? -17.569 17.486 -12.483 1.00 44.53 207 VAL A C 1
ATOM 1618 O O . VAL A 1 207 ? -18.741 17.845 -12.540 1.00 44.53 207 VAL A O 1
ATOM 1621 N N . THR A 1 208 ? -17.010 17.326 -11.279 1.00 42.91 208 THR A N 1
ATOM 1622 C CA . THR A 1 208 ? -17.829 17.530 -10.059 1.00 42.91 208 THR A CA 1
ATOM 1623 C C . THR A 1 208 ? -17.111 18.321 -8.976 1.00 42.91 208 THR A C 1
ATOM 1625 O O . THR A 1 208 ? -16.283 17.780 -8.252 1.00 42.91 208 THR A O 1
ATOM 1628 N N . GLY A 1 209 ? -17.493 19.591 -8.801 1.00 45.12 209 GLY A N 1
ATOM 1629 C CA . GLY A 1 209 ? -17.018 20.500 -7.744 1.00 45.12 209 GLY A CA 1
ATOM 1630 C C . GLY A 1 209 ? -17.409 20.116 -6.305 1.00 45.12 209 GLY A C 1
ATOM 1631 O O . GLY A 1 209 ? -17.583 20.999 -5.473 1.00 45.12 209 GLY A O 1
ATOM 1632 N N . LEU A 1 210 ? -17.576 18.821 -6.008 1.00 43.41 210 LEU A N 1
ATOM 1633 C CA . LEU A 1 210 ? -18.078 18.282 -4.735 1.00 43.41 210 LEU A CA 1
ATOM 1634 C C . LEU A 1 210 ? -17.249 17.109 -4.172 1.00 43.41 210 LEU A C 1
ATOM 1636 O O . LEU A 1 210 ? -17.718 16.392 -3.294 1.00 43.41 210 LEU A O 1
ATOM 1640 N N . GLY A 1 211 ? -16.004 16.937 -4.622 1.00 52.00 211 GLY A N 1
ATOM 1641 C CA . GLY A 1 211 ? -15.053 15.990 -4.032 1.00 52.00 211 GLY A CA 1
ATOM 1642 C C . GLY A 1 211 ? -14.219 15.267 -5.082 1.00 52.00 211 GLY A C 1
ATOM 1643 O O . GLY A 1 211 ? -14.697 14.991 -6.180 1.00 52.00 211 GLY A O 1
ATOM 1644 N N . THR A 1 212 ? -12.965 14.964 -4.745 1.00 53.06 212 THR A N 1
ATOM 1645 C CA . THR A 1 212 ? -12.110 14.066 -5.531 1.00 53.06 212 THR A CA 1
ATOM 1646 C C . THR A 1 212 ? -12.805 12.713 -5.650 1.00 53.06 212 THR A C 1
ATOM 1648 O O . THR A 1 212 ? -13.041 12.059 -4.631 1.00 53.06 212 THR A O 1
ATOM 1651 N N . ARG A 1 213 ? -13.161 12.301 -6.877 1.00 61.59 213 ARG A N 1
ATOM 1652 C CA . ARG A 1 213 ? -13.585 10.920 -7.137 1.00 61.59 213 ARG A CA 1
ATOM 1653 C C . ARG A 1 213 ? -12.445 10.011 -6.698 1.00 61.59 213 ARG A C 1
ATOM 1655 O O . ARG A 1 213 ? -11.315 10.158 -7.151 1.00 61.59 213 ARG A O 1
ATOM 1662 N N . GLY A 1 214 ? -12.754 9.128 -5.764 1.00 69.25 214 GLY A N 1
ATOM 1663 C CA . GLY A 1 214 ? -11.797 8.180 -5.238 1.00 69.25 214 GLY A CA 1
ATOM 1664 C C . GLY A 1 214 ? -11.335 7.172 -6.293 1.00 69.25 214 GLY A C 1
ATOM 1665 O O . GLY A 1 214 ? -12.032 6.914 -7.275 1.00 69.25 214 GLY A O 1
ATOM 1666 N N . GLY A 1 215 ? -10.120 6.664 -6.117 1.00 87.44 215 GLY A N 1
ATOM 1667 C CA . GLY A 1 215 ? -9.520 5.645 -6.975 1.00 87.44 215 GLY A CA 1
ATOM 1668 C C . GLY A 1 215 ? -9.668 4.244 -6.379 1.00 87.44 215 GLY A C 1
ATOM 1669 O O . GLY A 1 215 ? -9.926 4.131 -5.186 1.00 87.44 215 GLY A O 1
ATOM 1670 N N . PRO A 1 216 ? -9.442 3.157 -7.138 1.00 94.69 216 PRO A N 1
ATOM 1671 C CA . PRO A 1 216 ? -9.600 1.798 -6.619 1.00 94.69 216 PRO A CA 1
ATOM 1672 C C . PRO A 1 216 ? -8.552 1.418 -5.559 1.00 94.69 216 PRO A C 1
ATOM 1674 O O . PRO A 1 216 ? -8.740 0.442 -4.827 1.00 94.69 216 PRO A O 1
ATOM 1677 N N . LEU A 1 217 ? -7.465 2.191 -5.459 1.00 97.81 217 LEU A N 1
ATOM 1678 C CA . LEU A 1 217 ? -6.338 1.949 -4.566 1.00 97.81 217 LEU A CA 1
ATOM 1679 C C . LEU A 1 217 ? -5.979 3.192 -3.747 1.00 97.81 217 LEU A C 1
ATOM 1681 O O . LEU A 1 217 ? -5.808 4.287 -4.290 1.00 97.81 217 LEU A O 1
ATOM 1685 N N . VAL A 1 218 ? -5.746 2.979 -2.452 1.00 98.12 218 VAL A N 1
ATOM 1686 C CA . VAL A 1 218 ? -5.175 3.964 -1.526 1.00 98.12 218 VAL A CA 1
ATOM 1687 C C . VAL A 1 218 ? -3.779 3.531 -1.071 1.00 98.12 218 VAL A C 1
ATOM 1689 O O . VAL A 1 218 ? -3.594 2.438 -0.548 1.00 98.12 218 VAL A O 1
ATOM 1692 N N . VAL A 1 219 ? -2.779 4.401 -1.209 1.00 98.44 219 VAL A N 1
ATOM 1693 C CA . VAL A 1 219 ? -1.424 4.173 -0.679 1.00 98.44 219 VAL A CA 1
ATOM 1694 C C . VAL A 1 219 ? -1.178 5.088 0.509 1.00 98.44 219 VAL A C 1
ATOM 1696 O O . VAL A 1 219 ? -1.263 6.304 0.387 1.00 98.44 219 VAL A O 1
ATOM 1699 N N . ILE A 1 220 ? -0.848 4.507 1.654 1.00 98.19 220 ILE A N 1
ATOM 1700 C CA . ILE A 1 220 ? -0.690 5.164 2.947 1.00 98.19 220 ILE A CA 1
ATOM 1701 C C . ILE A 1 220 ? 0.771 5.068 3.365 1.00 98.19 220 ILE A C 1
ATOM 1703 O O . ILE A 1 220 ? 1.354 3.985 3.370 1.00 98.19 220 ILE A O 1
ATOM 1707 N N . ALA A 1 221 ? 1.347 6.194 3.776 1.00 97.12 221 ALA A N 1
ATOM 1708 C CA . ALA A 1 221 ? 2.681 6.248 4.348 1.00 97.12 221 ALA A CA 1
ATOM 1709 C C . ALA A 1 221 ? 2.637 6.743 5.797 1.00 97.12 221 ALA A C 1
ATOM 1711 O O . ALA A 1 221 ? 2.073 7.803 6.094 1.00 97.12 221 ALA A O 1
ATOM 1712 N N . GLN A 1 222 ? 3.289 5.996 6.689 1.00 95.56 222 GLN A N 1
ATOM 1713 C CA . GLN A 1 222 ? 3.602 6.425 8.051 1.00 95.56 222 GLN A CA 1
ATOM 1714 C C . GLN A 1 222 ? 5.093 6.188 8.325 1.00 95.56 222 GLN A C 1
ATOM 1716 O O . GLN A 1 222 ? 5.584 5.105 8.046 1.00 95.56 222 GLN A O 1
ATOM 1721 N N . PRO A 1 223 ? 5.840 7.150 8.880 1.00 92.69 223 PRO A N 1
ATOM 1722 C CA . PRO A 1 223 ? 7.261 6.964 9.173 1.00 92.69 223 PRO A CA 1
ATOM 1723 C C . PRO A 1 223 ? 7.529 5.858 10.202 1.00 92.69 223 PRO A C 1
ATOM 1725 O O . PRO A 1 223 ? 6.747 5.688 11.138 1.00 92.69 223 PRO A O 1
ATOM 1728 N N . SER A 1 224 ? 8.694 5.201 10.125 1.00 91.38 224 SER A N 1
ATOM 1729 C CA . SER A 1 224 ? 9.077 4.109 11.040 1.00 91.38 224 SER A CA 1
ATOM 1730 C C . SER A 1 224 ? 9.132 4.495 12.524 1.00 91.38 224 SER A C 1
ATOM 1732 O O . SER A 1 224 ? 8.977 3.631 13.383 1.00 91.38 224 SER A O 1
ATOM 1734 N N . TRP A 1 225 ? 9.332 5.778 12.857 1.00 89.69 225 TRP A N 1
ATOM 1735 C CA . TRP A 1 225 ? 9.280 6.254 14.250 1.00 89.69 225 TRP A CA 1
ATOM 1736 C C . TRP A 1 225 ? 7.843 6.377 14.791 1.00 89.69 225 TRP A C 1
ATOM 1738 O O . TRP A 1 225 ? 7.633 6.370 16.003 1.00 89.69 225 TRP A O 1
ATOM 1748 N N . ILE A 1 226 ? 6.841 6.449 13.910 1.00 92.81 226 ILE A N 1
ATOM 1749 C CA . ILE A 1 226 ? 5.413 6.416 14.263 1.00 92.81 226 ILE A CA 1
ATOM 1750 C C . ILE A 1 226 ? 4.869 4.991 14.174 1.00 92.81 226 ILE A C 1
ATOM 1752 O O . ILE A 1 226 ? 4.137 4.569 15.061 1.00 92.81 226 ILE A O 1
ATOM 1756 N N . LEU A 1 227 ? 5.208 4.261 13.114 1.00 94.62 227 LEU A N 1
ATOM 1757 C CA . LEU A 1 227 ? 4.685 2.931 12.832 1.00 94.62 227 LEU A CA 1
ATOM 1758 C C . LEU A 1 227 ? 5.848 1.974 12.556 1.00 94.62 227 LEU A C 1
ATOM 1760 O O . LEU A 1 227 ? 6.401 1.954 11.456 1.00 94.62 227 LEU A O 1
ATOM 1764 N N . THR A 1 228 ? 6.243 1.192 13.560 1.00 94.25 228 THR A N 1
ATOM 1765 C CA . THR A 1 228 ? 7.412 0.308 13.441 1.00 94.25 228 THR A CA 1
ATOM 1766 C C . THR A 1 228 ? 7.082 -0.956 12.644 1.00 94.25 228 THR A C 1
ATOM 1768 O O . THR A 1 228 ? 5.909 -1.328 12.532 1.00 94.25 228 THR A O 1
ATOM 1771 N N . PRO A 1 229 ? 8.095 -1.702 12.162 1.00 94.75 229 PRO A N 1
ATOM 1772 C CA . PRO A 1 229 ? 7.888 -3.041 11.606 1.00 94.75 229 PRO A CA 1
ATOM 1773 C C . PRO A 1 229 ? 7.078 -3.967 12.528 1.00 94.75 229 PRO A C 1
ATOM 1775 O O . PRO A 1 229 ? 6.200 -4.700 12.074 1.00 94.75 229 PRO A O 1
ATOM 1778 N N . ARG A 1 230 ? 7.305 -3.896 13.851 1.00 94.38 230 ARG A N 1
ATOM 1779 C CA . ARG A 1 230 ? 6.547 -4.694 14.828 1.00 94.38 230 ARG A CA 1
ATOM 1780 C C . ARG A 1 230 ? 5.087 -4.258 14.917 1.00 94.38 230 ARG A C 1
ATOM 1782 O O . ARG A 1 230 ? 4.223 -5.117 15.095 1.00 94.38 230 ARG A O 1
ATOM 1789 N N . ASP A 1 231 ? 4.805 -2.963 14.801 1.00 95.06 231 ASP A N 1
ATOM 1790 C CA . ASP A 1 231 ? 3.431 -2.457 14.762 1.00 95.06 231 ASP A CA 1
ATOM 1791 C C . ASP A 1 231 ? 2.704 -2.928 13.501 1.00 95.06 231 ASP A C 1
ATOM 1793 O O . ASP A 1 231 ? 1.595 -3.449 13.607 1.00 95.06 231 ASP A O 1
ATOM 1797 N N . MET A 1 232 ? 3.346 -2.832 12.331 1.00 96.38 232 MET A N 1
ATOM 1798 C CA . MET A 1 232 ? 2.793 -3.303 11.053 1.00 96.38 232 MET A CA 1
ATOM 1799 C C . MET A 1 232 ? 2.529 -4.810 11.061 1.00 96.38 232 MET A C 1
ATOM 1801 O O . MET A 1 232 ? 1.436 -5.249 10.703 1.00 96.38 232 MET A O 1
ATOM 1805 N N . LYS A 1 233 ? 3.479 -5.608 11.564 1.00 95.88 233 LYS A N 1
ATOM 1806 C CA . LYS A 1 233 ? 3.295 -7.055 11.726 1.00 95.88 233 LYS A CA 1
ATOM 1807 C C . LYS A 1 233 ? 2.141 -7.367 12.681 1.00 95.88 233 LYS A C 1
ATOM 1809 O O . LYS A 1 233 ? 1.253 -8.140 12.336 1.00 95.88 233 LYS A O 1
ATOM 1814 N N . SER A 1 234 ? 2.091 -6.711 13.843 1.00 94.56 234 SER A N 1
ATOM 1815 C CA . SER A 1 234 ? 0.997 -6.879 14.814 1.00 94.56 234 SER A CA 1
ATOM 1816 C C . SER A 1 234 ? -0.365 -6.462 14.245 1.00 94.56 234 SER A C 1
ATOM 1818 O O . SER A 1 234 ? -1.380 -7.058 14.598 1.00 94.56 234 SER A O 1
ATOM 1820 N N . MET A 1 235 ? -0.398 -5.443 13.386 1.00 95.25 235 MET A N 1
ATOM 1821 C CA . MET A 1 235 ? -1.599 -4.993 12.687 1.00 95.25 235 MET A CA 1
ATOM 1822 C C . MET A 1 235 ? -2.073 -6.052 11.681 1.00 95.25 235 MET A C 1
ATOM 1824 O O . MET A 1 235 ? -3.237 -6.438 11.746 1.00 95.25 235 MET A O 1
ATOM 1828 N N . SER A 1 236 ? -1.182 -6.611 10.853 1.00 95.44 236 SER A N 1
ATOM 1829 C CA . SER A 1 236 ? -1.531 -7.660 9.870 1.00 95.44 236 SER A CA 1
ATOM 1830 C C . SER A 1 236 ? -2.051 -8.963 10.498 1.00 95.44 236 SER A C 1
ATOM 1832 O O . SER A 1 236 ? -2.784 -9.717 9.867 1.00 95.44 236 SER A O 1
ATOM 1834 N N . GLN A 1 237 ? -1.704 -9.211 11.764 1.00 94.94 237 GLN A N 1
ATOM 1835 C CA . GLN A 1 237 ? -2.155 -10.364 12.551 1.00 94.94 237 GLN A CA 1
ATOM 1836 C C . GLN A 1 237 ? -3.449 -10.097 13.339 1.00 94.94 237 GLN A C 1
ATOM 1838 O O . GLN A 1 237 ? -3.955 -10.983 14.025 1.00 94.94 237 GLN A O 1
ATOM 1843 N N . THR A 1 238 ? -3.971 -8.869 13.304 1.00 94.44 238 THR A N 1
ATOM 1844 C CA . THR A 1 238 ? -5.215 -8.522 14.001 1.00 94.44 238 THR A CA 1
ATOM 1845 C C . THR A 1 238 ? -6.390 -9.159 13.267 1.00 94.44 238 THR A C 1
ATOM 1847 O O . THR A 1 238 ? -6.548 -8.927 12.077 1.00 94.44 238 THR A O 1
ATOM 1850 N N . VAL A 1 239 ? -7.216 -9.937 13.976 1.00 93.94 239 VAL A N 1
ATOM 1851 C CA . VAL A 1 239 ? -8.362 -10.660 13.385 1.00 93.94 239 VAL A CA 1
ATOM 1852 C C . VAL A 1 239 ? -9.682 -9.905 13.537 1.00 93.94 239 VAL A C 1
ATOM 1854 O O . VAL A 1 239 ? -10.587 -10.069 12.725 1.00 93.94 239 VAL A O 1
ATOM 1857 N N . GLU A 1 240 ? -9.800 -9.042 14.547 1.00 91.38 240 GLU A N 1
ATOM 1858 C CA . GLU A 1 240 ? -11.030 -8.312 14.870 1.00 91.38 240 GLU A CA 1
ATOM 1859 C C . GLU A 1 240 ? -10.716 -6.919 15.436 1.00 91.38 240 GLU A C 1
ATOM 1861 O O . GLU A 1 240 ? -9.737 -6.735 16.167 1.00 91.38 240 GLU A O 1
ATOM 1866 N N . LEU A 1 241 ? -11.574 -5.942 15.126 1.00 86.06 241 LEU A N 1
ATOM 1867 C CA . LEU A 1 241 ? -11.526 -4.602 15.702 1.00 86.06 241 LEU A CA 1
ATOM 1868 C C . LEU A 1 241 ? -12.238 -4.606 17.054 1.00 86.06 241 LEU A C 1
ATOM 1870 O O . LEU A 1 241 ? -13.454 -4.441 17.137 1.00 86.06 241 LEU A O 1
ATOM 1874 N N . LYS A 1 242 ? -11.467 -4.777 18.127 1.00 80.94 242 LYS A N 1
ATOM 1875 C CA . LYS A 1 242 ? -11.996 -4.738 19.491 1.00 80.94 242 LYS A CA 1
ATOM 1876 C C . LYS A 1 242 ? -12.015 -3.312 20.027 1.00 80.94 242 LYS A C 1
ATOM 1878 O O . LYS A 1 242 ? -10.971 -2.666 20.131 1.00 80.94 242 LYS A O 1
ATOM 1883 N N . TRP A 1 243 ? -13.200 -2.859 20.422 1.00 74.69 243 TRP A N 1
ATOM 1884 C CA . TRP A 1 243 ? -13.359 -1.650 21.220 1.00 74.69 243 TRP A CA 1
ATOM 1885 C C . TRP A 1 243 ? -12.887 -1.910 22.647 1.00 74.69 243 TRP A C 1
ATOM 1887 O O . TRP A 1 243 ? -13.242 -2.924 23.249 1.00 74.69 243 TRP A O 1
ATOM 1897 N N . VAL A 1 244 ? -12.093 -0.990 23.186 1.00 69.62 244 VAL A N 1
ATOM 1898 C CA . VAL A 1 244 ? -11.744 -0.967 24.604 1.00 69.62 244 VAL A CA 1
ATOM 1899 C C . VAL A 1 244 ? -12.538 0.155 25.253 1.00 69.62 244 VAL A C 1
ATOM 1901 O O . VAL A 1 244 ? -12.430 1.314 24.853 1.00 69.62 244 VAL A O 1
ATOM 1904 N N . THR A 1 245 ? -13.323 -0.191 26.266 1.00 61.88 245 THR A N 1
ATOM 1905 C CA . THR A 1 245 ? -13.964 0.782 27.151 1.00 61.88 245 THR A CA 1
ATOM 1906 C C . THR A 1 245 ? -13.110 0.869 28.408 1.00 61.88 245 THR A C 1
ATOM 1908 O O . THR A 1 245 ? -13.053 -0.085 29.182 1.00 61.88 245 THR A O 1
ATOM 1911 N N . THR A 1 246 ? -12.385 1.970 28.604 1.00 50.78 246 THR A N 1
ATOM 1912 C CA . THR A 1 246 ? -11.694 2.205 29.878 1.00 50.78 246 THR A CA 1
ATOM 1913 C C . THR A 1 246 ? -12.611 2.962 30.816 1.00 50.78 246 THR A C 1
ATOM 1915 O O . THR A 1 246 ? -12.852 4.146 30.602 1.00 50.78 246 THR A O 1
ATOM 1918 N N . VAL A 1 247 ? -13.006 2.273 31.888 1.00 54.84 247 VAL A N 1
ATOM 1919 C CA . VAL A 1 247 ? -13.715 2.799 33.065 1.00 54.84 247 VAL A CA 1
ATOM 1920 C C . VAL A 1 247 ? -15.158 3.246 32.776 1.00 54.84 247 VAL A C 1
ATOM 1922 O O . VAL A 1 247 ? -15.490 3.682 31.675 1.00 54.84 247 VAL A O 1
ATOM 1925 N N . GLU A 1 248 ? -16.042 3.082 33.764 1.00 51.97 248 GLU A N 1
ATOM 1926 C CA . GLU A 1 248 ? -17.444 3.510 33.692 1.00 51.97 248 GLU A CA 1
ATOM 1927 C C . GLU A 1 248 ? -17.537 4.980 33.245 1.00 51.97 248 GLU A C 1
ATOM 1929 O O . GLU A 1 248 ? -17.071 5.883 33.936 1.00 51.97 248 GLU A O 1
ATOM 1934 N N . GLY A 1 249 ? -18.110 5.212 32.058 1.00 60.91 249 GLY A N 1
ATOM 1935 C CA . GLY A 1 249 ? -18.325 6.548 31.490 1.00 60.91 249 GLY A CA 1
ATOM 1936 C C . GLY A 1 249 ? -17.271 7.047 30.491 1.00 60.91 249 GLY A C 1
ATOM 1937 O O . GLY A 1 249 ? -17.432 8.147 29.969 1.00 60.91 249 GLY A O 1
ATOM 1938 N N . GLY A 1 250 ? -16.219 6.276 30.191 1.00 62.31 250 GLY A N 1
ATOM 1939 C CA . GLY A 1 250 ? -15.247 6.630 29.149 1.00 62.31 250 GLY A CA 1
ATOM 1940 C C . GLY A 1 250 ? -15.755 6.371 27.723 1.00 62.31 250 GLY A C 1
ATOM 1941 O O . GLY A 1 250 ? -16.414 5.364 27.463 1.00 62.31 250 GLY A O 1
ATOM 1942 N N . GLU A 1 251 ? -15.400 7.250 26.778 1.00 65.12 251 GLU A N 1
ATOM 1943 C CA . GLU A 1 251 ? -15.650 7.020 25.348 1.00 65.12 251 GLU A CA 1
ATOM 1944 C C . GLU A 1 251 ? -14.861 5.790 24.850 1.00 65.12 251 GLU A C 1
ATOM 1946 O O . GLU A 1 251 ? -13.662 5.673 25.140 1.00 65.12 251 GLU A O 1
ATOM 1951 N N . PRO A 1 252 ? -15.484 4.873 24.084 1.00 66.50 252 PRO A N 1
ATOM 1952 C CA . PRO A 1 252 ? -14.794 3.714 23.532 1.00 66.50 252 PRO A CA 1
ATOM 1953 C C . PRO A 1 252 ? -13.618 4.136 22.649 1.00 66.50 252 PRO A C 1
ATOM 1955 O O . PRO A 1 252 ? -13.740 5.029 21.810 1.00 66.50 252 PRO A O 1
ATOM 1958 N N . TYR A 1 253 ? -12.482 3.453 22.769 1.00 72.06 253 TYR A N 1
ATOM 1959 C CA . TYR A 1 253 ? -11.323 3.707 21.914 1.00 72.06 253 TYR A CA 1
ATOM 1960 C C . TYR A 1 253 ? -10.691 2.408 21.415 1.00 72.06 253 TYR A C 1
ATOM 1962 O O . TYR A 1 253 ? -10.908 1.323 21.953 1.00 72.06 253 TYR A O 1
ATOM 1970 N N . HIS A 1 254 ? -9.883 2.518 20.360 1.00 71.62 254 HIS A N 1
ATOM 1971 C CA . HIS A 1 254 ? -9.125 1.391 19.818 1.00 71.62 254 HIS A CA 1
ATOM 1972 C C . HIS A 1 254 ? -7.726 1.301 20.427 1.00 71.62 254 HIS A C 1
ATOM 1974 O O . HIS A 1 254 ? -7.056 2.323 20.618 1.00 71.62 254 HIS A O 1
ATOM 1980 N N . GLN A 1 255 ? -7.239 0.073 20.632 1.00 80.25 255 GLN A N 1
ATOM 1981 C CA . GLN A 1 255 ? -5.805 -0.184 20.836 1.00 80.25 255 GLN A CA 1
ATOM 1982 C C . GLN A 1 255 ? -4.990 0.283 19.615 1.00 80.25 255 GLN A C 1
ATOM 1984 O O . GLN A 1 255 ? -5.553 0.510 18.545 1.00 80.25 255 GLN A O 1
ATOM 1989 N N . SER A 1 256 ? -3.665 0.426 19.743 1.00 82.31 256 SER A N 1
ATOM 1990 C CA . SER A 1 256 ? -2.825 1.041 18.697 1.00 82.31 256 SER A CA 1
ATOM 1991 C C . SER A 1 256 ? -2.999 0.414 17.305 1.00 82.31 256 SER A C 1
ATOM 1993 O O . SER A 1 256 ? -3.193 1.143 16.336 1.00 82.31 256 SER A O 1
ATOM 1995 N N . THR A 1 257 ? -3.028 -0.919 17.196 1.00 90.06 257 THR A N 1
ATOM 1996 C CA . THR A 1 257 ? -3.267 -1.620 15.918 1.00 90.06 257 THR A CA 1
ATOM 1997 C C . THR A 1 257 ? -4.688 -1.420 15.397 1.00 90.06 257 THR A C 1
ATOM 1999 O O . THR A 1 257 ? -4.882 -1.231 14.198 1.00 90.06 257 THR A O 1
ATOM 2002 N N . GLY A 1 258 ? -5.678 -1.392 16.294 1.00 91.12 258 GLY A N 1
ATOM 2003 C CA . GLY A 1 258 ? -7.070 -1.102 15.953 1.00 91.12 258 GLY A CA 1
ATOM 2004 C C . GLY A 1 258 ? -7.256 0.319 15.418 1.00 91.12 258 GLY A C 1
ATOM 2005 O O . GLY A 1 258 ? -8.027 0.515 14.484 1.00 91.12 258 GLY A O 1
ATOM 2006 N N . ARG A 1 259 ? -6.502 1.305 15.931 1.00 92.69 259 ARG A N 1
ATOM 2007 C CA . ARG A 1 259 ? -6.509 2.678 15.394 1.00 92.69 259 ARG A CA 1
ATOM 2008 C C . ARG A 1 259 ? -5.989 2.711 13.961 1.00 92.69 259 ARG A C 1
ATOM 2010 O O . ARG A 1 259 ? -6.596 3.362 13.121 1.00 92.69 259 ARG A O 1
ATOM 2017 N N . VAL A 1 260 ? -4.911 1.985 13.665 1.00 95.62 260 VAL A N 1
ATOM 2018 C CA . VAL A 1 260 ? -4.372 1.896 12.298 1.00 95.62 260 VAL A CA 1
ATOM 2019 C C . VAL A 1 260 ? -5.407 1.284 11.352 1.00 95.62 260 VAL A C 1
ATOM 2021 O O . VAL A 1 260 ? -5.746 1.905 10.350 1.00 95.62 260 VAL A O 1
ATOM 2024 N N . TRP A 1 261 ? -5.979 0.126 11.697 1.00 96.38 261 TRP A N 1
ATOM 2025 C CA . TRP A 1 261 ? -7.025 -0.515 10.889 1.00 96.38 261 TRP A CA 1
ATOM 2026 C C . TRP A 1 261 ? -8.250 0.370 10.679 1.00 96.38 261 TRP A C 1
ATOM 2028 O O . TRP A 1 261 ? -8.730 0.510 9.557 1.00 96.38 261 TRP A O 1
ATOM 2038 N N . ALA A 1 262 ? -8.742 0.994 11.746 1.00 95.06 262 ALA A N 1
ATOM 2039 C CA . ALA A 1 262 ? -9.883 1.888 11.672 1.00 95.06 262 ALA A CA 1
ATOM 2040 C C . ALA A 1 262 ? -9.596 3.110 10.786 1.00 95.06 262 ALA A C 1
ATOM 2042 O O . ALA A 1 262 ? -10.441 3.469 9.972 1.00 95.06 262 ALA A O 1
ATOM 2043 N N . LYS A 1 263 ? -8.395 3.697 10.877 1.00 96.12 263 LYS A N 1
ATOM 2044 C CA . LYS A 1 263 ? -7.988 4.822 10.026 1.00 96.12 263 LYS A CA 1
ATOM 2045 C C . LYS A 1 263 ? -7.870 4.423 8.556 1.00 96.12 263 LYS A C 1
ATOM 2047 O O . LYS A 1 263 ? -8.326 5.170 7.694 1.00 96.12 263 LYS A O 1
ATOM 2052 N N . ILE A 1 264 ? -7.286 3.258 8.266 1.00 97.38 264 ILE A N 1
ATOM 2053 C CA . ILE A 1 264 ? -7.207 2.717 6.900 1.00 97.38 264 ILE A CA 1
ATOM 2054 C C . ILE A 1 264 ? -8.612 2.510 6.350 1.00 97.38 264 ILE A C 1
ATOM 2056 O O . ILE A 1 264 ? -8.891 2.980 5.253 1.00 97.38 264 ILE A O 1
ATOM 2060 N N . TRP A 1 265 ? -9.497 1.871 7.119 1.00 96.56 265 TRP A N 1
ATOM 2061 C CA . TRP A 1 265 ? -10.882 1.646 6.712 1.00 96.56 265 TRP A CA 1
ATOM 2062 C C . TRP A 1 265 ? -11.595 2.963 6.410 1.00 96.56 265 TRP A C 1
ATOM 2064 O O . TRP A 1 265 ? -12.165 3.100 5.335 1.00 96.56 265 TRP A O 1
ATOM 2074 N N . ASP A 1 266 ? -11.512 3.952 7.308 1.00 94.75 266 ASP A N 1
ATOM 2075 C CA . ASP A 1 266 ? -12.167 5.253 7.121 1.00 94.75 266 ASP A CA 1
ATOM 2076 C C . ASP A 1 266 ? -11.632 5.960 5.862 1.00 94.75 266 ASP A C 1
ATOM 2078 O O . ASP A 1 266 ? -12.405 6.494 5.069 1.00 94.75 266 ASP A O 1
ATOM 2082 N N . THR A 1 267 ? -10.311 5.913 5.649 1.00 95.25 267 THR A N 1
ATOM 2083 C CA . THR A 1 267 ? -9.640 6.526 4.490 1.00 95.25 267 THR A CA 1
ATOM 2084 C C . THR A 1 267 ? -10.058 5.851 3.186 1.00 95.25 267 THR A C 1
ATOM 2086 O O . THR A 1 267 ? -10.429 6.521 2.227 1.00 95.25 267 THR A O 1
ATOM 2089 N N . CYS A 1 268 ? -10.028 4.520 3.160 1.00 96.06 268 CYS A N 1
ATOM 2090 C CA . CYS A 1 268 ? -10.389 3.724 1.996 1.00 96.06 268 CYS A CA 1
ATOM 2091 C C . CYS A 1 268 ? -11.875 3.873 1.671 1.00 96.06 268 CYS A C 1
ATOM 2093 O O . CYS A 1 268 ? -12.225 4.074 0.516 1.00 96.06 268 CYS A O 1
ATOM 2095 N N . ARG A 1 269 ? -12.749 3.870 2.685 1.00 93.62 269 ARG A N 1
ATOM 2096 C CA . ARG A 1 269 ? -14.192 4.049 2.504 1.00 93.62 269 ARG A CA 1
ATOM 2097 C C . ARG A 1 269 ? -14.531 5.430 1.956 1.00 93.62 269 ARG A C 1
ATOM 2099 O O . ARG A 1 269 ? -15.381 5.529 1.078 1.00 93.62 269 ARG A O 1
ATOM 2106 N N . LEU A 1 270 ? -13.874 6.477 2.457 1.00 91.19 270 LEU A N 1
ATOM 2107 C CA . LEU A 1 270 ? -14.057 7.843 1.965 1.00 91.19 270 LEU A CA 1
ATOM 2108 C C . LEU A 1 270 ? -13.575 7.996 0.515 1.00 91.19 270 LEU A C 1
ATOM 2110 O O . LEU A 1 270 ? -14.196 8.713 -0.262 1.00 91.19 270 LEU A O 1
ATOM 2114 N N . ALA A 1 271 ? -12.489 7.311 0.159 1.00 91.62 271 ALA A N 1
ATOM 2115 C CA . ALA A 1 271 ? -11.939 7.278 -1.191 1.00 91.62 271 ALA A CA 1
ATOM 2116 C C . ALA A 1 271 ? -12.561 6.187 -2.085 1.00 91.62 271 ALA A C 1
ATOM 2118 O O . ALA A 1 271 ? -12.013 5.921 -3.145 1.00 91.62 271 ALA A O 1
ATOM 2119 N N . ASP A 1 272 ? -13.636 5.519 -1.654 1.00 92.44 272 ASP A N 1
ATOM 2120 C CA . ASP A 1 272 ? -14.254 4.370 -2.340 1.00 92.44 272 ASP A CA 1
ATOM 2121 C C . ASP A 1 272 ? -13.248 3.329 -2.891 1.00 92.44 272 ASP A C 1
ATOM 2123 O O . ASP A 1 272 ? -13.447 2.702 -3.929 1.00 92.44 272 ASP A O 1
ATOM 2127 N N . ALA A 1 273 ? -12.137 3.146 -2.176 1.00 95.56 273 ALA A N 1
ATOM 2128 C CA . ALA A 1 273 ? -10.994 2.347 -2.592 1.00 95.56 273 ALA A CA 1
ATOM 2129 C C . ALA A 1 273 ? -10.998 1.008 -1.861 1.00 95.56 273 ALA A C 1
ATOM 2131 O O . ALA A 1 273 ? -10.771 0.951 -0.653 1.00 95.56 273 ALA A O 1
ATOM 2132 N N . ARG A 1 274 ? -11.234 -0.099 -2.566 1.00 96.56 274 ARG A N 1
ATOM 2133 C CA . ARG A 1 274 ? -11.261 -1.421 -1.915 1.00 96.56 274 ARG A CA 1
ATOM 2134 C C . ARG A 1 274 ? -9.867 -1.930 -1.582 1.00 96.56 274 ARG A C 1
ATOM 2136 O O . ARG A 1 274 ? -9.727 -2.703 -0.640 1.00 96.56 274 ARG A O 1
ATOM 2143 N N . PHE A 1 275 ? -8.853 -1.499 -2.321 1.00 98.56 275 PHE A N 1
ATOM 2144 C CA . PHE A 1 275 ? -7.475 -1.910 -2.110 1.00 98.56 275 PHE A CA 1
ATOM 2145 C C . PHE A 1 275 ? -6.697 -0.838 -1.360 1.00 98.56 275 PHE A C 1
ATOM 2147 O O . PHE A 1 275 ? -6.908 0.364 -1.542 1.00 98.56 275 PHE A O 1
ATOM 2154 N N . PHE A 1 276 ? -5.735 -1.278 -0.556 1.00 98.69 276 PHE A N 1
ATOM 2155 C CA . PHE A 1 276 ? -4.791 -0.385 0.085 1.00 98.69 276 PHE A CA 1
ATOM 2156 C C . PHE A 1 276 ? -3.375 -0.950 0.142 1.00 98.69 276 PHE A C 1
ATOM 2158 O O . PHE A 1 276 ? -3.147 -2.161 0.158 1.00 98.69 276 PHE A O 1
ATOM 2165 N N . ILE A 1 277 ? -2.419 -0.031 0.226 1.00 98.69 277 ILE A N 1
ATOM 2166 C CA . ILE A 1 277 ? -1.026 -0.294 0.567 1.00 98.69 277 ILE A CA 1
ATOM 2167 C C . ILE A 1 277 ? -0.684 0.581 1.765 1.00 98.69 277 ILE A C 1
ATOM 2169 O O . ILE A 1 277 ? -0.934 1.780 1.746 1.00 98.69 277 ILE A O 1
ATOM 2173 N N . LEU A 1 278 ? -0.092 0.005 2.803 1.00 98.56 278 LEU A N 1
ATOM 2174 C CA . LEU A 1 278 ? 0.455 0.729 3.945 1.00 98.56 278 LEU A CA 1
ATOM 2175 C C . LEU A 1 278 ? 1.963 0.503 3.987 1.00 98.56 278 LEU A C 1
ATOM 2177 O O . LEU A 1 278 ? 2.416 -0.637 3.993 1.00 98.56 278 LEU A O 1
ATOM 2181 N N . THR A 1 279 ? 2.748 1.572 4.061 1.00 98.06 279 THR A N 1
ATOM 2182 C CA . THR A 1 279 ? 4.207 1.470 4.111 1.00 98.06 279 THR A CA 1
ATOM 2183 C C . THR A 1 279 ? 4.831 2.427 5.119 1.00 98.06 279 THR A C 1
ATOM 2185 O O . THR A 1 279 ? 4.362 3.549 5.325 1.00 98.06 279 THR A O 1
ATOM 2188 N N . ASN A 1 280 ? 5.930 1.986 5.723 1.00 95.44 280 ASN A N 1
ATOM 2189 C CA . ASN A 1 280 ? 6.887 2.849 6.414 1.00 95.44 280 ASN A CA 1
ATOM 2190 C C . ASN A 1 280 ? 8.240 2.906 5.689 1.00 95.44 280 ASN A C 1
ATOM 2192 O O . ASN A 1 280 ? 9.261 3.207 6.304 1.00 95.44 280 ASN A O 1
ATOM 2196 N N . TRP A 1 281 ? 8.234 2.603 4.387 1.00 93.88 281 TRP A N 1
ATOM 2197 C CA . TRP A 1 281 ? 9.373 2.333 3.509 1.00 93.88 281 TRP A CA 1
ATOM 2198 C C . TRP A 1 281 ? 10.086 0.998 3.747 1.00 93.88 281 TRP A C 1
ATOM 2200 O O . TRP A 1 281 ? 10.371 0.284 2.788 1.00 93.88 281 TRP A O 1
ATOM 2210 N N . GLN A 1 282 ? 10.357 0.653 5.007 1.00 93.19 282 GLN A N 1
ATOM 2211 C CA . GLN A 1 282 ? 11.079 -0.571 5.385 1.00 93.19 282 GLN A CA 1
ATOM 2212 C C . GLN A 1 282 ? 10.204 -1.822 5.319 1.00 93.19 282 GLN A C 1
ATOM 2214 O O . GLN A 1 282 ? 10.694 -2.915 5.073 1.00 93.19 282 GLN A O 1
ATOM 2219 N N . CYS A 1 283 ? 8.909 -1.663 5.550 1.00 96.31 283 CYS A N 1
ATOM 2220 C CA . CYS A 1 283 ? 7.926 -2.725 5.492 1.00 96.31 283 CYS A CA 1
ATOM 2221 C C . CYS A 1 283 ? 6.702 -2.236 4.728 1.00 96.31 283 CYS A C 1
ATOM 2223 O O . CYS A 1 283 ? 6.401 -1.036 4.670 1.00 96.31 283 CYS A O 1
ATOM 2225 N N . TRP A 1 284 ? 5.989 -3.193 4.158 1.00 98.12 284 TRP A N 1
ATOM 2226 C CA . TRP A 1 284 ? 4.833 -2.981 3.312 1.00 98.12 284 TRP A CA 1
ATOM 2227 C C . TRP A 1 284 ? 3.724 -3.924 3.754 1.00 98.12 284 TRP A C 1
ATOM 2229 O O . TRP A 1 284 ? 3.956 -5.093 4.049 1.00 98.12 284 TRP A O 1
ATOM 2239 N N . VAL A 1 285 ? 2.511 -3.399 3.836 1.00 98.62 285 VAL A N 1
ATOM 2240 C CA . VAL A 1 285 ? 1.301 -4.183 4.035 1.00 98.62 285 VAL A CA 1
ATOM 2241 C C . VAL A 1 285 ? 0.408 -3.951 2.833 1.00 98.62 285 VAL A C 1
ATOM 2243 O O . VAL A 1 285 ? 0.021 -2.816 2.561 1.00 98.62 285 VAL A O 1
ATOM 2246 N N . PHE A 1 286 ? 0.089 -5.028 2.132 1.00 98.62 286 PHE A N 1
ATOM 2247 C CA . PHE A 1 286 ? -0.848 -5.027 1.016 1.00 98.62 286 PHE A CA 1
ATOM 2248 C C . PHE A 1 286 ? -2.160 -5.586 1.530 1.00 98.62 286 PHE A C 1
ATOM 2250 O O . PHE A 1 286 ? -2.162 -6.638 2.170 1.00 98.62 286 PHE A O 1
ATOM 2257 N N . GLY A 1 287 ? -3.262 -4.881 1.308 1.00 98.50 287 GLY A N 1
ATOM 2258 C CA . GLY A 1 287 ? -4.555 -5.356 1.761 1.00 98.50 287 GLY A CA 1
ATOM 2259 C C . GLY A 1 287 ? -5.720 -4.885 0.915 1.00 98.50 287 GLY A C 1
ATOM 2260 O O . GLY A 1 287 ? -5.582 -4.034 0.035 1.00 98.50 287 GLY A O 1
ATOM 2261 N N . ALA A 1 288 ? -6.863 -5.510 1.161 1.00 98.38 288 ALA A N 1
ATOM 2262 C CA . ALA A 1 288 ? -8.098 -5.254 0.445 1.00 98.38 288 ALA A CA 1
ATOM 2263 C C . ALA A 1 288 ? -9.313 -5.496 1.341 1.00 98.38 288 ALA A C 1
ATOM 2265 O O . ALA A 1 288 ? -9.253 -6.288 2.285 1.00 98.38 288 ALA A O 1
ATOM 2266 N N . PHE A 1 289 ? -10.418 -4.827 1.030 1.00 97.88 289 PHE A N 1
ATOM 2267 C CA . PHE A 1 289 ? -11.707 -4.949 1.701 1.00 97.88 289 PHE A CA 1
ATOM 2268 C C . PHE A 1 289 ? -12.719 -5.707 0.842 1.00 97.88 289 PHE A C 1
ATOM 2270 O O . PHE A 1 289 ? -12.680 -5.648 -0.389 1.00 97.88 289 PHE A O 1
ATOM 2277 N N . SER A 1 290 ? -13.649 -6.399 1.506 1.00 96.81 290 SER A N 1
ATOM 2278 C CA . SER A 1 290 ? -14.824 -6.988 0.855 1.00 96.81 290 SER A CA 1
ATOM 2279 C C . SER A 1 290 ? -15.738 -5.897 0.304 1.00 96.81 290 SER A C 1
ATOM 2281 O O . SER A 1 290 ? -15.655 -4.736 0.707 1.00 96.81 290 SER A O 1
ATOM 2283 N N . GLU A 1 291 ? -16.640 -6.275 -0.594 1.00 93.25 291 GLU A N 1
ATOM 2284 C CA . GLU A 1 291 ? -17.589 -5.357 -1.227 1.00 93.25 291 GLU A CA 1
ATOM 2285 C C . GLU A 1 291 ? -18.416 -4.529 -0.223 1.00 93.25 291 GLU A C 1
ATOM 2287 O O . GLU A 1 291 ? -18.518 -3.310 -0.357 1.00 93.25 291 GLU A O 1
ATOM 2292 N N . GLY A 1 292 ? -18.936 -5.153 0.831 1.00 93.38 292 GLY A N 1
ATOM 2293 C CA . GLY A 1 292 ? -19.658 -4.519 1.936 1.00 93.38 292 GLY A CA 1
ATOM 2294 C C . GLY A 1 292 ? -18.774 -4.107 3.107 1.00 93.38 292 GLY A C 1
ATOM 2295 O O . GLY A 1 292 ? -19.284 -3.870 4.208 1.00 93.38 292 GLY A O 1
ATOM 2296 N N . TRP A 1 293 ? -17.456 -4.018 2.898 1.00 94.62 293 TRP A N 1
ATOM 2297 C CA . TRP A 1 293 ? -16.499 -3.438 3.848 1.00 94.62 293 TRP A CA 1
ATOM 2298 C C . TRP A 1 293 ? -16.446 -4.140 5.208 1.00 94.62 293 TRP A C 1
ATOM 2300 O O . TRP A 1 293 ? -15.987 -3.571 6.203 1.00 94.62 293 TRP A O 1
ATOM 2310 N N . SER A 1 294 ? -16.937 -5.379 5.253 1.00 94.44 294 SER A N 1
ATOM 2311 C CA . SER A 1 294 ? -17.132 -6.145 6.481 1.00 94.44 294 SER A CA 1
ATOM 2312 C C . SER A 1 294 ? -15.993 -7.113 6.765 1.00 94.44 294 SER A C 1
ATOM 2314 O O . SER A 1 294 ? -15.792 -7.513 7.916 1.00 94.44 294 SER A O 1
ATOM 2316 N N . ARG A 1 295 ? -15.223 -7.459 5.731 1.00 96.50 295 ARG A N 1
ATOM 2317 C CA . ARG A 1 295 ? -13.997 -8.239 5.849 1.00 96.50 295 ARG A CA 1
ATOM 2318 C C . ARG A 1 295 ? -12.828 -7.518 5.201 1.00 96.50 295 ARG A C 1
ATOM 2320 O O . ARG A 1 295 ? -13.023 -6.731 4.278 1.00 96.50 295 ARG A O 1
ATOM 2327 N N . ALA A 1 296 ? -11.629 -7.809 5.684 1.00 97.75 296 ALA A N 1
ATOM 2328 C CA . ALA A 1 296 ? -10.392 -7.380 5.057 1.00 97.75 296 ALA A CA 1
ATOM 2329 C C . ALA A 1 296 ? -9.399 -8.536 4.965 1.00 97.75 296 ALA A C 1
ATOM 2331 O O . ALA A 1 296 ? -9.434 -9.456 5.782 1.00 97.75 296 ALA A O 1
ATOM 2332 N N . TRP A 1 297 ? -8.492 -8.448 4.002 1.00 97.94 297 TRP A N 1
ATOM 2333 C CA . TRP A 1 297 ? -7.346 -9.333 3.852 1.00 97.94 297 TRP A CA 1
ATOM 2334 C C . TRP A 1 297 ? -6.080 -8.495 3.845 1.00 97.94 297 TRP A C 1
ATOM 2336 O O . TRP A 1 297 ? -6.089 -7.386 3.312 1.00 97.94 297 TRP A O 1
ATOM 2346 N N . SER A 1 298 ? -5.002 -8.995 4.446 1.00 98.00 298 SER A N 1
ATOM 2347 C CA . SER A 1 298 ? -3.709 -8.317 4.376 1.00 98.00 298 SER A CA 1
ATOM 2348 C C . SER A 1 298 ? -2.519 -9.266 4.440 1.00 98.00 298 SER A C 1
ATOM 2350 O O . SER A 1 298 ? -2.571 -10.289 5.121 1.00 98.00 298 SER A O 1
ATOM 2352 N N . VAL A 1 299 ? -1.430 -8.898 3.774 1.00 98.00 299 VAL A N 1
ATOM 2353 C CA . VAL A 1 299 ? -0.116 -9.543 3.879 1.00 98.00 299 VAL A CA 1
ATOM 2354 C C . VAL A 1 299 ? 0.917 -8.514 4.319 1.00 98.00 299 VAL A C 1
ATOM 2356 O O . VAL A 1 299 ? 0.887 -7.372 3.868 1.00 98.00 299 VAL A O 1
ATOM 2359 N N . PHE A 1 300 ? 1.825 -8.915 5.207 1.00 98.06 300 PHE A N 1
ATOM 2360 C CA . PHE A 1 300 ? 2.975 -8.119 5.632 1.00 98.06 300 PHE A CA 1
ATOM 2361 C C . PHE A 1 300 ? 4.239 -8.610 4.922 1.00 98.06 300 PHE A C 1
ATOM 2363 O O . PHE A 1 300 ? 4.522 -9.809 4.944 1.00 98.06 300 PHE A O 1
ATOM 2370 N N . LEU A 1 301 ? 5.013 -7.680 4.364 1.00 97.31 301 LEU A N 1
ATOM 2371 C CA . LEU A 1 301 ? 6.297 -7.918 3.711 1.00 97.31 301 LEU A CA 1
ATOM 2372 C C . LEU A 1 301 ? 7.360 -6.956 4.252 1.00 97.31 301 LEU A C 1
ATOM 2374 O O . LEU A 1 301 ? 7.111 -5.762 4.436 1.00 97.31 301 LEU A O 1
ATOM 2378 N N . ASP A 1 302 ? 8.565 -7.472 4.448 1.00 95.31 302 ASP A N 1
ATOM 2379 C CA . ASP A 1 302 ? 9.768 -6.664 4.653 1.00 95.31 302 ASP A CA 1
ATOM 2380 C C . ASP A 1 302 ? 10.289 -6.148 3.297 1.00 95.31 302 ASP A C 1
ATOM 2382 O O . ASP A 1 302 ? 10.029 -6.765 2.262 1.00 95.31 302 ASP A O 1
ATOM 2386 N N . SER A 1 303 ? 11.012 -5.025 3.264 1.00 90.69 303 SER A N 1
ATOM 2387 C CA . SER A 1 303 ? 11.473 -4.393 2.013 1.00 90.69 303 SER A CA 1
ATOM 2388 C C . SER A 1 303 ? 12.441 -5.244 1.186 1.00 90.69 303 SER A C 1
ATOM 2390 O O . SER A 1 303 ? 12.616 -4.988 -0.002 1.00 90.69 303 SER A O 1
ATOM 2392 N N . ASP A 1 304 ? 13.082 -6.219 1.823 1.00 90.56 304 ASP A N 1
ATOM 2393 C CA . ASP A 1 304 ? 14.024 -7.190 1.260 1.00 90.56 304 ASP A CA 1
ATOM 2394 C C . ASP A 1 304 ? 13.384 -8.573 1.036 1.00 90.56 304 ASP A C 1
ATOM 2396 O O . ASP A 1 304 ? 14.084 -9.562 0.823 1.00 90.56 304 ASP A O 1
ATOM 2400 N N . SER A 1 305 ? 12.053 -8.657 1.097 1.00 92.81 305 SER A N 1
ATOM 2401 C CA . SER A 1 305 ? 11.323 -9.899 0.851 1.00 92.81 305 SER A CA 1
ATOM 2402 C C . SER A 1 305 ? 11.422 -10.359 -0.603 1.00 92.81 305 SER A C 1
ATOM 2404 O O . SER A 1 305 ? 11.580 -9.552 -1.517 1.00 92.81 305 SER A O 1
ATOM 2406 N N . ASP A 1 306 ? 11.254 -11.667 -0.789 1.00 94.69 306 ASP A N 1
ATOM 2407 C CA . ASP A 1 306 ? 10.844 -12.292 -2.045 1.00 94.69 306 ASP A CA 1
ATOM 2408 C C . ASP A 1 306 ? 9.345 -12.646 -1.934 1.00 94.69 306 ASP A C 1
ATOM 2410 O O . ASP A 1 306 ? 8.963 -13.259 -0.921 1.00 94.69 306 ASP A O 1
ATOM 2414 N N . PRO A 1 307 ? 8.478 -12.204 -2.865 1.00 97.06 307 PRO A N 1
ATOM 2415 C CA . PRO A 1 307 ? 8.745 -11.337 -4.020 1.00 97.06 307 PRO A CA 1
ATOM 2416 C C . PRO A 1 307 ? 9.200 -9.933 -3.607 1.00 97.06 307 PRO A C 1
ATOM 2418 O O . PRO A 1 307 ? 8.862 -9.455 -2.519 1.00 97.06 307 PRO A O 1
ATOM 2421 N N . THR A 1 308 ? 9.916 -9.240 -4.500 1.00 96.62 308 THR A N 1
ATOM 2422 C CA . THR A 1 308 ? 10.379 -7.872 -4.221 1.00 96.62 308 THR A CA 1
ATOM 2423 C C . THR A 1 308 ? 9.201 -6.923 -3.994 1.00 96.62 308 THR A C 1
ATOM 2425 O O . THR A 1 308 ? 8.075 -7.149 -4.460 1.00 96.62 308 THR A O 1
ATOM 2428 N N . VAL A 1 309 ? 9.454 -5.790 -3.326 1.00 96.56 309 VAL A N 1
ATOM 2429 C CA . VAL A 1 309 ? 8.438 -4.733 -3.183 1.00 96.56 309 VAL A CA 1
ATOM 2430 C C . VAL A 1 309 ? 7.921 -4.286 -4.549 1.00 96.56 309 VAL A C 1
ATOM 2432 O O . VAL A 1 309 ? 6.727 -4.061 -4.701 1.00 96.56 309 VAL A O 1
ATOM 2435 N N . MET A 1 310 ? 8.787 -4.200 -5.559 1.00 96.31 310 MET A N 1
ATOM 2436 C CA . MET A 1 310 ? 8.384 -3.756 -6.892 1.00 96.31 310 MET A CA 1
ATOM 2437 C C . MET A 1 310 ? 7.437 -4.740 -7.577 1.00 96.31 310 MET A C 1
ATOM 2439 O O . MET A 1 310 ? 6.417 -4.309 -8.114 1.00 96.31 310 MET A O 1
ATOM 2443 N N . GLN A 1 311 ? 7.723 -6.044 -7.498 1.00 97.75 311 GLN A N 1
ATOM 2444 C CA . GLN A 1 311 ? 6.819 -7.094 -7.982 1.00 97.75 311 GLN A CA 1
ATOM 2445 C C . GLN A 1 311 ? 5.483 -7.078 -7.223 1.00 97.75 311 GLN A C 1
ATOM 2447 O O . GLN A 1 311 ? 4.413 -7.179 -7.820 1.00 97.75 311 GLN A O 1
ATOM 2452 N N . SER A 1 312 ? 5.535 -6.871 -5.908 1.00 98.44 312 SER A N 1
ATOM 2453 C CA . SER A 1 312 ? 4.341 -6.829 -5.060 1.00 98.44 312 SER A CA 1
ATOM 2454 C C . SER A 1 312 ? 3.461 -5.609 -5.352 1.00 98.44 312 SER A C 1
ATOM 2456 O O . SER A 1 312 ? 2.243 -5.737 -5.454 1.00 98.44 312 SER A O 1
ATOM 2458 N N . VAL A 1 313 ? 4.054 -4.420 -5.530 1.00 98.31 313 VAL A N 1
ATOM 2459 C CA . VAL A 1 313 ? 3.311 -3.187 -5.835 1.00 98.31 313 VAL A CA 1
ATOM 2460 C C . VAL A 1 313 ? 2.672 -3.271 -7.216 1.00 98.31 313 VAL A C 1
ATOM 2462 O O . VAL A 1 313 ? 1.489 -2.958 -7.327 1.00 98.31 313 VAL A O 1
ATOM 2465 N N . ILE A 1 314 ? 3.390 -3.719 -8.254 1.00 97.94 314 ILE A N 1
ATOM 2466 C CA . ILE A 1 314 ? 2.783 -3.839 -9.589 1.00 97.94 314 ILE A CA 1
ATOM 2467 C C . ILE A 1 314 ? 1.634 -4.849 -9.594 1.00 97.94 314 ILE A C 1
ATOM 2469 O O . ILE A 1 314 ? 0.574 -4.548 -10.140 1.00 97.94 314 ILE A O 1
ATOM 2473 N N . PHE A 1 315 ? 1.796 -5.994 -8.925 1.00 98.56 315 PHE A N 1
ATOM 2474 C CA . PHE A 1 315 ? 0.739 -6.991 -8.775 1.00 98.56 315 PHE A CA 1
ATOM 2475 C C . PHE A 1 315 ? -0.489 -6.420 -8.057 1.00 98.56 315 PHE A C 1
ATOM 2477 O O . PHE A 1 315 ? -1.620 -6.586 -8.517 1.00 98.56 315 PHE A O 1
ATOM 2484 N N . TRP A 1 316 ? -0.286 -5.695 -6.955 1.00 98.44 316 TRP A N 1
ATOM 2485 C CA . TRP A 1 316 ? -1.393 -5.162 -6.160 1.00 98.44 316 TRP A CA 1
ATOM 2486 C C . TRP A 1 316 ? -2.117 -3.998 -6.843 1.00 98.44 316 TRP A C 1
ATOM 2488 O O . TRP A 1 316 ? -3.341 -3.915 -6.771 1.00 98.44 316 TRP A O 1
ATOM 2498 N N . VAL A 1 317 ? -1.392 -3.121 -7.551 1.00 98.31 317 VAL A N 1
ATOM 2499 C CA . VAL A 1 317 ? -2.007 -2.073 -8.386 1.00 98.31 317 VAL A CA 1
ATOM 2500 C C . VAL A 1 317 ? -2.814 -2.712 -9.515 1.00 98.31 317 VAL A C 1
ATOM 2502 O O . VAL A 1 317 ? -3.954 -2.319 -9.739 1.00 98.31 317 VAL A O 1
ATOM 2505 N N . SER A 1 318 ? -2.269 -3.743 -10.165 1.00 98.19 318 SER A N 1
ATOM 2506 C CA . SER A 1 318 ? -2.978 -4.496 -11.209 1.00 98.19 318 SER A CA 1
ATOM 2507 C C . SER A 1 318 ? -4.254 -5.155 -10.672 1.00 98.19 318 SER A C 1
ATOM 2509 O O . SER A 1 318 ? -5.286 -5.121 -11.332 1.00 98.19 318 SER A O 1
ATOM 2511 N N . SER A 1 319 ? -4.204 -5.671 -9.440 1.00 98.31 319 SER A N 1
ATOM 2512 C CA . SER A 1 319 ? -5.355 -6.257 -8.734 1.00 98.31 319 SER A CA 1
ATOM 2513 C C . SER A 1 319 ? -6.440 -5.218 -8.450 1.00 98.31 319 SER A C 1
ATOM 2515 O O . SER A 1 319 ? -7.618 -5.464 -8.687 1.00 98.31 319 SER A O 1
ATOM 2517 N N . ALA A 1 320 ? -6.050 -4.021 -8.007 1.00 97.56 320 ALA A N 1
ATOM 2518 C CA . ALA A 1 320 ? -6.989 -2.926 -7.780 1.00 97.56 320 ALA A CA 1
ATOM 2519 C C . ALA A 1 320 ? -7.662 -2.438 -9.074 1.00 97.56 320 ALA A C 1
ATOM 2521 O O . ALA A 1 320 ? -8.806 -1.993 -9.044 1.00 97.56 320 ALA A O 1
ATOM 2522 N N . MET A 1 321 ? -6.954 -2.531 -10.199 1.00 96.75 321 MET A N 1
ATOM 2523 C CA . MET A 1 321 ? -7.436 -2.150 -11.527 1.00 96.75 321 MET A CA 1
ATOM 2524 C C . MET A 1 321 ? -8.220 -3.262 -12.243 1.00 96.75 321 MET A C 1
ATOM 2526 O O . MET A 1 321 ? -8.622 -3.055 -13.384 1.00 96.75 321 MET A O 1
ATOM 2530 N N . ASP A 1 322 ? -8.437 -4.410 -11.591 1.00 96.06 322 ASP A N 1
ATOM 2531 C CA . ASP A 1 322 ? -9.125 -5.578 -12.160 1.00 96.06 322 ASP A CA 1
ATOM 2532 C C . ASP A 1 322 ? -8.468 -6.094 -13.458 1.00 96.06 322 ASP A C 1
ATOM 2534 O O . ASP A 1 322 ? -9.136 -6.507 -14.407 1.00 96.06 322 ASP A O 1
ATOM 2538 N N . LEU A 1 323 ? -7.131 -6.038 -13.525 1.00 96.12 323 LEU A N 1
ATOM 2539 C CA . LEU A 1 323 ? -6.381 -6.506 -14.691 1.00 96.12 323 LEU A CA 1
ATOM 2540 C C . LEU A 1 323 ? -6.312 -8.045 -14.745 1.00 96.12 323 LEU A C 1
ATOM 2542 O O . LEU A 1 323 ? -6.356 -8.710 -13.706 1.00 96.12 323 LEU A O 1
ATOM 2546 N N . PRO A 1 324 ? -6.149 -8.635 -15.945 1.00 94.94 324 PRO A N 1
ATOM 2547 C CA . PRO A 1 324 ? -6.100 -10.085 -16.112 1.00 94.94 324 PRO A CA 1
ATOM 2548 C C . PRO A 1 324 ? -5.028 -10.770 -15.253 1.00 94.94 324 PRO A C 1
ATOM 2550 O O . PRO A 1 324 ? -3.890 -10.313 -15.182 1.00 94.94 324 PRO A O 1
ATOM 2553 N N . GLY A 1 325 ? -5.398 -11.886 -14.617 1.00 94.00 325 GLY A N 1
ATOM 2554 C CA . GLY A 1 325 ? -4.502 -12.706 -13.791 1.00 94.00 325 GLY A CA 1
ATOM 2555 C C . GLY A 1 325 ? -4.098 -12.090 -12.451 1.00 94.00 325 GLY A C 1
ATOM 2556 O O . GLY A 1 325 ? -3.305 -12.687 -11.723 1.00 94.00 325 GLY A O 1
ATOM 2557 N N . ALA A 1 326 ? -4.625 -10.913 -12.118 1.00 95.56 326 ALA A N 1
ATOM 2558 C CA . ALA A 1 326 ? -4.406 -10.285 -10.830 1.00 95.56 326 ALA A CA 1
ATOM 2559 C C . ALA A 1 326 ? -5.296 -10.907 -9.733 1.00 95.56 326 ALA A C 1
ATOM 2561 O O . ALA A 1 326 ? -6.134 -11.776 -9.983 1.00 95.56 326 ALA A O 1
ATOM 2562 N N . TRP A 1 327 ? -5.091 -10.496 -8.482 1.00 96.88 327 TRP A N 1
ATOM 2563 C CA . TRP A 1 327 ? -5.863 -11.019 -7.359 1.00 96.88 327 TRP A CA 1
ATOM 2564 C C . TRP A 1 327 ? -7.237 -10.358 -7.267 1.00 96.88 327 TRP A C 1
ATOM 2566 O O . TRP A 1 327 ? -7.355 -9.135 -7.315 1.00 96.88 327 TRP A O 1
ATOM 2576 N N . HIS A 1 328 ? -8.267 -11.164 -7.017 1.00 95.25 328 HIS A N 1
ATOM 2577 C CA . HIS A 1 328 ? -9.609 -10.669 -6.733 1.00 95.25 328 HIS A CA 1
ATOM 2578 C C . HIS A 1 328 ? -9.981 -10.926 -5.279 1.00 95.25 328 HIS A C 1
ATOM 2580 O O . HIS A 1 328 ? -9.695 -11.983 -4.708 1.00 95.25 328 HIS A O 1
ATOM 2586 N N . THR A 1 329 ? -10.695 -9.967 -4.699 1.00 93.69 329 THR A N 1
ATOM 2587 C CA . THR A 1 329 ? -11.231 -10.114 -3.354 1.00 93.69 329 THR A CA 1
ATOM 2588 C C . THR A 1 329 ? -12.198 -11.300 -3.288 1.00 93.69 329 THR A C 1
ATOM 2590 O O . THR A 1 329 ? -13.138 -11.357 -4.087 1.00 93.69 329 THR A O 1
ATOM 2593 N N . PRO A 1 330 ? -12.034 -12.232 -2.327 1.00 93.44 330 PRO A N 1
ATOM 2594 C CA . PRO A 1 330 ? -12.943 -13.356 -2.179 1.00 93.44 330 PRO A CA 1
ATOM 2595 C C . PRO A 1 330 ? -14.387 -12.898 -1.984 1.00 93.44 330 PRO A C 1
ATOM 2597 O O . PRO A 1 330 ? -14.664 -11.985 -1.200 1.00 93.44 330 PRO A O 1
ATOM 2600 N N . GLN A 1 331 ? -15.313 -13.585 -2.650 1.00 90.31 331 GLN A N 1
ATOM 2601 C CA . GLN A 1 331 ? -16.739 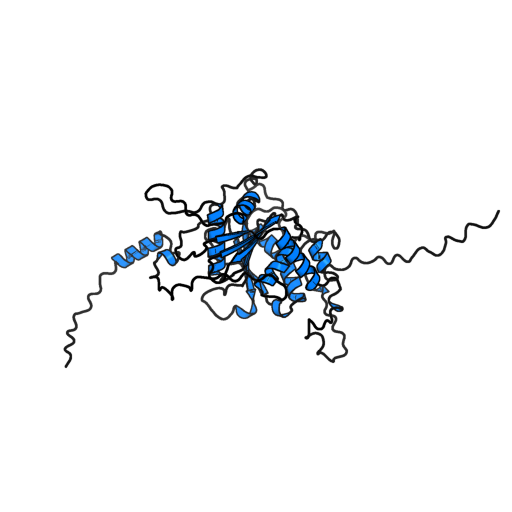-13.367 -2.452 1.00 90.31 331 GLN A CA 1
ATOM 2602 C C . GLN A 1 331 ? -17.125 -13.794 -1.038 1.00 90.31 331 GLN A C 1
ATOM 2604 O O . GLN A 1 331 ? -16.874 -14.920 -0.601 1.00 90.31 331 GLN A O 1
ATOM 2609 N N . VAL A 1 332 ? -17.725 -12.871 -0.299 1.00 89.25 332 VAL A N 1
ATOM 2610 C CA . VAL A 1 332 ? -18.201 -13.112 1.058 1.00 89.25 332 VAL A CA 1
ATOM 2611 C C . VAL A 1 332 ? -19.713 -13.134 0.999 1.00 89.25 332 VAL A C 1
ATOM 2613 O O . VAL A 1 332 ? -20.317 -12.244 0.411 1.00 89.25 332 VAL A O 1
ATOM 2616 N N . SER A 1 333 ? -20.339 -14.124 1.640 1.00 81.81 333 SER A N 1
ATOM 2617 C CA . SER A 1 333 ? -21.777 -14.082 1.900 1.00 81.81 333 SER A CA 1
ATOM 2618 C C . SER A 1 333 ? -22.047 -12.938 2.876 1.00 81.81 333 SER A C 1
ATOM 2620 O O . SER A 1 333 ? -22.027 -13.098 4.103 1.00 81.81 333 SER A O 1
ATOM 2622 N N . GLU A 1 334 ? -22.213 -11.744 2.340 1.00 75.06 334 GLU A N 1
ATOM 2623 C CA . GLU A 1 334 ? -22.609 -10.602 3.128 1.00 75.06 334 GLU A CA 1
ATOM 2624 C C . GLU A 1 334 ? -24.080 -10.811 3.455 1.00 75.06 334 GLU A C 1
ATOM 2626 O O . GLU A 1 334 ? -24.899 -11.096 2.580 1.00 75.06 334 GLU A O 1
ATOM 2631 N N . ARG A 1 335 ? -24.432 -10.749 4.745 1.00 62.25 335 ARG A N 1
ATOM 2632 C CA . ARG A 1 335 ? -25.850 -10.631 5.087 1.00 62.25 335 ARG A CA 1
ATOM 2633 C C . ARG A 1 335 ? -26.328 -9.406 4.330 1.00 62.25 335 ARG A C 1
ATOM 2635 O O . ARG A 1 335 ? -25.725 -8.351 4.526 1.00 62.25 335 ARG A O 1
ATOM 2642 N N . CYS A 1 336 ? -27.322 -9.608 3.460 1.00 50.66 336 CYS A N 1
ATOM 2643 C CA . CYS A 1 336 ? -27.935 -8.576 2.633 1.00 50.66 336 CYS A CA 1
ATOM 2644 C C . CYS A 1 336 ? -27.918 -7.267 3.429 1.00 50.66 336 CYS A C 1
ATOM 2646 O O . CYS A 1 336 ? -28.388 -7.305 4.578 1.00 50.66 336 CYS A O 1
ATOM 2648 N N . PRO A 1 337 ? -27.282 -6.186 2.926 1.00 53.03 337 PRO A N 1
ATOM 2649 C CA . PRO A 1 337 ? -27.203 -4.944 3.678 1.00 53.03 337 PRO A CA 1
ATOM 2650 C C . PRO A 1 337 ? -28.618 -4.658 4.170 1.00 53.03 337 PRO A C 1
ATOM 2652 O O . PRO A 1 337 ? -29.539 -4.743 3.351 1.00 53.03 337 PRO A O 1
ATOM 2655 N N . PRO A 1 338 ? -28.830 -4.451 5.485 1.00 49.19 338 PRO A N 1
ATOM 2656 C CA . PRO A 1 338 ? -30.169 -4.190 5.980 1.00 49.19 338 PRO A CA 1
ATOM 2657 C C . PRO A 1 338 ? -30.714 -3.060 5.116 1.00 49.19 338 PRO A C 1
ATOM 2659 O O . PRO A 1 338 ? -30.045 -2.036 4.960 1.00 49.19 338 PRO A O 1
ATOM 2662 N N . THR A 1 339 ? -31.829 -3.348 4.443 1.00 49.62 339 THR A N 1
ATOM 2663 C CA . THR A 1 339 ? -32.521 -2.504 3.468 1.00 49.62 339 THR A CA 1
ATOM 2664 C C . THR A 1 339 ? -32.316 -1.058 3.869 1.00 49.62 339 THR A C 1
ATOM 2666 O O . THR A 1 339 ? -32.798 -0.729 4.946 1.00 49.62 339 THR A O 1
ATOM 2669 N N . LYS A 1 340 ? -31.518 -0.288 3.096 1.00 49.75 340 LYS A N 1
ATOM 2670 C CA . LYS A 1 340 ? -31.025 1.073 3.410 1.00 49.75 340 LYS A CA 1
ATOM 2671 C C . LYS A 1 340 ? -31.653 1.620 4.691 1.00 49.75 340 LYS A C 1
ATOM 2673 O O . LYS A 1 340 ? -32.680 2.290 4.629 1.00 49.75 340 LYS A O 1
ATOM 2678 N N . VAL A 1 341 ? -31.102 1.259 5.850 1.00 52.06 341 VAL A N 1
ATOM 2679 C CA . VAL A 1 341 ? -31.625 1.803 7.100 1.00 52.06 341 VAL A CA 1
ATOM 2680 C C . VAL A 1 341 ? -31.191 3.254 7.083 1.00 52.06 341 VAL A C 1
ATOM 2682 O O . VAL A 1 341 ? -30.008 3.557 7.238 1.00 52.06 341 VAL A O 1
ATOM 2685 N N . GLU A 1 342 ? -32.131 4.141 6.770 1.00 53.94 342 GLU A N 1
ATOM 2686 C CA . GLU A 1 342 ? -31.919 5.574 6.859 1.00 53.94 342 GLU A CA 1
ATOM 2687 C C . GLU A 1 342 ? -31.604 5.884 8.319 1.00 53.94 342 GLU A C 1
ATOM 2689 O O . GLU A 1 342 ? -32.463 5.856 9.199 1.00 53.94 342 GLU A O 1
ATOM 2694 N N . HIS A 1 343 ? -30.325 6.099 8.603 1.00 55.19 343 HIS A N 1
ATOM 2695 C CA . HIS A 1 343 ? -29.899 6.591 9.895 1.00 55.19 343 HIS A CA 1
ATOM 2696 C C . HIS A 1 343 ? -29.998 8.109 9.865 1.00 55.19 343 HIS A C 1
ATOM 2698 O O . HIS A 1 343 ? -29.420 8.755 8.989 1.00 55.19 343 HIS A O 1
ATOM 2704 N N . THR A 1 344 ? -30.714 8.682 10.832 1.00 60.53 344 THR A N 1
ATOM 2705 C CA . THR A 1 344 ? -30.713 10.127 11.054 1.00 60.53 344 THR A CA 1
ATOM 2706 C C . THR A 1 344 ? -29.273 10.579 11.263 1.00 60.53 344 THR A C 1
ATOM 2708 O O . THR A 1 344 ? -28.643 10.222 12.259 1.00 60.53 344 THR A O 1
ATOM 2711 N N . CYS A 1 345 ? -28.744 11.328 10.297 1.00 51.47 345 CYS A N 1
ATOM 2712 C CA . CYS A 1 345 ? -27.386 11.845 10.351 1.00 51.47 345 CYS A CA 1
ATOM 2713 C C . CYS A 1 345 ? -27.289 12.854 11.499 1.00 51.47 345 CYS A C 1
ATOM 2715 O O . CYS A 1 345 ? -28.107 13.770 11.609 1.00 51.47 345 CYS A O 1
ATOM 2717 N N . THR A 1 346 ? -26.304 12.687 12.371 1.00 66.81 346 THR A N 1
ATOM 2718 C CA . THR A 1 346 ? -26.043 13.611 13.475 1.00 66.81 346 THR A CA 1
ATOM 2719 C C . THR A 1 346 ? -24.953 14.606 13.083 1.00 66.81 346 THR A C 1
ATOM 2721 O O . THR A 1 346 ? -24.100 14.317 12.249 1.00 66.81 346 THR A O 1
ATOM 2724 N N . LEU A 1 347 ? -24.913 15.785 13.714 1.00 55.62 347 LEU A N 1
ATOM 2725 C CA . LEU A 1 347 ? -23.825 16.762 13.512 1.00 55.62 347 LEU A CA 1
ATOM 2726 C C . LEU A 1 347 ? -22.425 16.171 13.785 1.00 55.62 347 LEU A C 1
ATOM 2728 O O . LEU A 1 347 ? -21.428 16.666 13.259 1.00 55.62 347 LEU A O 1
ATOM 2732 N N . SER A 1 348 ? -22.337 15.110 14.591 1.00 53.09 348 SER A N 1
ATOM 2733 C CA . SER A 1 348 ? -21.116 14.326 14.816 1.00 53.09 348 SER A CA 1
ATOM 2734 C C . SER A 1 348 ? -20.598 13.607 13.575 1.00 53.09 348 SER A C 1
ATOM 2736 O O . SER A 1 348 ? -19.380 13.480 13.435 1.00 53.09 348 SER A O 1
ATOM 2738 N N . ASP A 1 349 ? -21.484 13.193 12.672 1.00 53.09 349 ASP A N 1
ATOM 2739 C CA . ASP A 1 349 ? -21.129 12.431 11.472 1.00 53.09 349 ASP A CA 1
ATOM 2740 C C . ASP A 1 349 ? -20.472 13.317 10.398 1.00 53.09 349 ASP A C 1
ATOM 2742 O O . ASP A 1 349 ? -19.684 12.839 9.588 1.00 53.09 349 ASP A O 1
ATOM 2746 N N . PHE A 1 350 ? -20.697 14.633 10.447 1.00 58.59 350 PHE A N 1
ATOM 2747 C CA . PHE A 1 350 ? -20.109 15.610 9.520 1.00 58.59 350 PHE A CA 1
ATOM 2748 C C . PHE A 1 350 ? -18.686 16.056 9.898 1.00 58.59 350 PHE A C 1
ATOM 2750 O O . PHE A 1 350 ? -18.164 17.019 9.339 1.00 58.59 350 PHE A O 1
ATOM 2757 N N . GLY A 1 351 ? -18.050 15.412 10.883 1.00 47.44 351 GLY A N 1
ATOM 2758 C CA . GLY A 1 351 ? -16.684 15.758 11.298 1.00 47.44 351 GLY A CA 1
ATOM 2759 C C . GLY A 1 351 ? -16.548 17.153 11.921 1.00 47.44 351 GLY A C 1
ATOM 2760 O O . GLY A 1 351 ? -15.435 17.640 12.119 1.00 47.44 351 GLY A O 1
ATOM 2761 N N . VAL A 1 352 ? -17.670 17.785 12.262 1.00 59.00 352 VAL A N 1
ATOM 2762 C CA . VAL A 1 352 ? -17.731 19.117 12.860 1.00 59.00 352 VAL A CA 1
ATOM 2763 C C . VAL A 1 352 ? -17.031 19.076 14.223 1.00 59.00 352 VAL A C 1
ATOM 2765 O O . VAL A 1 352 ? -17.276 18.174 15.029 1.00 59.00 352 VAL A O 1
ATOM 2768 N N . SER A 1 353 ? -16.106 20.010 14.477 1.00 59.03 353 SER A N 1
ATOM 2769 C CA . SER A 1 353 ? -15.385 20.046 15.756 1.00 59.03 353 SER A CA 1
ATOM 2770 C C . SER A 1 353 ? -16.368 20.248 16.915 1.00 59.03 353 SER A C 1
ATOM 2772 O O . SER A 1 353 ? -17.423 20.858 16.742 1.00 59.03 353 SER A O 1
ATOM 2774 N N . HIS A 1 354 ? -16.022 19.767 18.111 1.00 63.97 354 HIS A N 1
ATOM 2775 C CA . HIS A 1 354 ? -16.866 19.939 19.300 1.00 63.97 354 HIS A CA 1
ATOM 2776 C C . HIS A 1 354 ? -17.208 21.420 19.554 1.00 63.97 354 HIS A C 1
ATOM 2778 O O . HIS A 1 354 ? -18.324 21.758 19.932 1.00 63.97 354 HIS A O 1
ATOM 2784 N N . GLU A 1 355 ? -16.275 22.324 19.250 1.00 70.62 355 GLU A N 1
ATOM 2785 C CA . GLU A 1 355 ? -16.494 23.770 19.321 1.00 70.62 355 GLU A CA 1
ATOM 2786 C C . GLU A 1 355 ? -17.583 24.243 18.344 1.00 70.62 355 GLU A C 1
ATOM 2788 O O . GLU A 1 355 ? -18.450 25.037 18.703 1.00 70.62 355 GLU A O 1
ATOM 2793 N N . TRP A 1 356 ? -17.581 23.735 17.113 1.00 71.31 356 TRP A N 1
ATOM 2794 C CA . TRP A 1 356 ? -18.623 24.046 16.139 1.00 71.31 356 TRP A CA 1
ATOM 2795 C C . TRP A 1 356 ? -19.968 23.417 16.499 1.00 71.31 356 TRP A C 1
ATOM 2797 O O . TRP A 1 356 ? -20.997 24.044 16.273 1.00 71.31 356 TRP A O 1
ATOM 2807 N N . GLN A 1 357 ? -19.981 22.231 17.108 1.00 68.69 357 GLN A N 1
ATOM 2808 C CA . GLN A 1 357 ? -21.207 21.628 17.636 1.00 68.69 357 GLN A CA 1
ATOM 2809 C C . GLN A 1 357 ? -21.797 22.480 18.762 1.00 68.69 357 GLN A C 1
ATOM 2811 O O . GLN A 1 357 ? -22.995 22.749 18.758 1.00 68.69 357 GLN A O 1
ATOM 2816 N N . GLN A 1 358 ? -20.960 22.985 19.673 1.00 74.94 358 GLN A N 1
ATOM 2817 C CA . GLN A 1 358 ? -21.382 23.921 20.717 1.00 74.94 358 GLN A CA 1
ATOM 2818 C C . GLN A 1 358 ? -21.891 25.240 20.131 1.00 74.94 358 GLN A C 1
ATOM 2820 O O . GLN A 1 358 ? -22.919 25.749 20.573 1.00 74.94 358 GLN A O 1
ATOM 2825 N N . LYS A 1 359 ? -21.217 25.786 19.111 1.00 78.69 359 LYS A N 1
ATOM 2826 C CA . LYS A 1 359 ? -21.671 26.998 18.411 1.00 78.69 359 LYS A CA 1
ATOM 2827 C C . LYS A 1 359 ? -22.991 26.774 17.676 1.00 78.69 359 LYS A C 1
ATOM 2829 O O . LYS A 1 359 ? -23.859 27.634 17.759 1.00 78.69 359 LYS A O 1
ATOM 2834 N N . ALA A 1 360 ? -23.169 25.632 17.015 1.00 75.12 360 ALA A N 1
ATOM 2835 C CA . ALA A 1 360 ? -24.403 25.273 16.321 1.00 75.12 360 ALA A CA 1
ATOM 2836 C C . ALA A 1 360 ? -25.559 25.049 17.303 1.00 75.12 360 ALA A C 1
ATOM 2838 O O . ALA A 1 360 ? -26.640 25.585 17.094 1.00 75.12 360 ALA A O 1
ATOM 2839 N N . ALA A 1 361 ? -25.324 24.337 18.408 1.00 76.56 361 ALA A N 1
ATOM 2840 C CA . ALA A 1 361 ? -26.307 24.155 19.473 1.00 76.56 361 ALA A CA 1
ATOM 2841 C C . ALA A 1 361 ? -26.690 25.495 20.120 1.00 76.56 361 ALA A C 1
ATOM 2843 O O . ALA A 1 361 ? -27.869 25.769 20.330 1.00 76.56 361 ALA A O 1
ATOM 2844 N N . LYS A 1 362 ? -25.708 26.373 20.361 1.00 79.44 362 LYS A N 1
ATOM 2845 C CA . LYS A 1 362 ? -25.950 27.733 20.851 1.00 79.44 362 LYS A CA 1
ATOM 2846 C C . LYS A 1 362 ? -26.743 28.562 19.838 1.00 79.44 362 LYS A C 1
ATOM 2848 O O . LYS A 1 362 ? -27.703 29.215 20.228 1.00 79.44 362 LYS A O 1
ATOM 2853 N N . ALA A 1 363 ? -26.404 28.507 18.552 1.00 78.56 363 ALA A N 1
ATOM 2854 C CA . ALA A 1 363 ? -27.151 29.187 17.495 1.00 78.56 363 ALA A CA 1
ATOM 2855 C C . ALA A 1 363 ? -28.596 28.672 17.399 1.00 78.56 363 ALA A C 1
ATOM 2857 O O . ALA A 1 363 ? -29.519 29.476 17.362 1.00 78.56 363 ALA A O 1
ATOM 2858 N N . LEU A 1 364 ? -28.803 27.353 17.463 1.00 78.19 364 LEU A N 1
ATOM 2859 C CA . LEU A 1 364 ? -30.128 26.728 17.524 1.00 78.19 364 LEU A CA 1
ATOM 2860 C C . LEU A 1 364 ? -30.918 27.164 18.762 1.00 78.19 364 LEU A C 1
ATOM 2862 O O . LEU A 1 364 ? -32.105 27.433 18.647 1.00 78.19 364 LEU A O 1
ATOM 2866 N N . SER A 1 365 ? -30.272 27.303 19.924 1.00 78.50 365 SER A N 1
ATOM 2867 C CA . SER A 1 365 ? -30.933 27.800 21.142 1.00 78.50 365 SER A CA 1
ATOM 2868 C C . SER A 1 365 ? -31.302 29.289 21.080 1.00 78.50 365 SER A C 1
ATOM 2870 O O . SER A 1 365 ? -32.187 29.734 21.804 1.00 78.50 365 SER A O 1
ATOM 2872 N N . LEU A 1 366 ? -30.623 30.061 20.221 1.00 79.94 366 LEU A N 1
ATOM 2873 C CA . LEU A 1 366 ? -30.900 31.481 19.983 1.00 79.94 366 LEU A CA 1
ATOM 2874 C C . LEU A 1 366 ? -31.977 31.700 18.915 1.00 79.94 366 LEU A C 1
ATOM 2876 O O . LEU A 1 366 ? -32.553 32.786 18.849 1.00 79.94 366 LEU A O 1
ATOM 2880 N N . LEU A 1 367 ? -32.270 30.688 18.096 1.00 76.38 367 LEU A N 1
ATOM 2881 C CA . LEU A 1 367 ? -33.429 30.704 17.217 1.00 76.38 367 LEU A CA 1
ATOM 2882 C C . LEU A 1 367 ? -34.677 30.521 18.084 1.00 76.38 367 LEU A C 1
ATOM 2884 O O . LEU A 1 367 ? -35.044 29.407 18.455 1.00 76.38 367 LEU A O 1
ATOM 2888 N N . GLN A 1 368 ? -35.333 31.631 18.431 1.00 62.16 368 GLN A N 1
ATOM 2889 C CA . GLN A 1 368 ? -36.671 31.562 19.010 1.00 62.16 368 GLN A CA 1
ATOM 2890 C C . GLN A 1 368 ? -37.588 30.818 18.032 1.00 62.16 368 GLN A C 1
ATOM 2892 O O . GLN A 1 368 ? -37.489 31.054 16.823 1.00 62.16 368 GLN A O 1
ATOM 2897 N N . PRO A 1 369 ? -38.477 29.929 18.514 1.00 63.66 369 PRO A N 1
ATOM 2898 C CA . PRO A 1 369 ? -39.443 29.284 17.645 1.00 63.66 369 PRO A CA 1
ATOM 2899 C C . PRO A 1 369 ? -40.227 30.381 16.933 1.00 63.66 369 PRO A C 1
ATOM 2901 O O . PRO A 1 369 ? -40.897 31.196 17.572 1.00 63.66 369 PRO A O 1
ATOM 2904 N N . ILE A 1 370 ? -40.104 30.425 15.606 1.00 59.06 370 ILE A N 1
ATOM 2905 C CA . ILE A 1 370 ? -40.942 31.276 14.774 1.00 59.06 370 ILE A CA 1
ATOM 2906 C C . ILE A 1 370 ? -42.363 30.792 15.043 1.00 59.06 370 ILE A C 1
ATOM 2908 O O . ILE A 1 370 ? -42.750 29.714 14.594 1.00 59.06 370 ILE A O 1
ATOM 2912 N N . LYS A 1 371 ? -43.123 31.557 15.833 1.00 50.00 371 LYS A N 1
ATOM 2913 C CA . LYS A 1 371 ? -44.567 31.378 15.933 1.00 50.00 371 LYS A CA 1
ATOM 2914 C C . LYS A 1 371 ? -45.105 31.638 14.536 1.00 50.00 371 LYS A C 1
ATOM 2916 O O . LYS A 1 371 ? -45.221 32.790 14.120 1.00 50.00 371 LYS A O 1
ATOM 2921 N N . LEU A 1 372 ? -45.352 30.565 13.791 1.00 55.62 372 LEU A N 1
ATOM 2922 C CA . LEU A 1 372 ? -46.164 30.651 12.592 1.00 55.62 372 LEU A CA 1
ATOM 2923 C C . LEU A 1 372 ? -47.494 31.267 13.042 1.00 55.62 372 LEU A C 1
ATOM 2925 O O . LEU A 1 372 ? -48.080 30.763 14.001 1.00 55.62 372 LEU A O 1
ATOM 2929 N N . PRO A 1 373 ? -47.921 32.399 12.460 1.00 59.28 373 PRO A N 1
ATOM 2930 C CA . PRO A 1 373 ? -49.200 32.985 12.820 1.00 59.28 373 PRO A CA 1
ATOM 2931 C C . PRO A 1 373 ? -50.280 31.939 12.555 1.00 59.28 373 PRO A C 1
ATOM 2933 O O . PRO A 1 373 ? -50.290 31.354 11.468 1.00 59.28 373 PRO A O 1
ATOM 2936 N N . ASP A 1 374 ? -51.150 31.712 13.542 1.00 54.91 374 ASP A N 1
ATOM 2937 C CA . ASP A 1 374 ? -52.360 30.904 13.404 1.00 54.91 374 ASP A CA 1
ATOM 2938 C C . ASP A 1 374 ? -53.183 31.483 12.252 1.00 54.91 374 ASP A C 1
ATOM 2940 O O . ASP A 1 374 ? -53.961 32.426 12.399 1.00 54.91 374 ASP A O 1
ATOM 2944 N N . LYS A 1 375 ? -52.952 30.965 11.048 1.00 59.41 375 LYS A N 1
ATOM 2945 C CA . LYS A 1 375 ? -53.882 31.135 9.950 1.00 59.41 375 LYS A CA 1
ATOM 2946 C C . LYS A 1 375 ? -54.940 30.076 10.166 1.00 59.41 375 LYS A C 1
ATOM 2948 O O . LYS A 1 375 ? -54.724 28.913 9.836 1.00 59.41 375 LYS A O 1
ATOM 2953 N N . ASP A 1 376 ? -56.074 30.512 10.699 1.00 52.84 376 ASP A N 1
ATOM 2954 C CA . ASP A 1 376 ? -57.352 29.827 10.556 1.00 52.84 376 ASP A CA 1
ATOM 2955 C C . ASP A 1 376 ? -57.624 29.621 9.059 1.00 52.84 376 ASP A C 1
ATOM 2957 O O . ASP A 1 376 ? -58.233 30.452 8.380 1.00 52.84 376 ASP A O 1
ATOM 2961 N N . ILE A 1 377 ? -57.130 28.511 8.514 1.00 50.91 377 ILE A N 1
ATOM 2962 C CA . ILE A 1 377 ? -57.537 28.025 7.203 1.00 50.91 377 ILE A CA 1
ATOM 2963 C C . ILE A 1 377 ? -58.934 27.446 7.407 1.00 50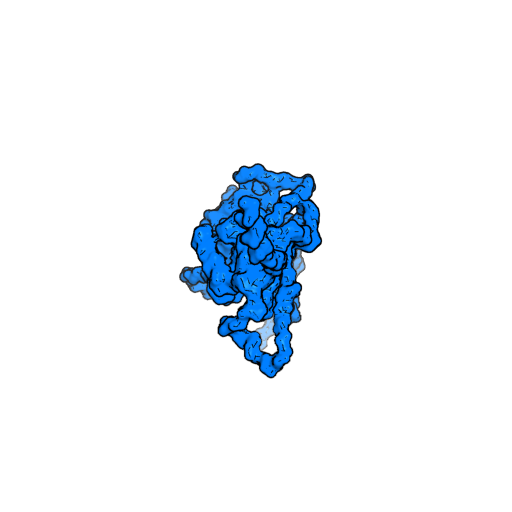.91 377 ILE A C 1
ATOM 2965 O O . ILE A 1 377 ? -59.109 26.264 7.698 1.00 50.91 377 ILE A O 1
ATOM 2969 N N . LYS A 1 378 ? -59.949 28.303 7.278 1.00 52.53 378 LYS A N 1
ATOM 2970 C CA . LYS A 1 378 ? -61.307 27.838 7.015 1.00 52.53 378 LYS A CA 1
ATOM 2971 C C . LYS A 1 378 ? -61.300 27.191 5.634 1.00 52.53 378 LYS A C 1
ATOM 2973 O O . LYS A 1 378 ? -61.233 27.881 4.622 1.00 52.53 378 LYS A O 1
ATOM 2978 N N . LEU A 1 379 ? -61.325 25.863 5.619 1.00 48.44 379 LEU A N 1
ATOM 2979 C CA . LEU A 1 379 ? -61.689 25.080 4.446 1.00 48.44 379 LEU A CA 1
ATOM 2980 C C . LEU A 1 379 ? -63.179 25.329 4.178 1.00 48.44 379 LEU A C 1
ATOM 2982 O O . LEU A 1 379 ? -64.029 24.848 4.927 1.00 48.44 379 LEU A O 1
ATOM 2986 N N . THR A 1 380 ? -63.468 26.127 3.153 1.00 60.59 380 THR A N 1
ATOM 2987 C CA . THR A 1 380 ? -64.776 26.197 2.483 1.00 60.59 380 THR A CA 1
ATOM 2988 C C . THR A 1 380 ? -64.679 25.553 1.122 1.00 60.59 380 THR A C 1
ATOM 2990 O O . THR A 1 380 ? -63.673 25.858 0.437 1.00 60.59 380 THR A O 1
#

Radius of gyration: 27.18 Å; Cα contacts (8 Å, |Δi|>4): 536; chains: 1; bounding box: 127×61×78 Å

pLDDT: mean 78.63, std 19.7, range [35.38, 98.69]

Foldseek 3Di:
DDDDDPPPPPPPPPPPVPQQDACLFFVLVNLQQFFFDDAAADPPDDDQPPPQDWAPQQPFDFADDPLQQAFWEAEDDPVNLLVLLVVCSVPQPGRGHLQPPPDPVDVPVPPDPDPDPPRPPLVPQDQATDGCSNDVDCPHLPPQDNHDDFQVSVVSCVQSHLVSNLQSSCCSSPVVSVQWGWAWDDDDPCNRFKTKTATDGNVVQPDDPPDDQAHQEMEMEGACNNGNLNLVVVLLPDTGLDWDDDDDPGRTDGDSSSSVVSVVLVRCVVRVHQWYWYDNSQKIKTKGAAPSRHYMYIYIDGCPDRVHPNSSVSLSVCASVVHPSHDDDDDDPDPPDPPPPPDDDDPVNVVQDPVVVVVVVVVVVVPDPPPPPPDPPPDD

Secondary structure (DSSP, 8-state):
---SSSSSSS--------PPPPTTT-HHHHHHH--PPPP-B-TTSPPPPSTT---S---------TT----EEEEPPHHHHHHHHHHHHHHHS-SS-GGG---TTSTTTT----SS-----GGG----S--TTT--S---STT--SSB-SHHHHHHHHIIIIIHHHHHHHHHH-GGGGGEEEEE----TTTTT-EEEEEEEGGGTTS-TT-PPPPSEEEEE--TTTS-HHHHHHHHT--S--EE--STTPPPEE-HHHHHHHHHHHHHHHTT-SEEEEE-SSEEEEEEE-TTSSEEEEEEEETTPSSPHHHHHHHHHHHHTT-TT---PPP-------TT------TTTTT--HHHHHHHHHHHHHS-------------

Organism: NCBI:txid1940300

Sequence (380 aa):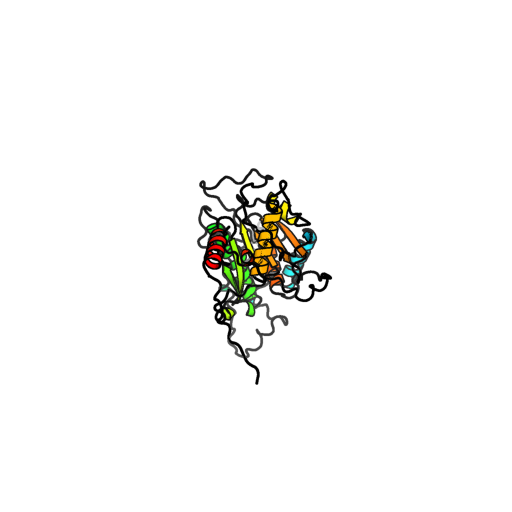
MNSLANILGDSIRQLVPLSLPDGTDNLRFYLSKAFLPVIKFGSVYPAPPPAGHKSHANSLSVKPSRLRTLKTMASIHRSDFADLVHQYCDEYIPNTRMEHVVGPRYPEASKAGDSKSRTVNTSGAKLTIPNPEYFSGIAGISGAPAKITDIHHIIHLVKNGPLETVREILGVLYPELKHWEFIHGSIDADRKIFRYMTYANTTTEQVTGLGTRGGPLVVIAQPSWILTPRDMKSMSQTVELKWVTTVEGGEPYHQSTGRVWAKIWDTCRLADARFFILTNWQCWVFGAFSEGWSRAWSVFLDSDSDPTVMQSVIFWVSSAMDLPGAWHTPQVSERCPPTKVEHTCTLSDFGVSHEWQQKAAKALSLLQPIKLPDKDIKLT